Protein AF-A0A926M140-F1 (afdb_monomer_lite)

pLDDT: mean 91.42, std 10.2, range [32.41, 98.81]

Sequence (416 aa):
MPINSKHKDFVVMVLAGYNHGVEPAPLKIYVGKKNVGINGKTLADNATERDKFLSRNGLLYGKIYGMALANEDFAKLGIDKIDLSAKMLDEYLKNPDSINNFDVRFYPTSYQWKGWNTTPAVKDTEVFLWGNQSEQPKGYTFLVGDSKTEHPAVDPDFNNQRYLQNMTQEGGLIGIELTNFVNEIQKTFWGSADLPKYVSAKVTKVVGAYDGSLKLVTADKGLKHSGGDHSTWENGEAKMVAPDGLYWSKTSDGDVLIVDEDSGNKEGERKYSLVIDSNNMNLMNPNEGYFLAMAGGKNNPRAEAETAVYPGSFSKATSSEFSGSWNITALVTKDENGKFYSMDDLTGVNYEKINQSVSLSDSTFLGVVQHKGESGGFLKKVGADNGGQIFIFKMNLPSGAMVKRSPSETLKLVSN

Structure (mmCIF, N/CA/C/O backbone):
data_AF-A0A926M140-F1
#
_entry.id   AF-A0A926M140-F1
#
loop_
_atom_site.group_PDB
_atom_site.id
_atom_site.type_symbol
_atom_site.label_atom_id
_atom_site.label_alt_id
_atom_site.label_comp_id
_atom_site.label_asym_id
_atom_site.label_entity_id
_atom_site.label_seq_id
_atom_site.pdbx_PDB_ins_code
_atom_site.Cartn_x
_atom_site.Cartn_y
_atom_site.Cartn_z
_atom_site.occupancy
_atom_site.B_iso_or_equiv
_atom_site.auth_seq_id
_atom_site.auth_comp_id
_atom_site.auth_asym_id
_atom_site.auth_atom_id
_atom_site.pdbx_PDB_model_num
ATOM 1 N N . MET A 1 1 ? -4.128 7.106 3.022 1.00 91.62 1 MET A N 1
ATOM 2 C CA . MET A 1 1 ? -4.872 6.948 1.753 1.00 91.62 1 MET A CA 1
ATOM 3 C C . MET A 1 1 ? -6.305 6.492 2.035 1.00 91.62 1 MET A C 1
ATOM 5 O O . MET A 1 1 ? -6.465 5.533 2.781 1.00 91.62 1 MET A O 1
ATOM 9 N N . PRO A 1 2 ? -7.342 7.187 1.537 1.00 92.44 2 PRO A N 1
ATOM 10 C CA . PRO A 1 2 ? -8.739 6.854 1.827 1.00 92.44 2 PRO A CA 1
ATOM 11 C C . PRO A 1 2 ? -9.192 5.576 1.114 1.00 92.44 2 PRO A C 1
ATOM 13 O O . PRO A 1 2 ? -8.871 5.390 -0.052 1.00 92.44 2 PRO A O 1
ATOM 16 N N . ILE A 1 3 ? -9.983 4.744 1.792 1.00 93.12 3 ILE A N 1
ATOM 17 C CA . ILE A 1 3 ? -10.701 3.609 1.190 1.00 93.12 3 ILE A CA 1
ATOM 18 C C . ILE A 1 3 ? -12.205 3.883 1.208 1.00 93.12 3 ILE A C 1
ATOM 20 O O . ILE A 1 3 ? -12.688 4.667 2.034 1.00 93.12 3 ILE A O 1
ATOM 24 N N . ASN A 1 4 ? -12.975 3.215 0.345 1.00 90.50 4 ASN A N 1
ATOM 25 C CA . ASN A 1 4 ? -14.427 3.319 0.423 1.00 90.50 4 ASN A CA 1
ATOM 26 C C . ASN A 1 4 ? -14.930 2.708 1.744 1.00 90.50 4 ASN A C 1
ATOM 28 O O . ASN A 1 4 ? -14.825 1.507 1.988 1.00 90.50 4 ASN A O 1
ATOM 32 N N . SER A 1 5 ? -15.504 3.539 2.613 1.00 91.69 5 SER A N 1
ATOM 33 C CA . SER A 1 5 ? -16.079 3.102 3.889 1.00 91.69 5 SER A CA 1
ATOM 34 C C . SER A 1 5 ? -17.399 2.344 3.721 1.00 91.69 5 SER A C 1
ATOM 36 O O . SER A 1 5 ? -17.890 1.766 4.691 1.00 91.69 5 SER A O 1
ATOM 38 N N . LYS A 1 6 ? -18.005 2.376 2.524 1.00 91.75 6 LYS A N 1
ATOM 39 C CA . LYS A 1 6 ? -19.367 1.894 2.234 1.00 91.75 6 LYS A CA 1
ATOM 40 C C . LYS A 1 6 ? -20.443 2.490 3.148 1.00 91.75 6 LYS A C 1
ATOM 42 O O . LYS A 1 6 ? -21.554 1.974 3.231 1.00 91.75 6 LYS A O 1
ATOM 47 N N . HIS A 1 7 ? -20.135 3.597 3.822 1.00 91.38 7 HIS A N 1
ATOM 48 C CA . HIS A 1 7 ? -21.061 4.279 4.708 1.00 91.38 7 HIS A CA 1
ATOM 49 C C . HIS A 1 7 ? -20.885 5.789 4.602 1.00 91.38 7 HIS A C 1
ATOM 51 O O . HIS A 1 7 ? -19.810 6.331 4.856 1.00 91.38 7 HIS A O 1
ATOM 57 N N . LYS A 1 8 ? -21.970 6.493 4.270 1.00 90.88 8 LYS A N 1
ATOM 58 C CA . LYS A 1 8 ? -21.942 7.940 4.011 1.00 90.88 8 LYS A CA 1
ATOM 59 C C . LYS A 1 8 ? -21.351 8.747 5.172 1.00 90.88 8 LYS A C 1
ATOM 61 O O . LYS A 1 8 ? -20.597 9.683 4.921 1.00 90.88 8 LYS A O 1
ATOM 66 N N . ASP A 1 9 ? -21.626 8.329 6.408 1.00 91.31 9 ASP A N 1
ATOM 67 C CA . ASP A 1 9 ? -21.248 9.049 7.631 1.00 91.31 9 ASP A CA 1
ATOM 68 C C . ASP A 1 9 ? -19.850 8.704 8.163 1.00 91.31 9 ASP A C 1
ATOM 70 O O . ASP A 1 9 ? -19.448 9.255 9.182 1.00 91.31 9 ASP A O 1
ATOM 74 N N . PHE A 1 10 ? -19.092 7.823 7.502 1.00 93.94 10 PHE A N 1
ATOM 75 C CA . PHE A 1 10 ? -17.746 7.451 7.948 1.00 93.94 10 PHE A CA 1
ATOM 76 C C . PHE A 1 10 ? -16.704 7.635 6.850 1.00 93.94 10 PHE A C 1
ATOM 78 O O . PHE A 1 10 ? -16.987 7.504 5.655 1.00 93.94 10 PHE A O 1
ATOM 85 N N . VAL A 1 11 ? -15.481 7.931 7.274 1.00 95.38 11 VAL A N 1
ATOM 86 C CA . VAL A 1 11 ? -14.263 7.860 6.468 1.00 95.38 11 VAL A CA 1
ATOM 87 C C . VAL A 1 11 ? -13.372 6.765 7.047 1.00 95.38 11 VAL A C 1
ATOM 89 O O . VAL A 1 11 ? -13.278 6.619 8.268 1.00 95.38 11 VAL A O 1
ATOM 92 N N . VAL A 1 12 ? -12.720 6.004 6.171 1.00 97.00 12 VAL A N 1
ATOM 93 C CA . VAL A 1 12 ? -11.650 5.085 6.557 1.00 97.00 12 VAL A CA 1
ATOM 94 C C . VAL A 1 12 ? -10.416 5.429 5.737 1.00 97.00 12 VAL A C 1
ATOM 96 O O . VAL A 1 12 ? -10.515 5.651 4.530 1.00 97.00 12 VAL A O 1
ATOM 99 N N . MET A 1 13 ? -9.259 5.513 6.386 1.00 97.25 13 MET A N 1
ATOM 100 C CA . MET A 1 13 ? -7.990 5.784 5.713 1.00 97.25 13 MET A CA 1
ATOM 101 C C . MET A 1 13 ? -6.933 4.783 6.152 1.00 97.25 13 MET A C 1
ATOM 103 O O . MET A 1 13 ? -6.729 4.590 7.345 1.00 97.25 13 MET A O 1
ATOM 107 N N . VAL A 1 14 ? -6.216 4.201 5.199 1.00 96.62 14 VAL A N 1
ATOM 108 C CA . VAL A 1 14 ? -4.972 3.475 5.464 1.00 96.62 14 VAL A CA 1
ATOM 109 C C . VAL A 1 14 ? -3.911 4.476 5.893 1.00 96.62 14 VAL A C 1
ATOM 111 O O . VAL A 1 14 ? -3.722 5.500 5.221 1.00 96.62 14 VAL A O 1
ATOM 114 N N . LEU A 1 15 ? -3.235 4.184 6.998 1.00 94.62 15 LEU A N 1
ATOM 115 C CA . LEU A 1 15 ? -2.131 4.978 7.510 1.00 94.62 15 LEU A CA 1
ATOM 116 C C . LEU A 1 15 ? -0.843 4.173 7.379 1.00 94.62 15 LEU A C 1
ATOM 118 O O . LEU A 1 15 ? -0.662 3.163 8.056 1.00 94.62 15 LEU A O 1
ATOM 122 N N . ALA A 1 16 ? 0.038 4.666 6.522 1.00 90.94 16 ALA A N 1
ATOM 123 C CA . ALA A 1 16 ? 1.363 4.125 6.283 1.00 90.94 16 ALA A CA 1
ATOM 124 C C . ALA A 1 16 ? 2.398 5.227 6.519 1.00 90.94 16 ALA A C 1
ATOM 126 O O . ALA A 1 16 ? 2.066 6.417 6.527 1.00 90.94 16 ALA A O 1
ATOM 127 N N . GLY A 1 17 ? 3.635 4.811 6.716 1.00 84.31 17 GLY A N 1
ATOM 128 C CA . GLY A 1 17 ? 4.802 5.646 6.930 1.00 84.31 17 GLY A CA 1
ATOM 129 C C . GLY A 1 17 ? 5.352 5.512 8.343 1.00 84.31 17 GLY A C 1
ATOM 130 O O . GLY A 1 17 ? 4.773 4.859 9.218 1.00 84.31 17 GLY A O 1
ATOM 131 N N . TYR A 1 18 ? 6.475 6.192 8.559 1.00 83.94 18 TYR A N 1
ATOM 132 C CA . TYR A 1 18 ? 7.210 6.193 9.818 1.00 83.94 18 TYR A CA 1
ATOM 133 C C . TYR A 1 18 ? 6.318 6.508 11.021 1.00 83.94 18 TYR A C 1
ATOM 135 O O . TYR A 1 18 ? 5.526 7.453 11.025 1.00 83.94 18 TYR A O 1
ATOM 143 N N . ASN A 1 19 ? 6.516 5.770 12.110 1.00 89.06 19 ASN A N 1
ATOM 144 C CA . ASN A 1 19 ? 5.818 5.995 13.374 1.00 89.06 19 ASN A CA 1
ATOM 145 C C . ASN A 1 19 ? 6.608 6.963 14.276 1.00 89.06 19 ASN A C 1
ATOM 147 O O . ASN A 1 19 ? 6.884 6.662 15.431 1.00 89.06 19 ASN A O 1
ATOM 151 N N . HIS A 1 20 ? 7.045 8.107 13.729 1.00 88.94 20 HIS A N 1
ATOM 152 C CA . HIS A 1 20 ? 7.940 9.064 14.410 1.00 88.94 20 HIS A CA 1
ATOM 153 C C . HIS A 1 20 ? 9.242 8.437 14.961 1.00 88.94 20 HIS A C 1
ATOM 155 O O . HIS A 1 20 ? 9.756 8.867 15.992 1.00 88.94 20 HIS A O 1
ATOM 161 N N . GLY A 1 21 ? 9.774 7.412 14.285 1.00 86.56 21 GLY A N 1
ATOM 162 C CA . GLY A 1 21 ? 10.962 6.674 14.736 1.00 86.56 21 GLY A CA 1
ATOM 163 C C . GLY A 1 21 ? 10.724 5.777 15.958 1.00 86.56 21 GLY A C 1
ATOM 164 O O . GLY A 1 21 ? 11.684 5.297 16.553 1.00 86.56 21 GLY A O 1
ATOM 165 N N . VAL A 1 22 ? 9.463 5.566 16.351 1.00 91.19 22 VAL A N 1
ATOM 166 C CA . VAL A 1 22 ? 9.076 4.668 17.443 1.00 91.19 22 VAL A CA 1
ATOM 167 C C . VAL A 1 22 ? 8.688 3.317 16.864 1.00 91.19 22 VAL A C 1
ATOM 169 O O . VAL A 1 22 ? 7.681 3.198 16.164 1.00 91.19 22 VAL A O 1
ATOM 172 N N . GLU A 1 23 ? 9.472 2.301 17.196 1.00 90.75 23 GLU A N 1
ATOM 173 C CA . GLU A 1 23 ? 9.319 0.928 16.717 1.00 90.75 23 GLU A CA 1
ATOM 174 C C . GLU A 1 23 ? 9.413 -0.070 17.875 1.00 90.75 23 GLU A C 1
ATOM 176 O O . GLU A 1 23 ? 10.085 0.230 18.868 1.00 90.75 23 GLU A O 1
ATOM 181 N N . PRO A 1 24 ? 8.821 -1.272 17.743 1.00 94.75 24 PRO A N 1
ATOM 182 C CA . PRO A 1 24 ? 7.935 -1.729 16.659 1.00 94.75 24 PRO A CA 1
ATOM 183 C C . PRO A 1 24 ? 6.547 -1.060 16.661 1.00 94.75 24 PRO A C 1
ATOM 185 O O . PRO A 1 24 ? 6.093 -0.541 17.682 1.00 94.75 24 PRO A O 1
ATOM 188 N N . ALA A 1 25 ? 5.846 -1.084 15.526 1.00 95.75 25 ALA A N 1
ATOM 189 C CA . ALA A 1 25 ? 4.486 -0.546 15.405 1.00 95.75 25 ALA A CA 1
ATOM 190 C C . ALA A 1 25 ? 3.587 -1.460 14.555 1.00 95.75 25 ALA A C 1
ATOM 192 O O . ALA A 1 25 ? 4.084 -2.148 13.665 1.00 95.75 25 ALA A O 1
ATOM 193 N N . PRO A 1 26 ? 2.264 -1.498 14.798 1.00 97.19 26 PRO A N 1
ATOM 194 C CA . PRO A 1 26 ? 1.350 -2.237 13.942 1.00 97.19 26 PRO A CA 1
ATOM 195 C C . PRO A 1 26 ? 1.030 -1.437 12.675 1.00 97.19 26 PRO A C 1
ATOM 197 O O . PRO A 1 26 ? 1.166 -0.209 12.632 1.00 97.19 26 PRO A O 1
ATOM 200 N N . LEU A 1 27 ? 0.493 -2.124 11.669 1.00 97.38 27 LEU A N 1
ATOM 201 C CA . LEU A 1 27 ? -0.211 -1.463 10.569 1.00 97.38 27 LEU A CA 1
ATOM 202 C C . LEU A 1 27 ? -1.448 -0.746 11.093 1.00 97.38 27 LEU A C 1
ATOM 204 O O . LEU A 1 27 ? -2.097 -1.219 12.031 1.00 97.38 27 LEU A O 1
ATOM 208 N N . LYS A 1 28 ? -1.787 0.386 10.477 1.00 97.06 28 LYS A N 1
ATOM 209 C CA . LYS A 1 28 ? -2.779 1.311 11.020 1.00 97.06 28 LYS A CA 1
ATOM 210 C C . LYS A 1 28 ? -3.851 1.673 10.000 1.00 97.06 28 LYS A C 1
ATOM 212 O O . LYS A 1 28 ? -3.574 1.922 8.828 1.00 97.06 28 LYS A O 1
ATOM 217 N N . ILE A 1 29 ? -5.075 1.808 10.493 1.00 97.75 29 ILE A N 1
ATOM 218 C CA . ILE A 1 29 ? -6.152 2.513 9.797 1.00 97.75 29 ILE A CA 1
ATOM 219 C C . ILE A 1 29 ? -6.697 3.625 10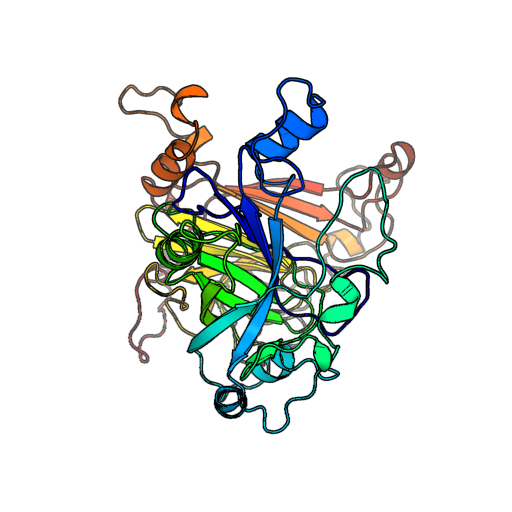.688 1.00 97.75 29 ILE A C 1
ATOM 221 O O . ILE A 1 29 ? -6.708 3.517 11.911 1.00 97.75 29 ILE A O 1
ATOM 225 N N . TYR A 1 30 ? -7.183 4.694 10.078 1.00 97.56 30 TYR A N 1
ATOM 226 C CA . TYR A 1 30 ? -8.003 5.701 10.732 1.00 97.56 30 TYR A CA 1
ATOM 227 C C . TYR A 1 30 ? -9.470 5.434 10.427 1.00 97.56 30 TYR A C 1
ATOM 229 O O . TYR A 1 30 ? -9.823 5.229 9.265 1.00 97.56 30 TYR A O 1
ATOM 237 N N . VAL A 1 31 ? -10.321 5.511 11.447 1.00 97.00 31 VAL A N 1
ATOM 238 C CA . VAL A 1 31 ? -11.778 5.542 11.292 1.00 97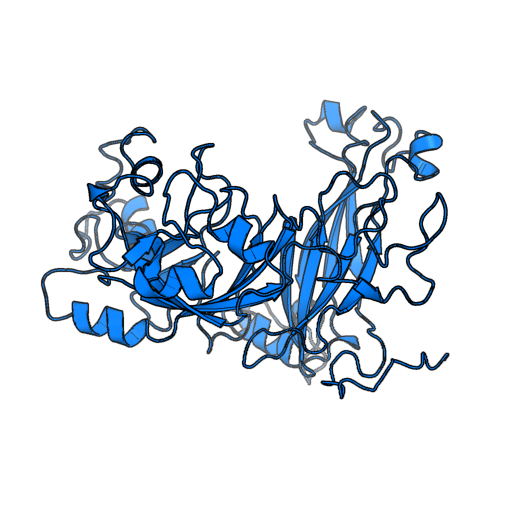.00 31 VAL A CA 1
ATOM 239 C C . VAL A 1 31 ? -12.292 6.833 11.905 1.00 97.00 31 VAL A C 1
ATOM 241 O O . VAL A 1 31 ? -12.048 7.105 13.083 1.00 97.00 31 VAL A O 1
ATOM 244 N N . GLY A 1 32 ? -13.027 7.610 11.117 1.00 95.31 32 GLY A N 1
ATOM 245 C CA . GLY A 1 32 ? -13.594 8.877 11.560 1.00 95.31 32 GLY A CA 1
ATOM 246 C C . GLY A 1 32 ? -15.036 9.061 11.123 1.00 95.31 32 GLY A C 1
ATOM 247 O O . GLY A 1 32 ? -15.457 8.559 10.077 1.00 95.31 32 GLY A O 1
ATOM 248 N N . LYS A 1 33 ? -15.803 9.775 11.944 1.00 93.56 33 LYS A N 1
ATOM 249 C CA . LYS A 1 33 ? -17.223 10.036 11.719 1.00 93.56 33 LYS A CA 1
ATOM 250 C C . LYS A 1 33 ? -17.414 11.443 11.172 1.00 93.56 33 LYS A C 1
ATOM 252 O O . LYS A 1 33 ? -16.872 12.414 11.699 1.00 93.56 33 LYS A O 1
ATOM 257 N N . LYS A 1 34 ? -18.191 11.554 10.100 1.00 93.50 34 LYS A N 1
ATOM 258 C CA . LYS A 1 34 ? -18.496 12.818 9.432 1.00 93.50 34 LYS A CA 1
ATOM 259 C C . LYS A 1 34 ? -19.612 13.571 10.151 1.00 93.50 34 LYS A C 1
ATOM 261 O O . LYS A 1 34 ? -20.450 12.977 10.823 1.00 93.50 34 LYS A O 1
ATOM 266 N N . ASN A 1 35 ? -19.647 14.884 9.945 1.00 92.38 35 ASN A N 1
ATOM 267 C CA . ASN A 1 35 ? -20.704 15.799 10.394 1.00 92.38 35 ASN A CA 1
ATOM 268 C C . ASN A 1 35 ? -20.910 15.851 11.920 1.00 92.38 35 ASN A C 1
ATOM 270 O O . ASN A 1 35 ? -21.963 16.271 12.401 1.00 92.38 35 ASN A O 1
ATOM 274 N N . VAL A 1 36 ? -19.892 15.459 12.687 1.00 91.69 36 VAL A N 1
ATOM 275 C CA . VAL A 1 36 ? -19.854 15.588 14.146 1.00 91.69 36 VAL A CA 1
ATOM 276 C C . VAL A 1 36 ? -18.719 16.511 14.590 1.00 91.69 36 VAL A C 1
ATOM 278 O O . VAL A 1 36 ? -17.720 16.692 13.890 1.00 91.69 36 VAL A O 1
ATOM 281 N N . GLY A 1 37 ? -18.905 17.139 15.744 1.00 91.75 37 GLY A N 1
ATOM 282 C CA . GLY A 1 37 ? -17.895 17.875 16.482 1.00 91.75 37 GLY A CA 1
ATOM 283 C C . GLY A 1 37 ? -16.916 16.945 17.194 1.00 91.75 37 GLY A C 1
ATOM 284 O O . GLY A 1 37 ? -17.037 15.723 17.178 1.00 91.75 37 GLY A O 1
ATOM 285 N N . ILE A 1 38 ? -15.955 17.544 17.888 1.00 90.31 38 ILE A N 1
ATOM 286 C CA . ILE A 1 38 ? -14.835 16.828 18.509 1.00 90.31 38 ILE A CA 1
ATOM 287 C C . ILE A 1 38 ? -15.200 15.842 19.627 1.00 90.31 38 ILE A C 1
ATOM 289 O O . ILE A 1 38 ? -14.402 15.007 20.038 1.00 90.31 38 ILE A O 1
ATOM 293 N N . ASN A 1 39 ? -16.413 15.953 20.149 1.00 87.75 39 ASN A N 1
ATOM 294 C CA . ASN A 1 39 ? -16.957 15.079 21.179 1.00 87.75 39 ASN A CA 1
ATOM 295 C C . ASN A 1 39 ? -17.887 13.995 20.600 1.00 87.75 39 ASN A C 1
ATOM 297 O O . ASN A 1 39 ? -18.608 13.365 21.371 1.00 87.75 39 ASN A O 1
ATOM 301 N N . GLY A 1 40 ? -17.931 13.833 19.272 1.00 88.94 40 GLY A N 1
ATOM 302 C CA . GLY A 1 40 ? -18.841 12.918 18.572 1.00 88.94 40 GLY A CA 1
ATOM 303 C C . GLY A 1 40 ? -20.294 13.408 18.491 1.00 88.94 40 GLY A C 1
ATOM 304 O O . GLY A 1 40 ? -21.152 12.751 17.912 1.00 88.94 40 GLY A O 1
ATOM 305 N N . LYS A 1 41 ? -20.618 14.581 19.045 1.00 88.62 41 LYS A N 1
ATOM 306 C CA . LYS A 1 41 ? -21.973 15.153 18.959 1.00 88.62 41 LYS A CA 1
ATOM 307 C C . LYS A 1 41 ? -22.128 16.002 17.706 1.00 88.62 41 LYS A C 1
ATOM 309 O O . LYS A 1 41 ? -21.142 16.348 17.069 1.00 88.62 41 LYS A O 1
ATOM 314 N N . THR A 1 42 ? -23.358 16.380 17.369 1.00 89.19 42 THR A N 1
ATOM 315 C CA . THR A 1 42 ? -23.631 17.325 16.279 1.00 89.19 42 THR A CA 1
ATOM 316 C C . THR A 1 42 ? -22.754 18.570 16.402 1.00 89.19 42 THR A C 1
ATOM 318 O O . THR A 1 42 ? -22.595 19.129 17.491 1.00 89.19 42 THR A O 1
ATOM 321 N N . LEU A 1 43 ? -22.151 18.974 15.284 1.00 89.25 43 LEU A N 1
ATOM 322 C CA . LEU A 1 43 ? -21.335 20.180 15.223 1.00 89.25 43 LEU A CA 1
ATOM 323 C C . LEU A 1 43 ? -22.202 21.414 15.528 1.00 89.25 43 LEU A C 1
ATOM 325 O O . LEU A 1 43 ? -23.315 21.518 15.026 1.00 89.25 43 LEU A O 1
ATOM 329 N N . ALA A 1 44 ? -21.697 22.344 16.342 1.00 89.00 44 ALA A N 1
ATOM 330 C CA . ALA A 1 44 ? -22.412 23.582 16.644 1.00 89.00 44 ALA A CA 1
ATOM 331 C C . ALA A 1 44 ? -22.508 24.496 15.407 1.00 89.00 44 ALA A C 1
ATOM 333 O O . ALA A 1 44 ? -21.552 24.596 14.637 1.00 89.00 44 ALA A O 1
ATOM 334 N N . ASP A 1 45 ? -23.618 25.222 15.253 1.00 90.19 45 ASP A N 1
ATOM 335 C CA . ASP A 1 45 ? -23.854 26.102 14.094 1.00 90.19 45 ASP A CA 1
ATOM 336 C C . ASP A 1 45 ? -22.804 27.218 13.962 1.00 90.19 45 ASP A C 1
ATOM 338 O O . ASP A 1 45 ? -22.432 27.626 12.859 1.00 90.19 45 ASP A O 1
ATOM 342 N N . ASN A 1 46 ? -22.272 27.681 15.096 1.00 93.81 46 ASN A N 1
ATOM 343 C CA . ASN A 1 46 ? -21.221 28.693 15.178 1.00 93.81 46 ASN A CA 1
ATOM 344 C C . ASN A 1 46 ? -19.794 28.112 15.136 1.00 93.81 46 ASN A C 1
ATOM 346 O O . ASN A 1 46 ? -18.841 28.819 15.468 1.00 93.81 46 ASN A O 1
ATOM 350 N N . ALA A 1 47 ? -19.626 26.838 14.762 1.00 93.69 47 ALA A N 1
ATOM 351 C CA . ALA A 1 47 ? -18.308 26.231 14.611 1.00 93.69 47 ALA A CA 1
ATOM 352 C C . ALA A 1 47 ? -17.447 26.987 13.587 1.00 93.69 47 ALA A C 1
ATOM 354 O O . ALA A 1 47 ? -17.943 27.572 12.621 1.00 93.69 47 ALA A O 1
ATOM 355 N N . THR A 1 48 ? -16.131 26.939 13.784 1.00 94.56 48 THR A N 1
ATOM 356 C CA . THR A 1 48 ? -15.171 27.560 12.864 1.00 94.56 48 THR A CA 1
ATOM 357 C C . THR A 1 48 ? -15.194 26.875 11.493 1.00 94.56 48 THR A C 1
ATOM 359 O O . THR A 1 48 ? -15.504 25.687 11.394 1.00 94.56 48 THR A O 1
ATOM 362 N N . GLU A 1 49 ? -14.805 27.578 10.423 1.00 96.06 49 GLU A N 1
ATOM 363 C CA . GLU A 1 49 ? -14.717 26.973 9.080 1.00 96.06 49 GLU A CA 1
ATOM 364 C C . GLU A 1 49 ? -13.745 25.785 9.027 1.00 96.06 49 GLU A C 1
ATOM 366 O O . GLU A 1 49 ? -14.019 24.790 8.353 1.00 96.06 49 GLU A O 1
ATOM 371 N N . ARG A 1 50 ? -12.661 25.835 9.815 1.00 95.31 50 ARG A N 1
ATOM 372 C CA . ARG A 1 50 ? -11.753 24.699 10.027 1.00 95.31 50 ARG A CA 1
ATOM 373 C C . ARG A 1 50 ? -12.511 23.485 10.558 1.00 95.31 50 ARG A C 1
ATOM 375 O O . ARG A 1 50 ? -12.404 22.401 9.993 1.00 95.31 50 ARG A O 1
ATOM 382 N N . ASP A 1 51 ? -13.275 23.654 11.633 1.00 94.56 51 ASP A N 1
ATOM 383 C CA . ASP A 1 51 ? -13.980 22.537 12.264 1.00 94.56 51 ASP A CA 1
ATOM 384 C C . ASP A 1 51 ? -15.108 22.020 11.368 1.00 94.56 51 ASP A C 1
ATOM 386 O O . ASP A 1 51 ? -15.280 20.810 11.255 1.00 94.56 51 ASP A O 1
ATOM 390 N N . LYS A 1 52 ? -15.809 22.896 10.638 1.00 95.75 52 LYS A N 1
ATOM 391 C CA . LYS A 1 52 ? -16.773 22.484 9.606 1.00 95.75 52 LYS A CA 1
ATOM 392 C C . LYS A 1 52 ? -16.103 21.653 8.509 1.00 95.75 52 LYS A C 1
ATOM 394 O O . LYS A 1 52 ? -16.636 20.612 8.131 1.00 95.75 52 LYS A O 1
ATOM 399 N N . PHE A 1 53 ? -14.936 22.067 8.014 1.00 96.12 53 PHE A N 1
ATOM 400 C CA . PHE A 1 53 ? -14.178 21.308 7.015 1.00 96.12 53 PHE A CA 1
ATOM 401 C C . PHE A 1 53 ? -13.751 19.934 7.542 1.00 96.12 53 PHE A C 1
ATOM 403 O O . PHE A 1 53 ? -14.028 18.920 6.900 1.00 96.12 53 PHE A O 1
ATOM 410 N N . LEU A 1 54 ? -13.125 19.880 8.720 1.00 95.25 54 LEU A N 1
ATOM 411 C CA . LEU A 1 54 ? -12.675 18.623 9.323 1.00 95.25 54 LEU A CA 1
ATOM 412 C C . LEU A 1 54 ? -13.860 17.704 9.637 1.00 95.25 54 LEU A C 1
ATOM 414 O O . LEU A 1 54 ? -13.795 16.507 9.373 1.00 95.25 54 LEU A O 1
ATOM 418 N N . SER A 1 55 ? -14.961 18.258 10.141 1.00 94.75 55 SER A N 1
ATOM 419 C CA . SER A 1 55 ? -16.183 17.520 10.452 1.00 94.75 55 SER A CA 1
ATOM 420 C C . SER A 1 55 ? -16.796 16.889 9.203 1.00 94.75 55 SER A C 1
ATOM 422 O O . SER A 1 55 ? -17.035 15.684 9.192 1.00 94.75 55 SER A O 1
ATOM 424 N N . ARG A 1 56 ? -16.977 17.640 8.108 1.00 95.38 56 ARG A N 1
ATOM 425 C CA . ARG A 1 56 ? -17.527 17.094 6.848 1.00 95.38 56 ARG A CA 1
ATOM 426 C C . ARG A 1 56 ? -16.670 15.977 6.250 1.00 95.38 56 ARG A C 1
ATOM 428 O O . ARG A 1 56 ? -17.202 15.091 5.591 1.00 95.38 56 ARG A O 1
ATOM 435 N N . ASN A 1 57 ? -15.362 16.002 6.500 1.00 95.12 57 ASN A N 1
ATOM 436 C CA . ASN A 1 57 ? -14.420 14.988 6.022 1.00 95.12 57 ASN A CA 1
ATOM 437 C C . ASN A 1 57 ? -14.158 13.864 7.037 1.00 95.12 57 ASN A C 1
ATOM 439 O O . ASN A 1 57 ? -13.393 12.950 6.747 1.00 95.12 57 ASN A O 1
ATOM 443 N N . GLY A 1 58 ? -14.797 13.904 8.210 1.00 94.12 58 GLY A N 1
ATOM 444 C CA . GLY A 1 58 ? -14.641 12.891 9.250 1.00 94.12 58 GLY A CA 1
ATOM 445 C C . GLY A 1 58 ? -13.281 12.910 9.940 1.00 94.12 58 GLY A C 1
ATOM 446 O O . GLY A 1 58 ? -12.876 11.897 10.481 1.00 94.12 58 GLY A O 1
ATOM 447 N N . LEU A 1 59 ? -12.578 14.042 9.915 1.00 94.88 59 LEU A N 1
ATOM 448 C CA . LEU A 1 59 ? -11.248 14.231 10.505 1.00 94.88 59 LEU A CA 1
ATOM 449 C C . LEU A 1 59 ? -11.295 14.903 11.884 1.00 94.88 59 LEU A C 1
ATOM 451 O O . LEU A 1 59 ? -10.282 14.975 12.573 1.00 94.88 59 LEU A O 1
ATOM 455 N N . LEU A 1 60 ? -12.460 15.425 12.287 1.00 93.44 60 LEU A N 1
ATOM 456 C CA . LEU A 1 60 ? -12.619 16.116 13.571 1.00 93.44 60 LEU A CA 1
ATOM 457 C C . LEU A 1 60 ? -12.855 15.150 14.742 1.00 93.44 60 LEU A C 1
ATOM 459 O O . LEU A 1 60 ? -12.507 15.467 15.877 1.00 93.44 60 LEU A O 1
ATOM 463 N N . TYR A 1 61 ? -13.441 13.983 14.469 1.00 93.44 61 TYR A N 1
ATOM 464 C CA . TYR A 1 61 ? -13.728 12.957 15.464 1.00 93.44 61 TYR A CA 1
ATOM 465 C C . TYR A 1 61 ? -13.511 11.565 14.872 1.00 93.44 61 TYR A C 1
ATOM 467 O O . TYR A 1 61 ? -14.255 11.103 14.006 1.00 93.44 61 TYR A O 1
ATOM 475 N N . GLY A 1 62 ? -12.469 10.902 15.357 1.00 94.19 62 GLY A N 1
ATOM 476 C CA . GLY A 1 62 ? -12.062 9.582 14.911 1.00 94.19 62 GLY A CA 1
ATOM 477 C C . GLY A 1 62 ? -10.936 9.035 15.772 1.00 94.19 62 GLY A C 1
ATOM 478 O O . GLY A 1 62 ? -10.472 9.700 16.706 1.00 94.19 62 GLY A O 1
ATOM 479 N N . LYS A 1 63 ? -10.505 7.822 15.439 1.00 95.19 63 LYS A N 1
ATOM 480 C CA . LYS A 1 63 ? -9.401 7.125 16.096 1.00 95.19 63 LYS A CA 1
ATOM 481 C C . LYS A 1 63 ? -8.532 6.391 15.086 1.00 95.19 63 LYS A C 1
ATOM 483 O O . LYS A 1 63 ? -8.997 5.984 14.022 1.00 95.19 63 LYS A O 1
ATOM 488 N N . ILE A 1 64 ? -7.274 6.207 15.468 1.00 96.62 64 ILE A N 1
ATOM 489 C CA . ILE A 1 64 ? -6.351 5.295 14.802 1.00 96.62 64 ILE A CA 1
ATOM 490 C C . ILE A 1 64 ? -6.486 3.922 15.452 1.00 96.62 64 ILE A C 1
ATOM 492 O O . ILE A 1 64 ? -6.555 3.806 16.676 1.00 96.62 64 ILE A O 1
ATOM 496 N N . TYR A 1 65 ? -6.537 2.895 14.616 1.00 98.00 65 TYR A N 1
ATOM 497 C CA . TYR A 1 65 ? -6.660 1.503 15.000 1.00 98.00 65 TYR A CA 1
ATOM 498 C C . TYR A 1 65 ? -5.437 0.746 14.489 1.00 98.00 65 TYR A C 1
ATOM 500 O O . TYR A 1 65 ? -5.114 0.838 13.305 1.00 98.00 65 TYR A O 1
ATOM 508 N N . GLY A 1 66 ? -4.777 0.004 15.374 1.00 97.94 66 GLY A N 1
ATOM 509 C CA . GLY A 1 66 ? -3.643 -0.859 15.058 1.00 97.94 66 GLY A CA 1
ATOM 510 C C . GLY A 1 66 ? -4.094 -2.292 14.796 1.00 97.94 66 GLY A C 1
ATOM 511 O O . GLY A 1 66 ? -4.997 -2.793 15.469 1.00 97.94 66 GLY A O 1
ATOM 512 N N . MET A 1 67 ? -3.473 -2.952 13.823 1.00 98.62 67 MET A N 1
ATOM 513 C CA . MET A 1 67 ? -3.705 -4.361 13.515 1.00 98.62 67 MET A CA 1
ATOM 514 C C . MET A 1 67 ? -3.283 -5.250 14.689 1.00 98.62 67 MET A C 1
ATOM 516 O O . MET A 1 67 ? -2.157 -5.162 15.177 1.00 98.62 67 MET A O 1
ATOM 520 N N . ALA A 1 68 ? -4.181 -6.123 15.132 1.00 98.81 68 ALA A N 1
ATOM 521 C CA . ALA A 1 68 ? -3.957 -7.075 16.208 1.00 98.81 68 ALA A CA 1
ATOM 522 C C . ALA A 1 68 ? -4.405 -8.478 15.798 1.00 98.81 68 ALA A C 1
ATOM 524 O O . ALA A 1 68 ? -5.411 -8.656 15.102 1.00 98.81 68 ALA A O 1
ATOM 525 N N . LEU A 1 69 ? -3.668 -9.470 16.279 1.00 98.81 69 LEU A N 1
ATOM 526 C CA . LEU A 1 69 ? -3.920 -10.886 16.052 1.00 98.81 69 LEU A CA 1
ATOM 527 C C . LEU A 1 69 ? -4.436 -11.527 17.340 1.00 98.81 69 LEU A C 1
ATOM 529 O O . LEU A 1 69 ? -4.074 -11.096 18.437 1.00 98.81 69 LEU A O 1
ATOM 533 N N . ALA A 1 70 ? -5.306 -12.530 17.218 1.00 98.69 70 ALA A N 1
ATOM 534 C CA . ALA A 1 70 ? -5.728 -13.307 18.375 1.00 98.69 70 ALA A CA 1
ATOM 535 C C . ALA A 1 70 ? -4.517 -14.039 18.968 1.00 98.69 70 ALA A C 1
ATOM 537 O O . ALA A 1 70 ? -3.692 -14.581 18.235 1.00 98.69 70 ALA A O 1
ATOM 538 N N . ASN A 1 71 ? -4.404 -14.081 20.295 1.00 98.56 71 ASN A N 1
ATOM 539 C CA . ASN A 1 71 ? -3.204 -14.622 20.947 1.00 98.56 71 ASN A CA 1
ATOM 540 C C . ASN A 1 71 ? -2.941 -16.094 20.584 1.00 98.56 71 ASN A C 1
ATOM 542 O O . ASN A 1 71 ? -1.793 -16.512 20.493 1.00 98.56 71 ASN A O 1
ATOM 546 N N . GLU A 1 72 ? -4.001 -16.867 20.346 1.00 97.44 72 GLU A N 1
ATOM 547 C CA . GLU A 1 72 ? -3.924 -18.275 19.938 1.00 97.44 72 GLU A CA 1
ATOM 548 C C . GLU A 1 72 ? -3.460 -18.486 18.486 1.00 97.44 72 GLU A C 1
ATOM 550 O O . GLU A 1 72 ? -3.047 -19.588 18.128 1.00 97.44 72 GLU A O 1
ATOM 555 N N . ASP A 1 73 ? -3.482 -17.439 17.657 1.00 97.94 73 ASP A N 1
ATOM 556 C CA . ASP A 1 73 ? -3.162 -17.526 16.231 1.00 97.94 73 ASP A CA 1
ATOM 557 C C . ASP A 1 73 ? -1.697 -17.196 15.909 1.00 97.94 73 ASP A C 1
ATOM 559 O O . ASP A 1 73 ? -1.240 -17.513 14.811 1.00 97.94 73 ASP A O 1
ATOM 563 N N . PHE A 1 74 ? -0.925 -16.632 16.847 1.00 98.25 74 PHE A N 1
ATOM 564 C CA . PHE A 1 74 ? 0.495 -16.305 16.628 1.00 98.25 74 PHE A CA 1
ATOM 565 C C . PHE A 1 74 ? 1.336 -17.528 16.238 1.00 98.25 74 PHE A C 1
ATOM 567 O O . PHE A 1 74 ? 2.140 -17.452 15.310 1.00 98.25 74 PHE A O 1
ATOM 574 N N . ALA A 1 75 ? 1.082 -18.686 16.854 1.00 96.69 75 ALA A N 1
ATOM 575 C CA . ALA A 1 75 ? 1.785 -19.924 16.520 1.00 96.69 75 ALA A CA 1
ATOM 576 C C . ALA A 1 75 ? 1.563 -20.350 15.055 1.00 96.69 75 ALA A C 1
ATOM 578 O O . ALA A 1 75 ? 2.454 -20.920 14.431 1.00 96.69 75 ALA A O 1
ATOM 579 N N . LYS A 1 76 ? 0.408 -20.017 14.458 1.00 95.25 76 LYS A N 1
ATOM 580 C CA . LYS A 1 76 ? 0.126 -20.301 13.039 1.00 95.25 76 LYS A CA 1
ATOM 581 C C . LYS A 1 76 ? 0.993 -19.463 12.095 1.00 95.25 76 LYS A C 1
ATOM 583 O O . LYS A 1 76 ? 1.205 -19.854 10.950 1.00 95.25 76 LYS A O 1
ATOM 588 N N . LEU A 1 77 ? 1.492 -18.323 12.573 1.00 97.50 77 LEU A N 1
ATOM 589 C CA . LEU A 1 77 ? 2.440 -17.471 11.855 1.00 97.50 77 LEU A CA 1
ATOM 590 C C . LEU A 1 77 ? 3.902 -17.907 12.069 1.00 97.50 77 LEU A C 1
ATOM 592 O O . LEU A 1 77 ? 4.801 -17.299 11.491 1.00 97.50 77 LEU A O 1
ATOM 596 N N . GLY A 1 78 ? 4.144 -18.950 12.873 1.00 96.56 78 GLY A N 1
ATOM 597 C CA . GLY A 1 78 ? 5.480 -19.377 13.293 1.00 96.56 78 GLY A CA 1
ATOM 598 C C . GLY A 1 78 ? 6.071 -18.528 14.423 1.00 96.56 78 GLY A C 1
ATOM 599 O O . GLY A 1 78 ? 7.288 -18.466 14.552 1.00 96.56 78 GLY A O 1
ATOM 600 N N . ILE A 1 79 ? 5.229 -17.845 15.209 1.00 97.44 79 ILE A N 1
ATOM 601 C CA . ILE A 1 79 ? 5.652 -16.991 16.325 1.00 97.44 79 ILE A CA 1
ATOM 602 C C . ILE A 1 79 ? 5.306 -17.693 17.641 1.00 97.44 79 ILE A C 1
ATOM 604 O O . ILE A 1 79 ? 4.158 -17.679 18.087 1.00 97.44 79 ILE A O 1
ATOM 608 N N . ASP A 1 80 ? 6.312 -18.295 18.275 1.00 93.94 80 ASP A N 1
ATOM 609 C CA . ASP A 1 80 ? 6.131 -19.086 19.502 1.00 93.94 80 ASP A CA 1
ATOM 610 C C . ASP A 1 80 ? 6.038 -18.229 20.773 1.00 93.94 80 ASP A C 1
ATOM 612 O O . ASP A 1 80 ? 5.461 -18.641 21.782 1.00 93.94 80 ASP A O 1
ATOM 616 N N . LYS A 1 81 ? 6.610 -17.020 20.739 1.00 96.06 81 LYS A N 1
ATOM 617 C CA . LYS A 1 81 ? 6.600 -16.070 21.853 1.00 96.06 81 LYS A CA 1
ATOM 618 C C . LYS A 1 81 ? 6.061 -14.728 21.380 1.00 96.06 81 LYS A C 1
ATOM 620 O O . LYS A 1 81 ? 6.684 -14.054 20.570 1.00 96.06 81 LYS A O 1
ATOM 625 N N . ILE A 1 82 ? 4.941 -14.312 21.962 1.00 97.44 82 ILE A N 1
ATOM 626 C CA . ILE A 1 82 ? 4.391 -12.974 21.748 1.00 97.44 82 ILE A CA 1
ATOM 627 C C . ILE A 1 82 ? 5.269 -11.959 22.489 1.00 97.44 82 ILE A C 1
ATOM 629 O O . ILE A 1 82 ? 5.329 -11.968 23.722 1.00 97.44 82 ILE A O 1
ATOM 633 N N . ASP A 1 83 ? 5.950 -11.092 21.743 1.00 96.75 83 ASP A N 1
ATOM 634 C CA . ASP A 1 83 ? 6.873 -10.091 22.274 1.00 96.75 83 ASP A CA 1
ATOM 635 C C . ASP A 1 83 ? 6.683 -8.748 21.556 1.00 96.75 83 ASP A C 1
ATOM 637 O O . ASP A 1 83 ? 7.021 -8.595 20.387 1.00 96.75 83 ASP A O 1
ATOM 641 N N . LEU A 1 84 ? 6.147 -7.754 22.269 1.00 95.75 84 LEU A N 1
ATOM 642 C CA . LEU A 1 84 ? 5.869 -6.413 21.736 1.00 95.75 84 LEU A CA 1
ATOM 643 C C . LEU A 1 84 ? 7.135 -5.609 21.394 1.00 95.75 84 LEU A C 1
ATOM 645 O O . LEU A 1 84 ? 7.032 -4.550 20.777 1.00 95.75 84 LEU A O 1
ATOM 649 N N . SER A 1 85 ? 8.314 -6.087 21.802 1.00 95.38 85 SER A N 1
ATOM 650 C CA . SER A 1 85 ? 9.604 -5.516 21.406 1.00 95.38 85 SER A CA 1
ATOM 651 C C . SER A 1 85 ? 10.205 -6.184 20.166 1.00 95.38 85 SER A C 1
ATOM 653 O O . SER A 1 85 ? 11.118 -5.624 19.560 1.00 95.38 85 SER A O 1
ATOM 655 N N . ALA A 1 86 ? 9.681 -7.345 19.759 1.00 94.94 86 ALA A N 1
ATOM 656 C CA . ALA A 1 86 ? 10.085 -8.035 18.542 1.00 94.94 86 ALA A CA 1
ATOM 657 C C . ALA A 1 86 ? 9.244 -7.565 17.349 1.00 94.94 86 ALA A C 1
ATOM 659 O O . ALA A 1 86 ? 8.042 -7.321 17.466 1.00 94.94 86 ALA A O 1
ATOM 660 N N . LYS A 1 87 ? 9.865 -7.474 16.170 1.00 96.00 87 LYS A N 1
ATOM 661 C CA . LYS A 1 87 ? 9.173 -7.163 14.912 1.00 96.00 87 LYS A CA 1
ATOM 662 C C . LYS A 1 87 ? 8.466 -8.421 14.383 1.00 96.00 87 LYS A C 1
ATOM 664 O O . LYS A 1 87 ? 8.824 -8.971 13.350 1.00 96.00 87 LYS A O 1
ATOM 669 N N . MET A 1 88 ? 7.470 -8.898 15.124 1.00 97.69 88 MET A N 1
ATOM 670 C CA . MET A 1 88 ? 6.737 -10.147 14.871 1.00 97.69 88 MET A CA 1
ATOM 671 C C . MET A 1 88 ? 6.149 -10.244 13.451 1.00 97.69 88 MET A C 1
ATOM 673 O O . MET A 1 88 ? 6.167 -11.312 12.843 1.00 97.69 88 MET A O 1
ATOM 677 N N . LEU A 1 89 ? 5.643 -9.139 12.892 1.00 97.44 89 LEU A N 1
ATOM 678 C CA . LEU A 1 89 ? 5.146 -9.115 11.510 1.00 97.44 89 LEU A CA 1
ATOM 679 C C . LEU A 1 89 ? 6.267 -9.391 10.492 1.00 97.44 89 LEU A C 1
ATOM 681 O O . LEU A 1 89 ? 6.044 -10.080 9.499 1.00 97.44 89 LEU A O 1
ATOM 685 N N . ASP A 1 90 ? 7.472 -8.898 10.760 1.00 96.94 90 ASP A N 1
ATOM 686 C CA . ASP A 1 90 ? 8.641 -9.085 9.903 1.00 96.94 90 ASP A CA 1
ATOM 687 C C . ASP A 1 90 ? 9.146 -10.530 9.969 1.00 96.94 90 ASP A C 1
ATOM 689 O O . ASP A 1 90 ? 9.497 -11.120 8.947 1.00 96.94 90 ASP A O 1
ATOM 693 N N . GLU A 1 91 ? 9.162 -11.124 11.166 1.00 97.00 91 GLU A N 1
ATOM 694 C CA . GLU A 1 91 ? 9.478 -12.545 11.371 1.00 97.00 91 GLU A CA 1
ATOM 695 C C . GLU A 1 91 ? 8.508 -13.440 10.592 1.00 97.00 91 GLU A C 1
ATOM 697 O O . GLU A 1 91 ? 8.937 -14.335 9.861 1.00 97.00 91 GLU A O 1
ATOM 702 N N . TYR A 1 92 ? 7.209 -13.138 10.666 1.00 97.94 92 TYR A N 1
ATOM 703 C CA . TYR A 1 92 ? 6.178 -13.810 9.880 1.00 97.94 92 TYR A CA 1
ATOM 704 C C . TYR A 1 92 ? 6.439 -13.722 8.367 1.00 97.94 92 TYR A C 1
ATOM 706 O O . TYR A 1 92 ? 6.333 -14.734 7.665 1.00 97.94 92 TYR A O 1
ATOM 714 N N . LEU A 1 93 ? 6.781 -12.534 7.856 1.00 97.75 93 LEU A N 1
ATOM 715 C CA . LEU A 1 93 ? 7.018 -12.312 6.426 1.00 97.75 93 LEU A CA 1
ATOM 716 C C . LEU A 1 93 ? 8.277 -13.014 5.922 1.00 97.75 93 LEU A C 1
ATOM 718 O O . LEU A 1 93 ? 8.299 -13.458 4.773 1.00 97.75 93 LEU A O 1
ATOM 722 N N . LYS A 1 94 ? 9.307 -13.126 6.762 1.00 97.38 94 LYS A N 1
ATOM 723 C CA . LYS A 1 94 ? 10.555 -13.837 6.452 1.00 97.38 94 LYS A CA 1
ATOM 724 C C . LYS A 1 94 ? 10.430 -15.355 6.526 1.00 97.38 94 LYS A C 1
ATOM 726 O O . LYS A 1 94 ? 11.302 -16.045 6.009 1.00 97.38 94 LYS A O 1
ATOM 731 N N . ASN A 1 95 ? 9.372 -15.876 7.139 1.00 96.69 95 ASN A N 1
ATOM 732 C CA . ASN A 1 95 ? 9.154 -17.309 7.253 1.00 96.69 95 ASN A CA 1
ATOM 733 C C . ASN A 1 95 ? 8.487 -17.875 5.973 1.00 96.69 95 ASN A C 1
ATOM 735 O O . ASN A 1 95 ? 7.316 -17.566 5.711 1.00 96.69 95 ASN A O 1
ATOM 739 N N . PRO A 1 96 ? 9.180 -18.711 5.173 1.00 95.69 96 PRO A N 1
ATOM 740 C CA . PRO A 1 96 ? 8.599 -19.324 3.977 1.00 95.69 96 PRO A CA 1
ATOM 741 C C . PRO A 1 96 ? 7.493 -20.339 4.295 1.00 95.69 96 PRO A C 1
ATOM 743 O O . PRO A 1 96 ? 6.607 -20.541 3.466 1.00 95.69 96 PRO A O 1
ATOM 746 N N . ASP A 1 97 ? 7.497 -20.912 5.500 1.00 95.06 97 ASP A N 1
ATOM 747 C CA . ASP A 1 97 ? 6.549 -21.942 5.932 1.00 95.06 97 ASP A CA 1
ATOM 748 C C . ASP A 1 97 ? 5.313 -21.359 6.642 1.00 95.06 97 ASP A C 1
ATOM 750 O O . ASP A 1 97 ? 4.392 -22.095 7.006 1.00 95.06 97 ASP A O 1
ATOM 754 N N . SER A 1 98 ? 5.261 -20.036 6.851 1.00 95.50 98 SER A N 1
ATOM 755 C CA . SER A 1 98 ? 4.112 -19.392 7.493 1.00 95.50 98 SER A CA 1
ATOM 756 C C . SER A 1 98 ? 2.889 -19.370 6.572 1.00 95.50 98 SER A C 1
ATOM 758 O O . SER A 1 98 ? 2.998 -19.230 5.348 1.00 95.50 98 SER A O 1
ATOM 760 N N . ILE A 1 99 ? 1.699 -19.479 7.168 1.00 96.69 99 ILE A N 1
ATOM 761 C CA . ILE A 1 99 ? 0.428 -19.454 6.432 1.00 96.69 99 ILE A CA 1
ATOM 762 C C . ILE A 1 99 ? 0.263 -18.162 5.623 1.00 96.69 99 ILE A C 1
ATOM 764 O O . ILE A 1 99 ? 0.741 -17.108 6.017 1.00 96.69 99 ILE A O 1
ATOM 768 N N . ASN A 1 100 ? -0.469 -18.214 4.508 1.00 96.50 100 ASN A N 1
ATOM 769 C CA . ASN A 1 100 ? -0.673 -17.024 3.671 1.00 96.50 100 ASN A CA 1
ATOM 770 C C . ASN A 1 100 ? -1.882 -16.179 4.077 1.00 96.50 100 ASN A C 1
ATOM 772 O O . ASN A 1 100 ? -1.970 -15.024 3.678 1.00 96.50 100 ASN A O 1
ATOM 776 N N . ASN A 1 101 ? -2.846 -16.750 4.800 1.00 97.94 101 ASN A N 1
ATOM 777 C CA . ASN A 1 101 ? -4.126 -16.104 5.072 1.00 97.94 101 ASN A CA 1
ATOM 778 C C . ASN A 1 101 ? -4.502 -16.269 6.537 1.00 97.94 101 ASN A C 1
ATOM 780 O O . ASN A 1 101 ? -4.508 -17.394 7.034 1.00 97.94 101 ASN A O 1
ATOM 784 N N . PHE A 1 102 ? -4.871 -15.177 7.194 1.00 98.44 102 PHE A N 1
ATOM 785 C CA . PHE A 1 102 ? -5.315 -15.197 8.583 1.00 98.44 102 PHE A CA 1
ATOM 786 C C . PHE A 1 102 ? -6.224 -14.009 8.890 1.00 98.44 102 PHE A C 1
ATOM 788 O O . PHE A 1 102 ? -6.207 -12.995 8.190 1.00 98.44 102 PHE A O 1
ATOM 795 N N . ASP A 1 103 ? -7.024 -14.149 9.940 1.00 98.62 103 ASP A N 1
ATOM 796 C CA . ASP A 1 103 ? -7.941 -13.109 10.384 1.00 98.62 103 ASP A CA 1
ATOM 797 C C . ASP A 1 103 ? -7.272 -12.213 11.425 1.00 98.62 103 ASP A C 1
ATOM 799 O O . ASP A 1 103 ? -6.515 -12.662 12.287 1.00 98.62 103 ASP A O 1
ATOM 803 N N . VAL A 1 104 ? -7.581 -10.925 11.363 1.00 98.75 104 VAL A N 1
ATOM 804 C CA . VAL A 1 104 ? -7.107 -9.915 12.309 1.00 98.75 104 VAL A CA 1
ATOM 805 C C . VAL A 1 104 ? -8.248 -8.999 12.712 1.00 98.75 104 VAL A C 1
ATOM 807 O O . VAL A 1 104 ? -9.338 -8.979 12.129 1.00 98.75 104 VAL A O 1
ATOM 810 N N . ARG A 1 105 ? -7.982 -8.181 13.721 1.00 98.69 105 ARG A N 1
ATOM 811 C CA . ARG A 1 105 ? -8.831 -7.047 14.061 1.00 98.69 105 ARG A CA 1
ATOM 812 C C . ARG A 1 105 ? -7.986 -5.811 14.252 1.00 98.69 105 ARG A C 1
ATOM 814 O O . ARG A 1 105 ? -6.942 -5.854 14.890 1.00 98.69 105 ARG A O 1
ATOM 821 N N . PHE A 1 106 ? -8.482 -4.693 13.762 1.00 98.69 106 PHE A N 1
ATOM 822 C CA . PHE A 1 106 ? -7.926 -3.388 14.066 1.00 98.69 106 PHE A CA 1
ATOM 823 C C . PHE A 1 106 ? -8.568 -2.870 15.350 1.00 98.69 106 PHE A C 1
ATOM 825 O O . PHE A 1 106 ? -9.790 -2.737 15.404 1.00 98.69 106 PHE A O 1
ATOM 832 N N . TYR A 1 107 ? -7.767 -2.579 16.376 1.00 98.19 107 TYR A N 1
ATOM 833 C CA . TYR A 1 107 ? -8.223 -2.044 17.665 1.00 98.19 107 TYR A CA 1
ATOM 834 C C . TYR A 1 107 ? -7.636 -0.653 17.929 1.00 98.19 107 TYR A C 1
ATOM 836 O O . TYR A 1 107 ? -6.472 -0.415 17.603 1.00 98.19 107 TYR A O 1
ATOM 844 N N . PRO A 1 108 ? -8.395 0.270 18.542 1.00 96.94 108 PRO A N 1
ATOM 845 C CA . PRO A 1 108 ? -7.853 1.545 18.977 1.00 96.94 108 PRO A CA 1
ATOM 846 C C . PRO A 1 108 ? -7.157 1.400 20.336 1.00 96.94 108 PRO A C 1
ATOM 848 O O . PRO A 1 108 ? -7.494 0.513 21.121 1.00 96.94 108 PRO A O 1
ATOM 851 N N . THR A 1 109 ? -6.256 2.326 20.652 1.00 96.62 109 THR A N 1
ATOM 852 C CA . THR A 1 109 ? -5.740 2.505 22.019 1.00 96.62 109 THR A CA 1
ATOM 853 C C . THR A 1 109 ? -6.674 3.399 22.842 1.00 96.62 109 THR A C 1
ATOM 855 O O . THR A 1 109 ? -7.700 3.916 22.362 1.00 96.62 109 THR A O 1
ATOM 858 N N . SER A 1 110 ? -6.321 3.615 24.106 1.00 95.44 110 SER A N 1
ATOM 859 C CA . SER A 1 110 ? -7.005 4.548 25.000 1.00 95.44 110 SER A CA 1
ATOM 860 C C . SER A 1 110 ? -6.944 6.007 24.527 1.00 95.44 110 SER A C 1
ATOM 862 O O . SER A 1 110 ? -7.835 6.790 24.873 1.00 95.44 110 SER A O 1
ATOM 864 N N . TYR A 1 111 ? -5.973 6.373 23.681 1.00 94.81 111 TYR A N 1
ATOM 865 C CA . TYR A 1 111 ? -5.815 7.742 23.198 1.00 94.81 111 TYR A CA 1
ATOM 866 C C . TYR A 1 111 ? -7.044 8.239 22.417 1.00 94.81 111 TYR A C 1
ATOM 868 O O . TYR A 1 111 ? -7.681 7.516 21.644 1.00 94.81 111 TYR A O 1
ATOM 876 N N . GLN A 1 112 ? -7.384 9.508 22.643 1.00 91.62 112 GLN A N 1
ATOM 877 C CA . GLN A 1 112 ? -8.403 10.251 21.913 1.00 91.62 112 GLN A CA 1
ATOM 878 C C . GLN A 1 112 ? -7.918 11.687 21.763 1.00 91.62 112 GLN A C 1
ATOM 880 O O . GLN A 1 112 ? -7.698 12.381 22.760 1.00 91.62 112 GLN A O 1
ATOM 885 N N . TRP A 1 113 ? -7.808 12.149 20.522 1.00 90.56 113 TRP A N 1
ATOM 886 C CA . TRP A 1 113 ? -7.502 13.545 20.258 1.00 90.56 113 TRP A CA 1
ATOM 887 C C . TRP A 1 113 ? -8.637 14.446 20.767 1.00 90.56 113 TRP A C 1
ATOM 889 O O . TRP A 1 113 ? -9.815 14.179 20.515 1.00 90.56 113 TRP A O 1
ATOM 899 N N . LYS A 1 114 ? -8.268 15.497 21.511 1.00 88.00 114 LYS A N 1
ATOM 900 C CA . LYS A 1 114 ? -9.190 16.426 22.195 1.00 88.00 114 LYS A CA 1
ATOM 901 C C . LYS A 1 114 ? -9.275 17.804 21.537 1.00 88.00 114 LYS A C 1
ATOM 903 O O . LYS A 1 114 ? -9.975 18.678 22.046 1.00 88.00 114 LYS A O 1
ATOM 908 N N . GLY A 1 115 ? -8.590 17.997 20.412 1.00 84.94 115 GLY A N 1
ATOM 909 C CA . GLY A 1 115 ? -8.728 19.191 19.583 1.00 84.94 115 GLY A CA 1
ATOM 910 C C . GLY A 1 115 ? -7.528 20.088 19.565 1.00 84.94 115 GLY A C 1
ATOM 911 O O . GLY A 1 115 ? -6.509 19.822 20.184 1.00 84.94 115 GLY A O 1
ATOM 912 N N . TRP A 1 116 ? -7.698 21.200 18.864 1.00 83.94 116 TRP A N 1
ATOM 913 C CA . TRP A 1 116 ? -6.651 22.191 18.647 1.00 83.94 116 TRP A CA 1
ATOM 914 C C . TRP A 1 116 ? -6.322 23.035 19.881 1.00 83.94 116 TRP A C 1
ATOM 916 O O . TRP A 1 116 ? -5.287 23.687 19.905 1.00 83.94 116 TRP A O 1
ATOM 926 N N . ASN A 1 117 ? -7.175 23.019 20.910 1.00 83.69 117 ASN A N 1
ATOM 927 C CA . ASN A 1 117 ? -6.922 23.763 22.149 1.00 83.69 117 ASN A CA 1
ATOM 928 C C . ASN A 1 117 ? -5.782 23.149 22.975 1.00 83.69 117 ASN A C 1
ATOM 930 O O . ASN A 1 117 ? -5.242 23.800 23.864 1.00 83.69 117 ASN A O 1
ATOM 934 N N . THR A 1 118 ? -5.423 21.899 22.687 1.00 77.44 118 THR A N 1
ATOM 935 C CA . THR A 1 118 ? -4.298 21.197 23.296 1.00 77.44 118 THR A CA 1
ATOM 936 C C . THR A 1 118 ? -3.481 20.560 22.186 1.00 77.44 118 THR A C 1
ATOM 938 O O . THR A 1 118 ? -3.963 19.630 21.545 1.00 77.44 118 THR A O 1
ATOM 941 N N . THR A 1 119 ? -2.254 21.021 21.964 1.00 83.19 119 THR A N 1
ATOM 942 C CA . THR A 1 119 ? -1.315 20.321 21.078 1.00 83.19 119 THR A CA 1
ATOM 943 C C . THR A 1 119 ? -0.623 19.227 21.893 1.00 83.19 119 THR A C 1
ATOM 945 O O . THR A 1 119 ? 0.205 19.561 22.744 1.00 83.19 119 THR A O 1
ATOM 948 N N . PRO A 1 120 ? -0.968 17.939 21.711 1.00 87.12 120 PRO A N 1
ATOM 949 C CA . PRO A 1 120 ? -0.304 16.861 22.432 1.00 87.12 120 PRO A CA 1
ATOM 950 C C . PRO A 1 120 ? 1.139 16.721 21.934 1.00 87.12 120 PRO A C 1
ATOM 952 O O . PRO A 1 120 ? 1.406 16.855 20.738 1.00 87.12 120 PRO A O 1
ATOM 955 N N . ALA A 1 121 ? 2.073 16.422 22.835 1.00 90.81 121 ALA A N 1
ATOM 956 C CA . ALA A 1 121 ? 3.383 15.941 22.416 1.00 90.81 121 ALA A CA 1
ATOM 957 C C . ALA A 1 121 ? 3.245 14.502 21.896 1.00 90.81 121 ALA A C 1
ATOM 959 O O . ALA A 1 121 ? 2.415 13.750 22.399 1.00 90.81 121 ALA A O 1
ATOM 960 N N . VAL A 1 122 ? 4.084 14.088 20.937 1.00 91.00 122 VAL A N 1
ATOM 961 C CA . VAL A 1 122 ? 4.029 12.738 20.331 1.00 91.00 122 VAL A CA 1
ATOM 962 C C . VAL A 1 122 ? 4.050 11.625 21.388 1.00 91.00 122 VAL A C 1
ATOM 964 O O . VAL A 1 122 ? 3.303 10.656 21.278 1.00 91.00 122 VAL A O 1
ATOM 967 N N . LYS A 1 123 ? 4.841 11.798 22.455 1.00 91.81 123 LYS A N 1
ATOM 968 C CA . LYS A 1 123 ? 4.923 10.866 23.593 1.00 91.81 123 LYS A CA 1
ATOM 969 C C . LYS A 1 123 ? 3.591 10.610 24.316 1.00 91.81 123 LYS A C 1
ATOM 971 O O . LYS A 1 123 ? 3.450 9.584 24.966 1.00 91.81 123 LYS A O 1
ATOM 976 N N . ASP A 1 124 ? 2.637 11.532 24.194 1.00 92.06 124 ASP A N 1
ATOM 977 C CA . ASP A 1 124 ? 1.329 11.493 24.853 1.00 92.06 124 ASP A CA 1
ATOM 978 C C . ASP A 1 124 ? 0.213 11.049 23.881 1.00 92.06 124 ASP A C 1
ATOM 980 O O . ASP A 1 124 ? -0.972 11.253 24.150 1.00 92.06 124 ASP A O 1
ATOM 984 N N . THR A 1 125 ? 0.584 10.484 22.726 1.00 93.50 125 THR A N 1
ATOM 985 C CA . THR A 1 125 ? -0.330 9.981 21.686 1.00 93.50 125 THR A CA 1
ATOM 986 C C . THR A 1 125 ? -0.273 8.460 21.569 1.00 93.50 125 THR A C 1
ATOM 988 O O . THR A 1 125 ? 0.529 7.793 22.224 1.00 93.50 125 THR A O 1
ATOM 991 N N . GLU A 1 126 ? -1.100 7.892 20.695 1.00 93.12 126 GLU A N 1
ATOM 992 C CA . GLU A 1 126 ? -1.119 6.464 20.381 1.00 93.12 126 GLU A CA 1
ATOM 993 C C . GLU A 1 126 ? 0.236 5.902 19.929 1.00 93.12 126 GLU A C 1
ATOM 995 O O . GLU A 1 126 ? 0.469 4.710 20.111 1.00 93.12 126 GLU A O 1
ATOM 1000 N N . VAL A 1 127 ? 1.143 6.738 19.407 1.00 93.56 127 VAL A N 1
ATOM 1001 C CA . VAL A 1 127 ? 2.473 6.346 18.900 1.00 93.56 127 VAL A CA 1
ATOM 1002 C C . VAL A 1 127 ? 3.261 5.488 19.898 1.00 93.56 127 VAL A C 1
ATOM 1004 O O . VAL A 1 127 ? 3.918 4.540 19.473 1.00 93.56 127 VAL A O 1
ATOM 1007 N N . PHE A 1 128 ? 3.162 5.770 21.203 1.00 93.81 128 PHE A N 1
ATOM 1008 C CA . PHE A 1 128 ? 3.866 5.043 22.273 1.00 93.81 128 PHE A CA 1
ATOM 1009 C C . PHE A 1 128 ? 2.992 4.021 23.020 1.00 93.81 128 PHE A C 1
ATOM 1011 O O . PHE A 1 128 ? 3.457 3.375 23.958 1.00 93.81 128 PHE A O 1
ATOM 1018 N N . LEU A 1 129 ? 1.725 3.863 22.634 1.00 95.94 129 LEU A N 1
ATOM 1019 C CA . LEU A 1 129 ? 0.779 2.989 23.332 1.00 95.94 129 LEU A CA 1
ATOM 1020 C C . LEU A 1 129 ? 0.737 1.569 22.758 1.00 95.94 129 LEU A C 1
ATOM 1022 O O . LEU A 1 129 ? 0.366 0.645 23.475 1.00 95.94 129 LEU A O 1
ATOM 1026 N N . TRP A 1 130 ? 1.158 1.362 21.507 1.00 95.25 130 TRP A N 1
ATOM 1027 C CA . TRP A 1 130 ? 1.084 0.052 20.844 1.00 95.25 130 TRP A CA 1
ATOM 1028 C C . TRP A 1 130 ? 1.881 -1.049 21.557 1.00 95.25 130 TRP A C 1
ATOM 1030 O O . TRP A 1 130 ? 1.411 -2.180 21.652 1.00 95.25 130 TRP A O 1
ATOM 1040 N N . GLY A 1 131 ? 3.059 -0.711 22.088 1.00 93.00 131 GLY A N 1
ATOM 1041 C CA . GLY A 1 131 ? 3.914 -1.629 22.848 1.00 93.00 131 GLY A CA 1
ATOM 1042 C C . GLY A 1 131 ? 3.573 -1.726 24.339 1.00 93.00 131 GLY A C 1
ATOM 1043 O O . GLY A 1 131 ? 4.235 -2.456 25.073 1.00 93.00 131 GLY A O 1
ATOM 1044 N N . ASN A 1 132 ? 2.565 -0.993 24.822 1.00 94.88 132 ASN A N 1
ATOM 1045 C CA . ASN A 1 132 ? 2.193 -1.015 26.232 1.00 94.88 132 ASN A CA 1
ATOM 1046 C C . ASN A 1 132 ? 1.289 -2.220 26.535 1.00 94.88 132 ASN A C 1
ATOM 1048 O O . ASN A 1 132 ? 0.223 -2.387 25.939 1.00 94.88 132 ASN A O 1
ATOM 1052 N N . GLN A 1 133 ? 1.678 -3.035 27.517 1.00 95.19 133 GLN A N 1
ATOM 1053 C CA . GLN A 1 133 ? 0.916 -4.211 27.934 1.00 95.19 133 GLN A CA 1
ATOM 1054 C C . GLN A 1 133 ? -0.511 -3.865 28.397 1.00 95.19 133 GLN A C 1
ATOM 1056 O O . GLN A 1 133 ? -1.430 -4.651 28.170 1.00 95.19 133 GLN A O 1
ATOM 1061 N N . SER A 1 134 ? -0.726 -2.696 29.016 1.00 96.31 134 SER A N 1
ATOM 1062 C CA . SER A 1 134 ? -2.058 -2.275 29.482 1.00 96.31 134 SER A CA 1
ATOM 1063 C C . SER A 1 134 ? -3.005 -1.854 28.355 1.00 96.31 134 SER A C 1
ATOM 1065 O O . SER A 1 134 ? -4.198 -1.693 28.597 1.00 96.31 134 SER A O 1
ATOM 1067 N N . GLU A 1 135 ? -2.482 -1.655 27.146 1.00 97.44 135 GLU A N 1
ATOM 1068 C CA . GLU A 1 135 ? -3.237 -1.225 25.963 1.00 97.44 135 GLU A CA 1
ATOM 1069 C C . GLU A 1 135 ? -3.599 -2.400 25.043 1.00 97.44 135 GLU A C 1
ATOM 1071 O O . GLU A 1 135 ? -4.339 -2.219 24.075 1.00 97.44 135 GLU A O 1
ATOM 1076 N N . GLN A 1 136 ? -3.120 -3.615 25.336 1.00 98.00 136 GLN A N 1
ATOM 1077 C CA . GLN A 1 136 ? -3.420 -4.783 24.511 1.00 98.00 136 GLN A CA 1
ATOM 1078 C C . GLN A 1 136 ? -4.905 -5.167 24.628 1.00 98.00 136 GLN A C 1
ATOM 1080 O O . GLN A 1 136 ? -5.429 -5.283 25.745 1.00 98.00 136 GLN A O 1
ATOM 1085 N N . PRO A 1 137 ? -5.617 -5.396 23.508 1.00 97.69 137 PRO A N 1
ATOM 1086 C CA . PRO A 1 137 ? -7.019 -5.783 23.574 1.00 97.69 137 PRO A CA 1
ATOM 1087 C C . PRO A 1 137 ? -7.189 -7.165 24.225 1.00 97.69 137 PRO A C 1
ATOM 1089 O O . PRO A 1 137 ? -6.378 -8.067 24.066 1.00 97.69 137 PRO A O 1
ATOM 1092 N N . LYS A 1 138 ? -8.289 -7.392 24.950 1.00 97.19 138 LYS A N 1
ATOM 1093 C CA . LYS A 1 138 ? -8.521 -8.692 25.605 1.00 97.19 138 LYS A CA 1
ATOM 1094 C C . LYS A 1 138 ? -8.532 -9.845 24.584 1.00 97.19 138 LYS A C 1
ATOM 1096 O O . LYS A 1 138 ? -9.432 -9.899 23.749 1.00 97.19 138 LYS A O 1
ATOM 1101 N N . GLY A 1 139 ? -7.595 -10.786 24.729 1.00 98.12 139 GLY A N 1
ATOM 1102 C CA . GLY A 1 139 ? -7.450 -11.967 23.864 1.00 98.12 139 GLY A CA 1
ATOM 1103 C C . GLY A 1 139 ? -6.719 -11.710 22.541 1.00 98.12 139 GLY A C 1
ATOM 1104 O O . GLY A 1 139 ? -6.619 -12.628 21.732 1.00 98.12 139 GLY A O 1
ATOM 1105 N N . TYR A 1 140 ? -6.229 -10.488 22.328 1.00 98.69 140 TYR A N 1
ATOM 1106 C CA . TYR A 1 140 ? -5.482 -10.084 21.142 1.00 98.69 140 TYR A CA 1
ATOM 1107 C C . TYR A 1 140 ? -4.211 -9.336 21.554 1.00 98.69 140 TYR A C 1
ATOM 1109 O O . TYR A 1 140 ? -4.156 -8.698 22.605 1.00 98.69 140 TYR A O 1
ATOM 1117 N N . THR A 1 141 ? -3.220 -9.338 20.678 1.00 98.69 141 THR A N 1
ATOM 1118 C CA . THR A 1 141 ? -2.015 -8.519 20.816 1.00 98.69 141 THR A CA 1
ATOM 1119 C C . THR A 1 141 ? -1.779 -7.794 19.502 1.00 98.69 141 THR A C 1
ATOM 1121 O O . THR A 1 141 ? -2.002 -8.365 18.431 1.00 98.69 141 THR A O 1
ATOM 1124 N N . PHE A 1 142 ? -1.363 -6.526 19.563 1.00 98.56 142 PHE A N 1
ATOM 1125 C CA . PHE A 1 142 ? -0.977 -5.794 18.357 1.00 98.56 142 PHE A CA 1
ATOM 1126 C C . PHE A 1 142 ? 0.131 -6.558 17.619 1.00 98.56 142 PHE A C 1
ATOM 1128 O O . PHE A 1 142 ? 1.158 -6.903 18.203 1.00 98.56 142 PHE A O 1
ATOM 1135 N N . LEU A 1 143 ? -0.089 -6.840 16.334 1.00 98.19 143 LEU A N 1
ATOM 1136 C CA . LEU A 1 143 ? 0.890 -7.508 15.484 1.00 98.19 143 LEU A CA 1
ATOM 1137 C C . LEU A 1 143 ? 1.838 -6.437 14.945 1.00 98.19 143 LEU A C 1
ATOM 1139 O O . LEU A 1 143 ? 1.548 -5.775 13.947 1.00 98.19 143 LEU A O 1
ATOM 1143 N N . VAL A 1 144 ? 2.921 -6.215 15.685 1.00 97.12 144 VAL A N 1
ATOM 1144 C CA . VAL A 1 144 ? 3.882 -5.138 15.438 1.00 97.12 144 VAL A CA 1
ATOM 1145 C C . VAL A 1 144 ? 5.028 -5.586 14.526 1.00 97.12 144 VAL A C 1
ATOM 1147 O O . VAL A 1 144 ? 5.429 -6.749 14.544 1.00 97.12 144 VAL A O 1
ATOM 1150 N N . GLY A 1 145 ? 5.553 -4.660 13.729 1.00 95.25 145 GLY A N 1
ATOM 1151 C CA . GLY A 1 145 ? 6.691 -4.858 12.830 1.00 95.25 145 GLY A CA 1
ATOM 1152 C C . GLY A 1 145 ? 7.523 -3.588 12.696 1.00 95.25 145 GLY A C 1
ATOM 1153 O O . GLY A 1 145 ? 7.411 -2.670 13.522 1.00 95.25 145 GLY A O 1
ATOM 1154 N N . ASP A 1 146 ? 8.349 -3.532 11.656 1.00 92.44 146 ASP A N 1
ATOM 1155 C CA . ASP A 1 146 ? 9.020 -2.298 11.249 1.00 92.44 146 ASP A CA 1
ATOM 1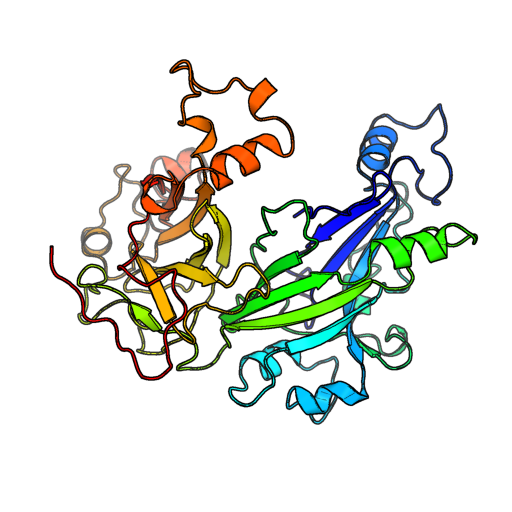156 C C . ASP A 1 146 ? 8.008 -1.173 10.962 1.00 92.44 146 ASP A C 1
ATOM 1158 O O . ASP A 1 146 ? 6.912 -1.420 10.446 1.00 92.44 146 ASP A O 1
ATOM 1162 N N . SER A 1 147 ? 8.339 0.074 11.317 1.00 83.69 147 SER A N 1
ATOM 1163 C CA . SER A 1 147 ? 7.415 1.192 11.086 1.00 83.69 147 SER A CA 1
ATOM 1164 C C . SER A 1 147 ? 7.512 1.773 9.681 1.00 83.69 147 SER A C 1
ATOM 1166 O O . SER A 1 147 ? 6.590 2.478 9.257 1.00 83.69 147 SER A O 1
ATOM 1168 N N . LYS A 1 148 ? 8.583 1.477 8.941 1.00 87.19 148 LYS A N 1
ATOM 1169 C CA . LYS A 1 148 ? 8.764 1.871 7.548 1.00 87.19 148 LYS A CA 1
ATOM 1170 C C . LYS A 1 148 ? 7.900 0.992 6.643 1.00 87.19 148 LYS A C 1
ATOM 1172 O O . LYS A 1 148 ? 8.330 0.012 6.037 1.00 87.19 148 LYS A O 1
ATOM 1177 N N . THR A 1 149 ? 6.638 1.387 6.570 1.00 85.94 149 THR A N 1
ATOM 1178 C CA . THR A 1 149 ? 5.640 0.870 5.634 1.00 85.94 149 THR A CA 1
ATOM 1179 C C . THR A 1 149 ? 5.299 2.004 4.688 1.00 85.94 149 THR A C 1
ATOM 1181 O O . THR A 1 149 ? 4.783 3.020 5.132 1.00 85.94 149 THR A O 1
ATOM 1184 N N . GLU A 1 150 ? 5.642 1.915 3.410 1.00 82.62 150 GLU A N 1
ATOM 1185 C CA . GLU A 1 150 ? 5.445 3.032 2.475 1.00 82.62 150 GLU A CA 1
ATOM 1186 C C . GLU A 1 150 ? 4.390 2.694 1.421 1.00 82.62 150 GLU A C 1
ATOM 1188 O O . GLU A 1 150 ? 4.015 1.539 1.253 1.00 82.62 150 GLU A O 1
ATOM 1193 N N . HIS A 1 151 ? 3.798 3.743 0.848 1.00 87.94 151 HIS A N 1
ATOM 1194 C CA . HIS A 1 151 ? 2.781 3.726 -0.211 1.00 87.94 151 HIS A CA 1
ATOM 1195 C C . HIS A 1 151 ? 1.841 2.499 -0.230 1.00 87.94 151 HIS A C 1
ATOM 1197 O O . HIS A 1 151 ? 2.104 1.505 -0.903 1.00 87.94 151 HIS A O 1
ATOM 1203 N N . PRO A 1 152 ? 0.688 2.552 0.458 1.00 94.69 152 PRO A N 1
ATOM 1204 C CA . PRO A 1 152 ? -0.352 1.560 0.238 1.00 94.69 152 PRO A CA 1
ATOM 1205 C C . PRO A 1 152 ? -1.018 1.772 -1.132 1.00 94.69 152 PRO A C 1
ATOM 1207 O O . PRO A 1 152 ? -1.007 2.884 -1.660 1.00 94.69 152 PRO A O 1
ATOM 1210 N N . ALA A 1 153 ? -1.704 0.750 -1.652 1.00 96.31 153 ALA A N 1
ATOM 1211 C CA . ALA A 1 153 ? -2.597 0.857 -2.813 1.00 96.31 153 ALA A CA 1
ATOM 1212 C C . ALA A 1 153 ? -4.004 0.328 -2.487 1.00 96.31 153 ALA A C 1
ATOM 1214 O O . ALA A 1 153 ? -4.158 -0.807 -2.044 1.00 96.31 153 ALA A O 1
ATOM 1215 N N . VAL A 1 154 ? -5.037 1.159 -2.658 1.00 95.56 154 VAL A N 1
ATOM 1216 C CA . VAL A 1 154 ? -6.440 0.760 -2.425 1.00 95.56 154 VAL A CA 1
ATOM 1217 C C . VAL A 1 154 ? -6.965 0.055 -3.654 1.00 95.56 154 VAL A C 1
ATOM 1219 O O . VAL A 1 154 ? -6.595 0.417 -4.767 1.00 95.56 154 VAL A O 1
ATOM 1222 N N . ASP A 1 155 ? -7.871 -0.892 -3.443 1.00 96.00 155 ASP A N 1
ATOM 1223 C CA . ASP A 1 155 ? -8.653 -1.453 -4.533 1.00 96.00 155 ASP A CA 1
ATOM 1224 C C . ASP A 1 155 ? -9.424 -0.352 -5.293 1.00 96.00 155 ASP A C 1
ATOM 1226 O O . ASP A 1 155 ? -10.253 0.340 -4.687 1.00 96.00 155 ASP A O 1
ATOM 1230 N N . PRO A 1 156 ? -9.179 -0.172 -6.603 1.00 94.56 156 PRO A N 1
ATOM 1231 C CA . PRO A 1 156 ? -9.928 0.779 -7.421 1.00 94.56 156 PRO A CA 1
ATOM 1232 C C . PRO A 1 156 ? -11.400 0.368 -7.626 1.00 94.56 156 PRO A C 1
ATOM 1234 O O . PRO A 1 156 ? -12.220 1.196 -8.036 1.00 94.56 156 PRO A O 1
ATOM 1237 N N . ASP A 1 157 ? -11.785 -0.879 -7.336 1.00 92.62 157 ASP A N 1
ATOM 1238 C CA . ASP A 1 157 ? -13.190 -1.272 -7.241 1.00 92.62 157 ASP A CA 1
ATOM 1239 C C . ASP A 1 157 ? -13.803 -0.745 -5.937 1.00 92.62 157 ASP A C 1
ATOM 1241 O O . ASP A 1 157 ? -13.626 -1.283 -4.839 1.00 92.62 157 ASP A O 1
ATOM 1245 N N . PHE A 1 158 ? -14.604 0.311 -6.076 1.00 87.56 158 PHE A N 1
ATOM 1246 C CA . PHE A 1 158 ? -15.299 0.956 -4.967 1.00 87.56 158 PHE A CA 1
ATOM 1247 C C . PHE A 1 158 ? -16.292 0.030 -4.243 1.00 87.56 158 PHE A C 1
ATOM 1249 O O . PHE A 1 158 ? -16.767 0.389 -3.162 1.00 87.56 158 PHE A O 1
ATOM 1256 N N . ASN A 1 159 ? -16.628 -1.140 -4.793 1.00 90.12 159 ASN A N 1
ATOM 1257 C CA . ASN A 1 159 ? -17.436 -2.143 -4.105 1.00 90.12 159 ASN A CA 1
ATOM 1258 C C . ASN A 1 159 ? -16.638 -2.961 -3.094 1.00 90.12 159 ASN A C 1
ATOM 1260 O O . ASN A 1 159 ? -17.249 -3.752 -2.379 1.00 90.12 159 ASN A O 1
ATOM 1264 N N . ASN A 1 160 ? -15.327 -2.768 -2.964 1.00 93.62 160 ASN A N 1
ATOM 1265 C CA . ASN A 1 160 ? -14.487 -3.475 -2.002 1.00 93.62 160 ASN A CA 1
ATOM 1266 C C . ASN A 1 160 ? -13.978 -2.535 -0.901 1.00 93.62 160 ASN A C 1
ATOM 1268 O O . ASN A 1 160 ? -14.002 -1.311 -1.020 1.00 93.62 160 ASN A O 1
ATOM 1272 N N . GLN A 1 161 ? -13.569 -3.119 0.226 1.00 95.94 161 GLN A N 1
ATOM 1273 C CA . GLN A 1 161 ? -12.980 -2.394 1.359 1.00 95.94 161 GLN A CA 1
ATOM 1274 C C . GLN A 1 161 ? -11.616 -2.990 1.687 1.00 95.94 161 GLN A C 1
ATOM 1276 O O . GLN A 1 161 ? -11.399 -3.505 2.781 1.00 95.94 161 GLN A O 1
ATOM 1281 N N . ARG A 1 162 ? -10.711 -2.982 0.711 1.00 97.38 162 ARG A N 1
ATOM 1282 C CA . ARG A 1 162 ? -9.408 -3.631 0.832 1.00 97.38 162 ARG A CA 1
ATOM 1283 C C . ARG A 1 162 ? -8.295 -2.811 0.204 1.00 97.38 162 ARG A C 1
ATOM 1285 O O . ARG A 1 162 ? -8.545 -1.905 -0.591 1.00 97.38 162 ARG A O 1
ATOM 1292 N N . TYR A 1 163 ? -7.076 -3.111 0.610 1.00 98.06 163 TYR A N 1
ATOM 1293 C CA . TYR A 1 163 ? -5.873 -2.434 0.158 1.00 98.06 163 TYR A CA 1
ATOM 1294 C C . TYR A 1 163 ? -4.668 -3.361 0.272 1.00 98.06 163 TYR A C 1
ATOM 1296 O O . TYR A 1 163 ? -4.709 -4.378 0.960 1.00 98.06 163 TYR A O 1
ATOM 1304 N N . LEU A 1 164 ? -3.584 -2.971 -0.379 1.00 98.00 164 LEU A N 1
ATOM 1305 C CA . LEU A 1 164 ? -2.279 -3.601 -0.296 1.00 98.00 164 LEU A CA 1
ATOM 1306 C C . LEU A 1 164 ? -1.281 -2.641 0.343 1.00 98.00 164 LEU A C 1
ATOM 1308 O O . LEU A 1 164 ? -1.413 -1.424 0.209 1.00 98.00 164 LEU A O 1
ATOM 1312 N N . GLN A 1 165 ? -0.299 -3.192 1.045 1.00 97.19 165 GLN A N 1
ATOM 1313 C CA . GLN A 1 165 ? 0.723 -2.444 1.767 1.00 97.19 165 GLN A CA 1
ATOM 1314 C C . GLN A 1 165 ? 2.100 -3.051 1.499 1.00 97.19 165 GLN A C 1
ATOM 1316 O O . GLN A 1 165 ? 2.333 -4.219 1.822 1.00 97.19 165 GLN A O 1
ATOM 1321 N N . ASN A 1 166 ? 3.008 -2.245 0.943 1.00 95.69 166 ASN A N 1
ATOM 1322 C CA . ASN A 1 166 ? 4.423 -2.592 0.870 1.00 95.69 166 ASN A CA 1
ATOM 1323 C C . ASN A 1 166 ? 5.025 -2.648 2.277 1.00 95.69 166 ASN A C 1
ATOM 1325 O O . ASN A 1 166 ? 4.740 -1.801 3.131 1.00 95.69 166 ASN A O 1
ATOM 1329 N N . MET A 1 167 ? 5.885 -3.634 2.498 1.00 95.38 167 MET A N 1
ATOM 1330 C CA . MET A 1 167 ? 6.657 -3.787 3.727 1.00 95.38 167 MET A CA 1
ATOM 1331 C C . MET A 1 167 ? 8.104 -3.420 3.404 1.00 95.38 167 MET A C 1
ATOM 1333 O O . MET A 1 167 ? 8.882 -4.268 2.976 1.00 95.38 167 MET A O 1
ATOM 1337 N N . THR A 1 168 ? 8.441 -2.132 3.509 1.00 92.75 168 THR A N 1
ATOM 1338 C CA . THR A 1 168 ? 9.629 -1.582 2.846 1.00 92.75 168 THR A CA 1
ATOM 1339 C C . THR A 1 168 ? 10.926 -2.165 3.397 1.00 92.75 168 THR A C 1
ATOM 1341 O O . THR A 1 168 ? 11.731 -2.679 2.630 1.00 92.75 168 THR A O 1
ATOM 1344 N N . GLN A 1 169 ? 11.137 -2.128 4.714 1.00 91.38 169 GLN A N 1
ATOM 1345 C CA . GLN A 1 169 ? 12.436 -2.476 5.301 1.00 91.38 169 GLN A CA 1
ATOM 1346 C C . GLN A 1 169 ? 12.892 -3.906 4.965 1.00 91.38 169 GLN A C 1
ATOM 1348 O O . GLN A 1 169 ? 13.985 -4.109 4.441 1.00 91.38 169 GLN A O 1
ATOM 1353 N N . GLU A 1 170 ? 12.055 -4.901 5.250 1.00 91.94 170 GLU A N 1
ATOM 1354 C CA . GLU A 1 170 ? 12.405 -6.314 5.057 1.00 91.94 170 GLU A CA 1
ATOM 1355 C C . GLU A 1 170 ? 12.051 -6.822 3.648 1.00 91.94 170 GLU A C 1
ATOM 1357 O O . GLU A 1 170 ? 12.534 -7.875 3.216 1.00 91.94 170 GLU A O 1
ATOM 1362 N N . GLY A 1 171 ? 11.236 -6.064 2.912 1.00 93.88 171 GLY A N 1
ATOM 1363 C CA . GLY A 1 171 ? 10.582 -6.492 1.683 1.00 93.88 171 GLY A CA 1
ATOM 1364 C C . GLY A 1 171 ? 9.262 -7.224 1.943 1.00 93.88 171 GLY A C 1
ATOM 1365 O O . GLY A 1 171 ? 8.927 -7.598 3.066 1.00 93.88 171 GLY A O 1
ATOM 1366 N N . GLY A 1 172 ? 8.510 -7.452 0.868 1.00 96.06 172 GLY A N 1
ATOM 1367 C CA . GLY A 1 172 ? 7.240 -8.174 0.894 1.00 96.06 172 GLY A CA 1
ATOM 1368 C C . GLY A 1 172 ? 6.019 -7.275 0.719 1.00 96.06 172 GLY A C 1
ATOM 1369 O O . GLY A 1 172 ? 6.101 -6.045 0.673 1.00 96.06 172 GLY A O 1
ATOM 1370 N N . LEU A 1 173 ? 4.869 -7.930 0.592 1.00 97.94 173 LEU A N 1
ATOM 1371 C CA . LEU A 1 173 ? 3.598 -7.304 0.259 1.00 97.94 173 LEU A CA 1
ATOM 1372 C C . LEU A 1 173 ? 2.452 -8.066 0.914 1.00 97.94 173 LEU A C 1
ATOM 1374 O O . LEU A 1 173 ? 2.337 -9.290 0.786 1.00 97.94 173 LEU A O 1
ATOM 1378 N N . ILE A 1 174 ? 1.567 -7.326 1.568 1.00 97.88 174 ILE A N 1
ATOM 1379 C CA . ILE A 1 174 ? 0.378 -7.873 2.220 1.00 97.88 174 ILE A CA 1
ATOM 1380 C C . ILE A 1 174 ? -0.882 -7.170 1.729 1.00 97.88 174 ILE A C 1
ATOM 1382 O O . ILE A 1 174 ? -0.900 -5.955 1.542 1.00 97.88 174 ILE A O 1
ATOM 1386 N N . GLY A 1 175 ? -1.939 -7.948 1.529 1.00 98.25 175 GLY A N 1
ATOM 1387 C CA . GLY A 1 175 ? -3.293 -7.482 1.256 1.00 98.25 175 GLY A CA 1
ATOM 1388 C C . GLY A 1 175 ? -4.136 -7.529 2.522 1.00 98.25 175 GLY A C 1
ATOM 1389 O O . GLY A 1 175 ? -4.016 -8.462 3.317 1.00 98.25 175 GLY A O 1
ATOM 1390 N N . ILE A 1 176 ? -4.989 -6.530 2.716 1.00 98.56 176 ILE A N 1
ATOM 1391 C CA . ILE A 1 176 ? -5.866 -6.390 3.878 1.00 98.56 176 ILE A CA 1
ATOM 1392 C C . ILE A 1 176 ? -7.271 -6.084 3.387 1.00 98.56 176 ILE A C 1
ATOM 1394 O O . ILE A 1 176 ? -7.483 -5.078 2.717 1.00 98.56 176 ILE A O 1
ATOM 1398 N N . GLU A 1 177 ? -8.237 -6.921 3.755 1.00 98.12 177 GLU A N 1
ATOM 1399 C CA . GLU A 1 177 ? -9.655 -6.744 3.436 1.00 98.12 177 GLU A CA 1
ATOM 1400 C C . GLU A 1 177 ? -10.476 -6.554 4.708 1.00 98.12 177 GLU A C 1
ATOM 1402 O O . GLU A 1 177 ? -10.458 -7.411 5.587 1.00 98.12 177 GLU A O 1
ATOM 1407 N N . LEU A 1 178 ? -11.222 -5.451 4.807 1.00 97.81 178 LEU A N 1
ATOM 1408 C CA . LEU A 1 178 ? -12.172 -5.222 5.892 1.00 97.81 178 LEU A CA 1
ATOM 1409 C C . LEU A 1 178 ? -13.444 -6.033 5.629 1.00 97.81 178 LEU A C 1
ATOM 1411 O O . LEU A 1 178 ? -14.188 -5.754 4.690 1.00 97.81 178 LEU A O 1
ATOM 1415 N N . THR A 1 179 ? -13.717 -7.020 6.476 1.00 96.25 179 THR A N 1
ATOM 1416 C CA . THR A 1 179 ? -14.725 -8.054 6.189 1.00 96.25 179 THR A CA 1
ATOM 1417 C C . THR A 1 179 ? -16.116 -7.728 6.724 1.00 96.25 179 THR A C 1
ATOM 1419 O O . THR A 1 179 ? -17.099 -8.320 6.283 1.00 96.25 179 THR A O 1
ATOM 1422 N N . ASN A 1 180 ? -16.231 -6.803 7.685 1.00 94.25 180 ASN A N 1
ATOM 1423 C CA . ASN A 1 180 ? -17.491 -6.585 8.405 1.00 94.25 180 ASN A CA 1
ATOM 1424 C C . ASN A 1 180 ? -17.744 -5.134 8.852 1.00 94.25 180 ASN A C 1
ATOM 1426 O O . ASN A 1 180 ? -18.584 -4.886 9.722 1.00 94.25 180 ASN A O 1
ATOM 1430 N N . PHE A 1 181 ? -17.039 -4.168 8.255 1.00 93.50 181 PHE A N 1
ATOM 1431 C CA . PHE A 1 181 ? -17.000 -2.783 8.732 1.00 93.50 181 PHE A CA 1
ATOM 1432 C C . PHE A 1 181 ? -18.393 -2.157 8.912 1.00 93.50 181 PHE A C 1
ATOM 1434 O O . PHE A 1 181 ? -18.693 -1.628 9.981 1.00 93.50 181 PHE A O 1
ATOM 1441 N N . VAL A 1 182 ? -19.273 -2.260 7.905 1.00 90.94 182 VAL A N 1
ATOM 1442 C CA . VAL A 1 182 ? -20.618 -1.648 7.939 1.00 90.94 182 VAL A CA 1
ATOM 1443 C C . VAL A 1 182 ? -21.459 -2.169 9.111 1.00 90.94 182 VAL A C 1
ATOM 1445 O O . VAL A 1 182 ? -22.115 -1.389 9.800 1.00 90.94 182 VAL A O 1
ATOM 1448 N N . ASN A 1 183 ? -21.407 -3.469 9.398 1.00 89.00 183 ASN A N 1
ATOM 1449 C CA . ASN A 1 183 ? -22.149 -4.046 10.520 1.00 89.00 183 ASN A CA 1
ATOM 1450 C C . ASN A 1 183 ? -21.537 -3.644 11.872 1.00 89.00 183 ASN A C 1
ATOM 1452 O O . ASN A 1 183 ? -22.253 -3.483 12.863 1.00 89.00 183 ASN A O 1
ATOM 1456 N N . GLU A 1 184 ? -20.216 -3.482 11.939 1.00 89.62 184 GLU A N 1
ATOM 1457 C CA . GLU A 1 184 ? -19.502 -3.092 13.161 1.00 89.62 184 GLU A CA 1
ATOM 1458 C C . GLU A 1 184 ? -19.792 -1.644 13.563 1.00 89.62 184 GLU A C 1
ATOM 1460 O O . GLU A 1 184 ? -19.986 -1.382 14.751 1.00 89.62 184 GLU A O 1
ATOM 1465 N N . ILE A 1 185 ? -19.938 -0.735 12.593 1.00 86.56 185 ILE A N 1
ATOM 1466 C CA . ILE A 1 185 ? -20.374 0.648 12.851 1.00 86.56 185 ILE A CA 1
ATOM 1467 C C . ILE A 1 185 ? -21.889 0.764 13.110 1.00 86.56 185 ILE A C 1
ATOM 1469 O O . ILE A 1 185 ? -22.334 1.666 13.820 1.00 86.56 185 ILE A O 1
ATOM 1473 N N . GLN A 1 186 ? -22.716 -0.153 12.595 1.00 76.69 186 GLN A N 1
ATOM 1474 C CA . GLN A 1 186 ? -24.157 -0.170 12.896 1.00 76.69 186 GLN A CA 1
ATOM 1475 C C . GLN A 1 186 ? -24.443 -0.598 14.339 1.00 76.69 186 GLN A C 1
ATOM 1477 O O . GLN A 1 186 ? -25.336 -0.051 14.986 1.00 76.69 186 GLN A O 1
ATOM 1482 N N . LYS A 1 187 ? -23.658 -1.533 14.885 1.00 64.62 187 LYS A N 1
ATOM 1483 C CA . LYS A 1 187 ? -23.765 -1.945 16.297 1.00 64.62 187 LYS A CA 1
ATOM 1484 C C . LYS A 1 187 ? -23.451 -0.805 17.269 1.00 64.62 187 LYS A C 1
ATOM 1486 O O . LYS A 1 187 ? -23.942 -0.825 18.394 1.00 64.62 187 LYS A O 1
ATOM 1491 N N . THR A 1 188 ? -22.672 0.189 16.843 1.00 61.62 188 THR A N 1
ATOM 1492 C CA . THR A 1 188 ? -22.340 1.370 17.652 1.00 61.62 188 THR A CA 1
ATOM 1493 C C . THR A 1 188 ? -23.402 2.469 17.614 1.00 61.62 188 THR A C 1
ATOM 1495 O O . THR A 1 188 ? -23.470 3.268 18.537 1.00 61.62 188 THR A O 1
ATOM 1498 N N . PHE A 1 189 ? -24.309 2.470 16.631 1.00 54.12 189 PHE A N 1
ATOM 1499 C CA . PHE A 1 189 ? -25.338 3.513 16.491 1.00 54.12 189 PHE A CA 1
ATOM 1500 C C . PHE A 1 189 ? -26.413 3.516 17.594 1.00 54.12 189 PHE A C 1
ATOM 1502 O O . PHE A 1 189 ? -27.077 4.529 17.795 1.00 54.12 189 PHE A O 1
ATOM 1509 N N . TRP A 1 190 ? -26.587 2.407 18.319 1.00 46.19 190 TRP A N 1
ATOM 1510 C CA . TRP A 1 190 ? -27.607 2.268 19.370 1.00 46.19 190 TRP A CA 1
ATOM 1511 C C . TRP A 1 190 ? -27.076 2.543 20.790 1.00 46.19 190 TRP A C 1
ATOM 1513 O O . TRP A 1 190 ? -27.797 2.343 21.766 1.00 46.19 190 TRP A O 1
ATOM 1523 N N . GLY A 1 191 ? -25.828 3.007 20.923 1.00 42.19 191 GLY A N 1
ATOM 1524 C CA . GLY A 1 191 ? -25.194 3.340 22.199 1.00 42.19 191 GLY A CA 1
ATOM 1525 C C . GLY A 1 191 ? -24.375 4.629 22.120 1.00 42.19 191 GLY A C 1
ATOM 1526 O O . GLY A 1 191 ? -24.001 5.087 21.051 1.00 42.19 191 GLY A O 1
ATOM 1527 N N . SER A 1 192 ? -24.066 5.225 23.268 1.00 48.44 192 SER A N 1
ATOM 1528 C CA . SER A 1 192 ? -23.288 6.468 23.413 1.00 48.44 192 SER A CA 1
ATOM 1529 C C . SER A 1 192 ? -21.807 6.380 22.989 1.00 48.44 192 SER A C 1
ATOM 1531 O O . SER A 1 192 ? -21.042 7.304 23.268 1.00 48.44 192 SER A O 1
ATOM 1533 N N . ALA A 1 193 ? -21.385 5.291 22.339 1.00 52.66 193 ALA A N 1
ATOM 1534 C CA . ALA A 1 193 ? -20.037 5.109 21.809 1.00 52.66 193 ALA A CA 1
ATOM 1535 C C . ALA A 1 193 ? -20.087 5.136 20.276 1.00 52.66 193 ALA A C 1
ATOM 1537 O O . ALA A 1 193 ? -20.679 4.265 19.652 1.00 52.66 193 ALA A O 1
ATOM 1538 N N . ASP A 1 194 ? -19.457 6.158 19.702 1.00 73.75 194 ASP A N 1
ATOM 1539 C CA . ASP A 1 194 ? -19.771 6.710 18.381 1.00 73.75 194 ASP A CA 1
ATOM 1540 C C . ASP A 1 194 ? -18.811 6.238 17.254 1.00 73.75 194 ASP A C 1
ATOM 1542 O O . ASP A 1 194 ? -18.948 6.614 16.091 1.00 73.75 194 ASP A O 1
ATOM 1546 N N . LEU A 1 195 ? -17.841 5.380 17.606 1.00 89.12 195 LEU A N 1
ATOM 1547 C CA . LEU A 1 195 ? -16.837 4.751 16.733 1.00 89.12 195 LEU A CA 1
ATOM 1548 C C . LEU A 1 195 ? -16.775 3.235 17.011 1.00 89.12 195 LEU A C 1
ATOM 1550 O O . LEU A 1 195 ? -17.003 2.831 18.157 1.00 89.12 195 LEU A O 1
ATOM 1554 N N . PRO A 1 196 ? -16.427 2.386 16.021 1.00 91.56 196 PRO A N 1
ATOM 1555 C CA . PRO A 1 196 ? -16.398 0.935 16.197 1.00 91.56 196 PRO A CA 1
ATOM 1556 C C . PRO A 1 196 ? -15.395 0.519 17.279 1.00 91.56 196 PRO A C 1
ATOM 1558 O O . PRO A 1 196 ? -14.308 1.083 17.392 1.00 91.56 196 PRO A O 1
ATOM 1561 N N . LYS A 1 197 ? -15.727 -0.506 18.073 1.00 92.06 197 LYS A N 1
ATOM 1562 C CA . LYS A 1 197 ? -14.795 -1.057 19.077 1.00 92.06 197 LYS A CA 1
ATOM 1563 C C . LYS A 1 197 ? -13.548 -1.663 18.426 1.00 92.06 197 LYS A C 1
ATOM 1565 O O . LYS A 1 197 ? -12.461 -1.593 18.990 1.00 92.06 197 LYS A O 1
ATOM 1570 N N . TYR A 1 198 ? -13.738 -2.292 17.275 1.00 96.06 198 TYR A N 1
ATOM 1571 C CA . TYR A 1 198 ? -12.704 -2.842 16.413 1.00 96.06 198 TYR A CA 1
ATOM 1572 C C . TYR A 1 198 ? -13.233 -2.920 14.985 1.00 96.06 198 TYR A C 1
ATOM 1574 O O . TYR A 1 198 ? -14.445 -2.824 14.781 1.00 96.06 198 TYR A O 1
ATOM 1582 N N . VAL A 1 199 ? -12.334 -3.146 14.031 1.00 97.62 199 VAL A N 1
ATOM 1583 C CA . VAL A 1 199 ? -12.686 -3.468 12.645 1.00 97.62 199 VAL A CA 1
ATOM 1584 C C . VAL A 1 199 ? -12.146 -4.850 12.295 1.00 97.62 199 VAL A C 1
ATOM 1586 O O . VAL A 1 199 ? -10.939 -5.070 12.400 1.00 97.62 199 VAL A O 1
ATOM 1589 N N . SER A 1 200 ? -13.016 -5.785 11.913 1.00 98.31 200 SER A N 1
ATOM 1590 C CA . SER A 1 200 ? -12.586 -7.119 11.469 1.00 98.31 200 SER A CA 1
ATOM 1591 C C . SER A 1 200 ? -11.982 -7.056 10.074 1.00 98.31 200 SER A C 1
ATOM 1593 O O . SER A 1 200 ? -12.529 -6.401 9.180 1.00 98.31 200 SER A O 1
ATOM 1595 N N . ALA A 1 201 ? -10.867 -7.754 9.886 1.00 98.56 201 ALA A N 1
ATOM 1596 C CA . ALA A 1 201 ? -10.192 -7.821 8.605 1.00 98.56 201 ALA A CA 1
ATOM 1597 C C . ALA A 1 201 ? -9.533 -9.182 8.373 1.00 98.56 201 ALA A C 1
ATOM 1599 O O . ALA A 1 201 ? -9.308 -9.951 9.306 1.00 98.56 201 ALA A O 1
ATOM 1600 N N . LYS A 1 202 ? -9.203 -9.449 7.116 1.00 98.56 202 LYS A N 1
ATOM 1601 C CA . LYS A 1 202 ? -8.435 -10.609 6.679 1.00 98.56 202 LYS A CA 1
ATOM 1602 C C . LYS A 1 202 ? -7.130 -10.144 6.051 1.00 98.56 202 LYS A C 1
ATOM 1604 O O . LYS A 1 202 ? -7.134 -9.200 5.261 1.00 98.56 202 LYS A O 1
ATOM 1609 N N . VAL A 1 203 ? -6.035 -10.813 6.389 1.00 98.75 203 VAL A N 1
ATOM 1610 C CA . VAL A 1 203 ? -4.706 -10.584 5.815 1.00 98.75 203 VAL A CA 1
ATOM 1611 C C . VAL A 1 203 ? -4.404 -11.656 4.773 1.00 98.75 203 VAL A C 1
ATOM 1613 O O . VAL A 1 203 ? -4.719 -12.828 4.973 1.00 98.75 203 VAL A O 1
ATOM 1616 N N . THR A 1 204 ? -3.771 -11.247 3.676 1.00 98.50 204 THR A N 1
ATOM 1617 C CA . THR A 1 204 ? -3.195 -12.114 2.640 1.00 98.50 204 THR A CA 1
ATOM 1618 C C . THR A 1 204 ? -1.717 -11.766 2.466 1.00 98.50 204 THR A C 1
ATOM 1620 O O . THR A 1 204 ? -1.399 -10.628 2.135 1.00 98.50 204 THR A O 1
ATOM 1623 N N . LYS A 1 205 ? -0.795 -12.713 2.663 1.00 97.94 205 LYS A N 1
ATOM 1624 C CA . LYS A 1 205 ? 0.618 -12.572 2.264 1.00 97.94 205 LYS A CA 1
ATOM 1625 C C . LYS A 1 205 ? 0.707 -12.770 0.760 1.00 97.94 205 LYS A C 1
ATOM 1627 O O . LYS A 1 205 ? 0.655 -13.899 0.280 1.00 97.94 205 LYS A O 1
ATOM 1632 N N . VAL A 1 206 ? 0.797 -11.659 0.035 1.00 98.12 206 VAL A N 1
ATOM 1633 C CA . VAL A 1 206 ? 0.876 -11.651 -1.430 1.00 98.12 206 VAL A CA 1
ATOM 1634 C C . VAL A 1 206 ? 2.288 -12.013 -1.870 1.00 98.12 206 VAL A C 1
ATOM 1636 O O . VAL A 1 206 ? 2.460 -12.857 -2.746 1.00 98.12 206 VAL A O 1
ATOM 1639 N N . VAL A 1 207 ? 3.295 -11.429 -1.212 1.00 98.31 207 VAL A N 1
ATOM 1640 C CA . VAL A 1 207 ? 4.713 -11.747 -1.414 1.00 98.31 207 VAL A CA 1
ATOM 1641 C C . VAL A 1 207 ? 5.427 -11.770 -0.063 1.00 98.31 207 VAL A C 1
ATOM 1643 O O . VAL A 1 207 ? 5.294 -10.836 0.728 1.00 98.31 207 VAL A O 1
ATOM 1646 N N . GLY A 1 208 ? 6.182 -12.837 0.209 1.00 97.88 208 GLY A N 1
ATOM 1647 C CA . GLY A 1 208 ? 7.015 -12.951 1.410 1.00 97.88 208 GLY A CA 1
ATOM 1648 C C . GLY A 1 208 ? 8.335 -12.174 1.322 1.00 97.88 208 GLY A C 1
ATOM 1649 O O . GLY A 1 208 ? 8.753 -11.738 0.251 1.00 97.88 208 GLY A O 1
ATOM 1650 N N . ALA A 1 209 ? 9.026 -12.045 2.450 1.00 97.62 209 ALA A N 1
ATOM 1651 C CA . ALA A 1 209 ? 10.279 -11.303 2.605 1.00 97.62 209 ALA A CA 1
ATOM 1652 C C . ALA A 1 209 ? 11.535 -12.201 2.587 1.00 97.62 209 ALA A C 1
ATOM 1654 O O . ALA A 1 209 ? 12.542 -11.882 3.218 1.00 97.62 209 ALA A O 1
ATOM 1655 N N . TYR A 1 210 ? 11.498 -13.328 1.878 1.00 97.88 210 TYR A N 1
ATOM 1656 C CA . TYR A 1 210 ? 12.567 -14.335 1.841 1.00 97.88 210 TYR A CA 1
ATOM 1657 C C . TYR A 1 210 ? 13.026 -14.621 0.408 1.00 97.88 210 TYR A C 1
ATOM 1659 O O . TYR A 1 210 ? 12.283 -14.388 -0.540 1.00 97.88 210 TYR A O 1
ATOM 1667 N N . ASP A 1 211 ? 14.249 -15.124 0.246 1.00 98.19 211 ASP A N 1
ATOM 1668 C CA . ASP A 1 211 ? 14.777 -15.500 -1.067 1.00 98.19 211 ASP A CA 1
ATOM 1669 C C . ASP A 1 211 ? 13.924 -16.596 -1.733 1.00 98.19 211 ASP A C 1
ATOM 1671 O O . ASP A 1 211 ? 13.517 -17.568 -1.098 1.00 98.19 211 ASP A O 1
ATOM 1675 N N . GLY A 1 212 ? 13.622 -16.420 -3.016 1.00 97.62 212 GLY A N 1
ATOM 1676 C CA . GLY A 1 212 ? 12.676 -17.238 -3.773 1.00 97.62 212 GLY A CA 1
ATOM 1677 C C . GLY A 1 212 ? 11.219 -16.775 -3.680 1.00 97.62 212 GLY A C 1
ATOM 1678 O O . GLY A 1 212 ? 10.369 -17.344 -4.365 1.00 97.62 212 GLY A O 1
ATOM 1679 N N . SER A 1 213 ? 10.897 -15.746 -2.886 1.00 97.88 213 SER A N 1
ATOM 1680 C CA . SER A 1 213 ? 9.525 -15.238 -2.780 1.00 97.88 213 SER A CA 1
ATOM 1681 C C . SER A 1 213 ? 9.044 -14.508 -4.036 1.00 97.88 213 SER A C 1
ATOM 1683 O O . SER A 1 213 ? 7.834 -14.480 -4.267 1.00 97.88 213 SER A O 1
ATOM 1685 N N . LEU A 1 214 ? 9.948 -13.950 -4.849 1.00 98.44 214 LEU A N 1
ATOM 1686 C CA . LEU A 1 214 ? 9.613 -13.254 -6.092 1.00 98.44 214 LEU A CA 1
ATOM 1687 C C . LEU A 1 214 ? 10.768 -13.274 -7.097 1.00 98.44 214 LEU A C 1
ATOM 1689 O O . LEU A 1 214 ? 11.851 -12.758 -6.829 1.00 98.44 214 LEU A O 1
ATOM 1693 N N . LYS A 1 215 ? 10.497 -13.741 -8.314 1.00 97.38 215 LYS A N 1
ATOM 1694 C CA . LYS A 1 215 ? 11.381 -13.586 -9.471 1.00 97.38 215 LYS A CA 1
ATOM 1695 C C . LYS A 1 215 ? 10.674 -12.819 -10.584 1.00 97.38 215 LYS A C 1
ATOM 1697 O O . LYS A 1 215 ? 9.498 -13.056 -10.856 1.00 97.38 215 LYS A O 1
ATOM 1702 N N . LEU A 1 216 ? 11.393 -11.910 -11.243 1.00 97.50 216 LEU A N 1
ATOM 1703 C CA . LEU A 1 216 ? 10.842 -11.131 -12.351 1.00 97.50 216 LEU A CA 1
ATOM 1704 C C . LEU A 1 216 ? 11.104 -11.798 -13.704 1.00 97.50 216 LEU A C 1
ATOM 1706 O O . LEU A 1 216 ? 12.220 -12.223 -14.003 1.00 97.50 216 LEU A O 1
ATOM 1710 N N . VAL A 1 217 ? 10.084 -11.823 -14.555 1.00 95.00 217 VAL A N 1
ATOM 1711 C CA . VAL A 1 217 ? 10.200 -12.148 -15.978 1.00 95.00 217 VAL A CA 1
ATOM 1712 C C . VAL A 1 217 ? 10.722 -10.913 -16.712 1.00 95.00 217 VAL A C 1
ATOM 1714 O O . VAL A 1 217 ? 10.055 -9.881 -16.735 1.00 95.00 217 VAL A O 1
ATOM 1717 N N . THR A 1 218 ? 11.918 -11.012 -17.296 1.00 91.44 218 THR A N 1
ATOM 1718 C CA . THR A 1 218 ? 12.650 -9.887 -17.916 1.00 91.44 218 THR A CA 1
ATOM 1719 C C . THR A 1 218 ? 12.604 -9.866 -19.442 1.00 91.44 218 THR A C 1
ATOM 1721 O O . THR A 1 218 ? 12.853 -8.814 -20.026 1.00 91.44 218 THR A O 1
ATOM 1724 N N . ALA A 1 219 ? 12.307 -11.007 -20.079 1.00 77.50 219 ALA A N 1
ATOM 1725 C CA . ALA A 1 219 ? 12.176 -11.180 -21.531 1.00 77.50 219 ALA A CA 1
ATOM 1726 C C . ALA A 1 219 ? 13.235 -10.409 -22.352 1.00 77.50 219 ALA A C 1
ATOM 1728 O O . ALA A 1 219 ? 12.865 -9.662 -23.242 1.00 77.50 219 ALA A O 1
ATOM 1729 N N . ASP A 1 220 ? 14.524 -10.562 -22.007 1.00 81.38 220 ASP A N 1
ATOM 1730 C CA . ASP A 1 220 ? 15.710 -9.896 -22.598 1.00 81.38 220 ASP A CA 1
ATOM 1731 C C . ASP A 1 220 ? 15.858 -8.371 -22.409 1.00 81.38 220 ASP A C 1
ATOM 1733 O O . ASP A 1 220 ? 16.909 -7.814 -22.728 1.00 81.38 220 ASP A O 1
ATOM 1737 N N . LYS A 1 221 ? 14.864 -7.689 -21.830 1.00 84.12 221 LYS A N 1
ATOM 1738 C CA . LYS A 1 221 ? 14.864 -6.225 -21.652 1.00 84.12 221 LYS A CA 1
ATOM 1739 C C . LYS A 1 221 ? 15.530 -5.746 -20.366 1.00 84.12 221 LYS A C 1
ATOM 1741 O O . LYS A 1 221 ? 15.934 -4.592 -20.283 1.00 84.12 221 LYS A O 1
ATOM 1746 N N . GLY A 1 222 ? 15.634 -6.611 -19.362 1.00 87.31 222 GLY A N 1
ATOM 1747 C CA . GLY A 1 222 ? 16.121 -6.259 -18.027 1.00 87.31 222 GLY A CA 1
ATOM 1748 C C . GLY A 1 222 ? 17.609 -6.505 -17.800 1.00 87.31 222 GLY A C 1
ATOM 1749 O O . GLY A 1 222 ? 17.951 -6.958 -16.716 1.00 87.31 222 GLY A O 1
ATOM 1750 N N . LEU A 1 223 ? 18.485 -6.295 -18.785 1.00 91.94 223 LEU A N 1
ATOM 1751 C CA . LEU A 1 223 ? 19.920 -6.579 -18.636 1.00 91.94 223 LEU A CA 1
ATOM 1752 C C . LEU A 1 223 ? 20.614 -5.565 -17.716 1.00 91.94 223 LEU A C 1
ATOM 1754 O O . LEU A 1 223 ? 20.500 -4.358 -17.920 1.00 91.94 223 LEU A O 1
ATOM 1758 N N . LYS A 1 224 ? 21.381 -6.070 -16.747 1.00 91.56 224 LYS A N 1
ATOM 1759 C CA . LYS A 1 224 ? 22.226 -5.262 -15.856 1.00 91.56 224 LYS A CA 1
ATOM 1760 C C . LYS A 1 224 ? 23.485 -4.805 -16.589 1.00 91.56 224 LYS A C 1
ATOM 1762 O O . LYS A 1 224 ? 24.005 -5.524 -17.446 1.00 91.56 224 LYS A O 1
ATOM 1767 N N . HIS A 1 225 ? 24.030 -3.652 -16.212 1.00 87.19 225 HIS A N 1
ATOM 1768 C CA . HIS A 1 225 ? 25.245 -3.124 -16.837 1.00 87.19 225 HIS A CA 1
ATOM 1769 C C . HIS A 1 225 ? 26.486 -3.959 -16.510 1.00 87.19 225 HIS A C 1
ATOM 1771 O O . HIS A 1 225 ? 27.342 -4.137 -17.375 1.00 87.19 225 HIS A O 1
ATOM 1777 N N . SER A 1 226 ? 26.569 -4.516 -15.299 1.00 86.88 226 SER A N 1
ATOM 1778 C CA . SER A 1 226 ? 27.666 -5.409 -14.899 1.00 86.88 226 SER A CA 1
ATOM 1779 C C . SER A 1 226 ? 27.490 -6.873 -15.331 1.00 86.88 226 SER A C 1
ATOM 1781 O O . SER A 1 226 ? 28.383 -7.690 -15.105 1.00 86.88 226 SER A O 1
ATOM 1783 N N . GLY A 1 227 ? 26.380 -7.205 -16.001 1.00 88.75 227 GLY A N 1
ATOM 1784 C CA . GLY A 1 227 ? 26.058 -8.550 -16.477 1.00 88.75 227 GLY A CA 1
ATOM 1785 C C . GLY A 1 227 ? 24.926 -9.233 -15.701 1.00 88.75 227 GLY A C 1
ATOM 1786 O O . GLY A 1 227 ? 24.644 -8.929 -14.544 1.00 88.75 227 GLY A O 1
ATOM 1787 N N . GLY A 1 228 ? 24.256 -10.179 -16.365 1.00 92.00 228 GLY A N 1
ATOM 1788 C CA . GLY A 1 228 ? 23.015 -10.781 -15.871 1.00 92.00 228 GLY A CA 1
ATOM 1789 C C . GLY A 1 228 ? 21.794 -9.891 -16.121 1.00 92.00 228 GLY A C 1
ATOM 1790 O O . GLY A 1 228 ? 21.825 -9.001 -16.972 1.00 92.00 228 GLY A O 1
ATOM 1791 N N . ASP A 1 229 ? 20.705 -10.142 -15.394 1.00 94.81 229 ASP A N 1
ATOM 1792 C CA . ASP A 1 229 ? 19.452 -9.404 -15.546 1.00 94.81 229 ASP A CA 1
ATOM 1793 C C . ASP A 1 229 ? 18.790 -9.046 -14.203 1.00 94.81 229 ASP A C 1
ATOM 1795 O O . ASP A 1 229 ? 19.204 -9.490 -13.128 1.00 94.81 229 ASP A O 1
ATOM 1799 N N . HIS A 1 230 ? 17.752 -8.218 -14.267 1.00 95.62 230 HIS A N 1
ATOM 1800 C CA . HIS A 1 230 ? 16.934 -7.772 -13.141 1.00 95.62 230 HIS A CA 1
ATOM 1801 C C . HIS A 1 230 ? 15.869 -8.798 -12.711 1.00 95.62 230 HIS A C 1
ATOM 1803 O O . HIS A 1 230 ? 14.938 -8.432 -11.992 1.00 95.62 230 HIS A O 1
ATOM 1809 N N . SER A 1 231 ? 15.986 -10.080 -13.096 1.00 96.44 231 SER A N 1
ATOM 1810 C CA . SER A 1 231 ? 15.072 -11.125 -12.602 1.00 96.44 231 SER A CA 1
ATOM 1811 C C . SER A 1 231 ? 15.171 -11.306 -11.085 1.00 96.44 231 SER A C 1
ATOM 1813 O O . SER A 1 231 ? 14.188 -11.662 -10.435 1.00 96.44 231 SER A O 1
ATOM 1815 N N . THR A 1 232 ? 16.333 -10.984 -10.519 1.00 96.31 232 THR A N 1
ATOM 1816 C CA . THR A 1 232 ? 16.646 -10.954 -9.087 1.00 96.31 232 THR A CA 1
ATOM 1817 C C . THR A 1 232 ? 17.258 -9.603 -8.703 1.00 96.31 232 THR A C 1
ATOM 1819 O O . THR A 1 232 ? 17.606 -8.789 -9.571 1.00 96.31 232 THR A O 1
ATOM 1822 N N . TRP A 1 233 ? 17.438 -9.358 -7.404 1.00 95.25 233 TRP A N 1
ATOM 1823 C CA . TRP A 1 233 ? 18.169 -8.186 -6.916 1.00 95.25 233 TRP A CA 1
ATOM 1824 C C . TRP A 1 233 ? 19.656 -8.225 -7.330 1.00 95.25 233 TRP A C 1
ATOM 1826 O O . TRP A 1 233 ? 20.122 -9.191 -7.950 1.00 95.25 233 TRP A O 1
ATOM 1836 N N . GLU A 1 234 ? 20.408 -7.151 -7.071 1.00 92.25 234 GLU A N 1
ATOM 1837 C CA . GLU A 1 234 ? 21.808 -7.014 -7.514 1.00 92.25 234 GLU A CA 1
ATOM 1838 C C . GLU A 1 234 ? 22.729 -8.120 -6.983 1.00 92.25 234 GLU A C 1
ATOM 1840 O O . GLU A 1 234 ? 23.655 -8.523 -7.681 1.00 92.25 234 GLU A O 1
ATOM 1845 N N . ASN A 1 235 ? 22.436 -8.669 -5.801 1.00 92.62 235 ASN A N 1
ATOM 1846 C CA . ASN A 1 235 ? 23.198 -9.756 -5.180 1.00 92.62 235 ASN A CA 1
ATOM 1847 C C . ASN A 1 235 ? 22.709 -11.171 -5.561 1.00 92.62 235 ASN A C 1
ATOM 1849 O O . ASN A 1 235 ? 23.288 -12.148 -5.096 1.00 92.62 235 ASN A O 1
ATOM 1853 N N . GLY A 1 236 ? 21.656 -11.290 -6.379 1.00 95.06 236 GLY A N 1
ATOM 1854 C CA . GLY A 1 236 ? 21.075 -12.574 -6.781 1.00 95.06 236 GLY A CA 1
ATOM 1855 C C . GLY A 1 236 ? 19.826 -13.017 -6.012 1.00 95.06 236 GLY A C 1
ATOM 1856 O O . GLY A 1 236 ? 19.187 -13.966 -6.456 1.00 95.06 236 GLY A O 1
ATOM 1857 N N . GLU A 1 237 ? 19.422 -12.336 -4.936 1.00 96.69 237 GLU A N 1
ATOM 1858 C CA . GLU A 1 237 ? 18.222 -12.712 -4.174 1.00 96.69 237 GLU A CA 1
ATOM 1859 C C . GLU A 1 237 ? 16.932 -12.496 -4.987 1.00 96.69 237 GLU A C 1
ATOM 1861 O O . GLU A 1 237 ? 16.675 -11.424 -5.552 1.00 96.69 237 GLU A O 1
ATOM 1866 N N . ALA A 1 238 ? 16.090 -13.524 -5.035 1.00 97.81 238 ALA A N 1
ATOM 1867 C CA . ALA A 1 238 ? 14.781 -13.546 -5.673 1.00 97.81 238 ALA A CA 1
ATOM 1868 C C . ALA A 1 238 ? 13.689 -13.133 -4.675 1.00 97.81 238 ALA A C 1
ATOM 1870 O O . ALA A 1 238 ? 12.885 -13.947 -4.220 1.00 97.81 238 ALA A O 1
ATOM 1871 N N . LYS A 1 239 ? 13.663 -11.844 -4.332 1.00 97.94 239 LYS A N 1
ATOM 1872 C CA . LYS A 1 239 ? 12.638 -11.225 -3.483 1.00 97.94 239 LYS A CA 1
ATOM 1873 C C . LYS A 1 239 ? 12.389 -9.770 -3.875 1.00 97.94 239 LYS A C 1
ATOM 1875 O O . LYS A 1 239 ? 13.128 -9.188 -4.676 1.00 97.94 239 LYS A O 1
ATOM 1880 N N . MET A 1 240 ? 11.360 -9.176 -3.278 1.00 97.25 240 MET A N 1
ATOM 1881 C CA . MET A 1 240 ? 11.210 -7.717 -3.225 1.00 97.25 240 MET A CA 1
ATOM 1882 C C . MET A 1 240 ? 12.268 -7.138 -2.279 1.00 97.25 240 MET A C 1
ATOM 1884 O O . MET A 1 240 ? 12.504 -7.712 -1.211 1.00 97.25 240 MET A O 1
ATOM 1888 N N . VAL A 1 241 ? 12.876 -6.009 -2.635 1.00 96.19 241 VAL A N 1
ATOM 1889 C CA . VAL A 1 241 ? 13.873 -5.318 -1.801 1.00 96.19 241 VAL A CA 1
ATOM 1890 C C . VAL A 1 241 ? 13.527 -3.840 -1.743 1.00 96.19 241 VAL A C 1
ATOM 1892 O O . VAL A 1 241 ? 13.447 -3.200 -2.784 1.00 96.19 241 VAL A O 1
ATOM 1895 N N . ALA A 1 242 ? 13.310 -3.314 -0.534 1.00 94.81 242 ALA A N 1
ATOM 1896 C CA . ALA A 1 242 ? 12.864 -1.936 -0.322 1.00 94.81 242 ALA A CA 1
ATOM 1897 C C . ALA A 1 242 ? 11.727 -1.500 -1.271 1.00 94.81 242 ALA A C 1
ATOM 1899 O O . ALA A 1 242 ? 11.859 -0.468 -1.933 1.00 94.81 242 ALA A O 1
ATOM 1900 N N . PRO A 1 243 ? 10.628 -2.280 -1.391 1.00 95.19 243 PRO A N 1
ATOM 1901 C CA . PRO A 1 243 ? 9.498 -1.847 -2.193 1.00 95.19 243 PRO A CA 1
ATOM 1902 C C . PRO A 1 243 ? 8.908 -0.593 -1.554 1.00 95.19 243 PRO A C 1
ATOM 1904 O O . PRO A 1 243 ? 8.490 -0.613 -0.396 1.00 95.19 243 PRO A O 1
ATOM 1907 N N . ASP A 1 244 ? 8.917 0.496 -2.305 1.00 91.75 244 ASP A N 1
ATOM 1908 C CA . ASP A 1 244 ? 8.526 1.809 -1.825 1.00 91.75 244 ASP A CA 1
ATOM 1909 C C . ASP A 1 244 ? 7.223 2.216 -2.507 1.00 91.75 244 ASP A C 1
ATOM 1911 O O . ASP A 1 244 ? 6.165 2.130 -1.887 1.00 91.75 244 ASP A O 1
ATOM 1915 N N . GLY A 1 245 ? 7.252 2.544 -3.801 1.00 94.19 245 GLY A N 1
ATOM 1916 C CA . GLY A 1 245 ? 6.053 2.922 -4.548 1.00 94.19 245 GLY A CA 1
ATOM 1917 C C . GLY A 1 245 ? 5.137 1.733 -4.849 1.00 94.19 245 GLY A C 1
ATOM 1918 O O . GLY A 1 245 ? 5.588 0.637 -5.191 1.00 94.19 245 GLY A O 1
ATOM 1919 N N . LEU A 1 246 ? 3.825 1.964 -4.751 1.00 96.62 246 LEU A N 1
ATOM 1920 C CA . LEU A 1 246 ? 2.794 0.976 -5.062 1.00 96.62 246 LEU A CA 1
ATOM 1921 C C . LEU A 1 246 ? 1.586 1.647 -5.711 1.00 96.62 246 LEU A C 1
ATOM 1923 O O . LEU A 1 246 ? 1.070 2.649 -5.214 1.00 96.62 246 LEU A O 1
ATOM 1927 N N . TYR A 1 247 ? 1.091 1.054 -6.790 1.00 97.38 247 TYR A N 1
ATOM 1928 C CA . TYR A 1 247 ? -0.154 1.461 -7.431 1.00 97.38 247 TYR A CA 1
ATOM 1929 C C . TYR A 1 247 ? -0.957 0.235 -7.855 1.00 97.38 247 TYR A C 1
ATOM 1931 O O . TYR A 1 247 ? -0.392 -0.685 -8.434 1.00 97.38 247 TYR A O 1
ATOM 1939 N N . TRP A 1 248 ? -2.267 0.228 -7.604 1.00 97.69 248 TRP A N 1
ATOM 1940 C CA . TRP A 1 248 ? -3.176 -0.826 -8.060 1.00 97.69 248 TRP A CA 1
ATOM 1941 C C . TRP A 1 248 ? -4.011 -0.297 -9.223 1.00 97.69 248 TRP A C 1
ATOM 1943 O O . TRP A 1 248 ? -4.799 0.632 -9.062 1.00 97.69 248 TRP A O 1
ATOM 1953 N N . SER A 1 249 ? -3.841 -0.904 -10.396 1.00 97.06 249 SER A N 1
ATOM 1954 C CA . SER A 1 249 ? -4.683 -0.671 -11.564 1.00 97.06 249 SER A CA 1
ATOM 1955 C C . SER A 1 249 ? -5.629 -1.842 -11.783 1.00 97.06 249 SER A C 1
ATOM 1957 O O . SER A 1 249 ? -5.197 -2.993 -11.858 1.00 97.06 249 SER A O 1
ATOM 1959 N N . LYS A 1 250 ? -6.911 -1.539 -11.970 1.00 96.25 250 LYS A N 1
ATOM 1960 C CA . LYS A 1 250 ? -7.901 -2.494 -12.465 1.00 96.25 250 LYS A CA 1
ATOM 1961 C C . LYS A 1 250 ? -8.257 -2.137 -13.898 1.00 96.25 250 LYS A C 1
ATOM 1963 O O . LYS A 1 250 ? -8.507 -0.977 -14.212 1.00 96.25 250 LYS A O 1
ATOM 1968 N N . THR A 1 251 ? -8.236 -3.146 -14.749 1.00 95.44 251 THR A N 1
ATOM 1969 C CA . THR A 1 251 ? -8.446 -3.062 -16.198 1.00 95.44 251 THR A CA 1
ATOM 1970 C C . THR A 1 251 ? -9.492 -4.095 -16.603 1.00 95.44 251 THR A C 1
ATOM 1972 O O . THR A 1 251 ? -9.874 -4.938 -15.786 1.00 95.44 251 THR A O 1
ATOM 1975 N N . SER A 1 252 ? -9.985 -4.045 -17.839 1.00 94.81 252 SER A N 1
ATOM 1976 C CA . SER A 1 252 ? -11.086 -4.920 -18.269 1.00 94.81 252 SER A CA 1
ATOM 1977 C C . SER A 1 252 ? -10.724 -6.409 -18.268 1.00 94.81 252 SER A C 1
ATOM 1979 O O . SER A 1 252 ? -11.609 -7.260 -18.248 1.00 94.81 252 SER A O 1
ATOM 1981 N N . ASP A 1 253 ? -9.432 -6.727 -18.327 1.00 92.75 253 ASP A N 1
ATOM 1982 C CA . ASP A 1 253 ? -8.867 -8.074 -18.410 1.00 92.75 253 ASP A CA 1
ATOM 1983 C C . ASP A 1 253 ? -8.108 -8.510 -17.143 1.00 92.75 253 ASP A C 1
ATOM 1985 O O . ASP A 1 253 ? -7.618 -9.639 -17.091 1.00 92.75 253 ASP A O 1
ATOM 1989 N N . GLY A 1 254 ? -8.054 -7.673 -16.099 1.00 93.44 254 GLY A N 1
ATOM 1990 C CA . GLY A 1 254 ? -7.554 -8.074 -14.783 1.00 93.44 254 GLY A CA 1
ATOM 1991 C C . GLY A 1 254 ? -7.008 -6.945 -13.912 1.00 93.44 254 GLY A C 1
ATOM 1992 O O . GLY A 1 254 ? -7.090 -5.756 -14.240 1.00 93.44 254 GLY A O 1
ATOM 1993 N N . ASP A 1 255 ? -6.438 -7.348 -12.779 1.00 97.00 255 ASP A N 1
ATOM 1994 C CA . ASP A 1 255 ? -5.884 -6.465 -11.759 1.00 97.00 255 ASP A CA 1
ATOM 1995 C C . ASP A 1 255 ? -4.359 -6.605 -11.723 1.00 97.00 255 ASP A C 1
ATOM 1997 O O . ASP A 1 255 ? -3.811 -7.709 -11.636 1.00 97.00 255 ASP A O 1
ATOM 2001 N N . VAL A 1 256 ? -3.671 -5.466 -11.756 1.00 97.50 256 VAL A N 1
ATOM 2002 C CA . VAL A 1 256 ? -2.216 -5.406 -11.643 1.00 97.50 256 VAL A CA 1
ATOM 2003 C C . VAL A 1 256 ? -1.785 -4.402 -10.595 1.00 97.50 256 VAL A C 1
ATOM 2005 O O . VAL A 1 256 ? -2.385 -3.339 -10.422 1.00 97.50 256 VAL A O 1
ATOM 2008 N N . LEU A 1 257 ? -0.683 -4.721 -9.939 1.00 98.25 257 LEU A N 1
ATOM 2009 C CA . LEU A 1 257 ? 0.076 -3.796 -9.122 1.00 98.25 257 LEU A CA 1
ATOM 2010 C C . LEU A 1 257 ? 1.286 -3.336 -9.917 1.00 98.25 257 LEU A C 1
ATOM 2012 O O . LEU A 1 257 ? 1.888 -4.142 -10.622 1.00 98.25 257 LEU A O 1
ATOM 2016 N N . ILE A 1 258 ? 1.648 -2.066 -9.794 1.00 98.19 258 ILE A N 1
ATOM 2017 C CA . ILE A 1 258 ? 2.945 -1.535 -10.207 1.00 98.19 258 ILE A CA 1
ATOM 2018 C C . ILE A 1 258 ? 3.722 -1.252 -8.929 1.00 98.19 258 ILE A C 1
ATOM 2020 O O . ILE A 1 258 ? 3.229 -0.527 -8.063 1.00 98.19 258 ILE A O 1
ATOM 2024 N N . VAL A 1 259 ? 4.906 -1.843 -8.819 1.00 97.69 259 VAL A N 1
ATOM 2025 C CA . VAL A 1 259 ? 5.797 -1.716 -7.667 1.00 97.69 259 VAL A CA 1
ATOM 2026 C C . VAL A 1 259 ? 7.081 -1.024 -8.100 1.00 97.69 259 VAL A C 1
ATOM 2028 O O . VAL A 1 259 ? 7.677 -1.399 -9.115 1.00 97.69 259 VAL A O 1
ATOM 2031 N N . ASP A 1 260 ? 7.501 -0.056 -7.292 1.00 96.44 260 ASP A N 1
ATOM 2032 C CA . ASP A 1 260 ? 8.733 0.711 -7.443 1.00 96.44 260 ASP A CA 1
ATOM 2033 C C . ASP A 1 260 ? 9.637 0.446 -6.240 1.00 96.44 260 ASP A C 1
ATOM 2035 O O . ASP A 1 260 ? 9.228 0.674 -5.103 1.00 96.44 260 ASP A O 1
ATOM 2039 N N . GLU A 1 261 ? 10.854 -0.038 -6.470 1.00 95.25 261 GLU A N 1
ATOM 2040 C CA . GLU A 1 261 ? 11.850 -0.195 -5.402 1.00 95.25 261 GLU A CA 1
ATOM 2041 C C . GLU A 1 261 ? 12.700 1.074 -5.218 1.00 95.25 261 GLU A C 1
ATOM 2043 O O . GLU A 1 261 ? 12.997 1.770 -6.191 1.00 95.25 261 GLU A O 1
ATOM 2048 N N . ASP A 1 262 ? 13.111 1.349 -3.975 1.00 92.19 262 ASP A N 1
ATOM 2049 C CA . ASP A 1 262 ? 14.151 2.334 -3.609 1.00 92.19 262 ASP A CA 1
ATOM 2050 C C . ASP A 1 262 ? 15.169 1.674 -2.664 1.00 92.19 262 ASP A C 1
ATOM 2052 O O . ASP A 1 262 ? 15.246 1.934 -1.461 1.00 92.19 262 ASP A O 1
ATOM 2056 N N . SER A 1 263 ? 15.925 0.722 -3.209 1.00 92.25 263 SER A N 1
ATOM 2057 C CA . SER A 1 263 ? 16.869 -0.111 -2.453 1.00 92.25 263 SER A CA 1
ATOM 2058 C C . SER A 1 263 ? 18.298 0.433 -2.409 1.00 92.25 263 SER A C 1
ATOM 2060 O O . SER A 1 263 ? 19.127 -0.051 -1.637 1.00 92.25 263 SER A O 1
ATOM 2062 N N . GLY A 1 264 ? 18.618 1.423 -3.237 1.00 92.38 264 GLY A N 1
ATOM 2063 C CA . GLY A 1 264 ? 19.989 1.826 -3.534 1.00 92.38 264 GLY A CA 1
ATOM 2064 C C . GLY A 1 264 ? 20.694 0.902 -4.535 1.00 92.38 264 GLY A C 1
ATOM 2065 O O . GLY A 1 264 ? 21.927 0.852 -4.536 1.00 92.38 264 GLY A O 1
ATOM 2066 N N . ASN A 1 265 ? 19.948 0.172 -5.370 1.00 93.56 265 ASN A N 1
ATOM 2067 C CA . ASN A 1 265 ? 20.478 -0.797 -6.329 1.00 93.56 265 ASN A CA 1
ATOM 2068 C C . ASN A 1 265 ? 21.477 -0.126 -7.284 1.00 93.56 265 ASN A C 1
ATOM 2070 O O . ASN A 1 265 ? 21.153 0.798 -8.040 1.00 93.56 265 ASN A O 1
ATOM 2074 N N . LYS A 1 266 ? 22.720 -0.604 -7.267 1.00 93.62 266 LYS A N 1
ATOM 2075 C CA . LYS A 1 266 ? 23.838 -0.061 -8.044 1.00 93.62 266 LYS A CA 1
ATOM 2076 C C . LYS A 1 266 ? 23.698 -0.351 -9.528 1.00 93.62 266 LYS A C 1
ATOM 2078 O O . LYS A 1 266 ? 24.237 0.418 -10.321 1.00 93.62 266 LYS A O 1
ATOM 2083 N N . GLU A 1 267 ? 22.970 -1.399 -9.896 1.00 93.31 267 GLU A N 1
ATOM 2084 C CA . GLU A 1 267 ? 22.620 -1.711 -11.284 1.00 93.31 267 GLU A CA 1
ATOM 2085 C C . GLU A 1 267 ? 21.382 -0.942 -11.760 1.00 93.31 267 GLU A C 1
ATOM 2087 O O . GLU A 1 267 ? 21.215 -0.749 -12.959 1.00 93.31 267 GLU A O 1
ATOM 2092 N N . GLY A 1 268 ? 20.562 -0.441 -10.832 1.00 93.69 268 GLY A N 1
ATOM 2093 C CA . GLY A 1 268 ? 19.349 0.323 -11.115 1.00 93.69 268 GLY A CA 1
ATOM 2094 C C . GLY A 1 268 ? 18.132 -0.216 -10.373 1.00 93.69 268 GLY A C 1
ATOM 2095 O O . GLY A 1 268 ? 17.945 -1.430 -10.268 1.00 93.69 268 GLY A O 1
ATOM 2096 N N . GLU A 1 269 ? 17.295 0.679 -9.847 1.00 94.69 269 GLU A N 1
ATOM 2097 C CA . GLU A 1 269 ? 16.065 0.278 -9.155 1.00 94.69 269 GLU A CA 1
ATOM 2098 C C . GLU A 1 269 ? 15.095 -0.424 -10.101 1.00 94.69 269 GLU A C 1
ATOM 2100 O O . GLU A 1 269 ? 14.978 -0.063 -11.276 1.00 94.69 269 GLU A O 1
ATOM 2105 N N . ARG A 1 270 ? 14.376 -1.426 -9.590 1.00 96.12 270 ARG A N 1
ATOM 2106 C CA . ARG A 1 270 ? 13.421 -2.203 -10.383 1.00 96.12 270 ARG A CA 1
ATOM 2107 C C . ARG A 1 270 ? 12.037 -1.559 -10.301 1.00 96.12 270 ARG A C 1
ATOM 2109 O O . ARG A 1 270 ? 11.531 -1.315 -9.211 1.00 96.12 270 ARG A O 1
ATOM 2116 N N . LYS A 1 271 ? 11.403 -1.366 -11.459 1.00 96.88 271 LYS A N 1
ATOM 2117 C CA . LYS A 1 271 ? 9.949 -1.213 -11.591 1.00 96.88 271 LYS A CA 1
ATOM 2118 C C . LYS A 1 271 ? 9.386 -2.485 -12.194 1.00 96.88 271 LYS A C 1
ATOM 2120 O O . LYS A 1 271 ? 9.858 -2.945 -13.239 1.00 96.88 271 LYS A O 1
ATOM 2125 N N . TYR A 1 272 ? 8.356 -3.037 -11.575 1.00 97.38 272 TYR A N 1
ATOM 2126 C CA . TYR A 1 272 ? 7.725 -4.261 -12.051 1.00 97.38 272 TYR A CA 1
ATOM 2127 C C . TYR A 1 272 ? 6.228 -4.278 -11.800 1.00 97.38 272 TYR A C 1
ATOM 2129 O O . TYR A 1 272 ? 5.696 -3.504 -11.008 1.00 97.38 272 TYR A O 1
ATOM 2137 N N . SER A 1 273 ? 5.552 -5.178 -12.505 1.00 97.56 273 SER A N 1
ATOM 2138 C CA . SER A 1 273 ? 4.148 -5.467 -12.307 1.00 97.56 273 SER A CA 1
ATOM 2139 C C . SER A 1 273 ? 3.951 -6.791 -11.579 1.00 97.56 273 SER A C 1
ATOM 2141 O O . SER A 1 273 ? 4.638 -7.773 -11.866 1.00 97.56 273 SER A O 1
ATOM 2143 N N . LEU A 1 274 ? 2.988 -6.827 -10.663 1.00 98.25 274 LEU A N 1
ATOM 2144 C CA . LEU A 1 274 ? 2.464 -8.052 -10.069 1.00 98.25 274 LEU A CA 1
ATOM 2145 C C . LEU A 1 274 ? 1.021 -8.225 -10.532 1.00 98.25 274 LEU A C 1
ATOM 2147 O O . LEU A 1 274 ? 0.197 -7.341 -10.315 1.00 98.25 274 LEU A O 1
ATOM 2151 N N . VAL A 1 275 ? 0.705 -9.358 -11.149 1.00 97.62 275 VAL A N 1
ATOM 2152 C CA . VAL A 1 275 ? -0.674 -9.673 -11.535 1.00 97.62 275 VAL A CA 1
ATOM 2153 C C . VAL A 1 275 ? -1.354 -10.386 -10.374 1.00 97.62 275 VAL A C 1
ATOM 2155 O O . VAL A 1 275 ? -0.838 -11.399 -9.891 1.00 97.62 275 VAL A O 1
ATOM 2158 N N . ILE A 1 276 ? -2.510 -9.888 -9.940 1.00 97.25 276 ILE A N 1
ATOM 2159 C CA . ILE A 1 276 ? -3.235 -10.419 -8.780 1.00 97.25 276 ILE A CA 1
ATOM 2160 C C . ILE A 1 276 ? -4.639 -10.900 -9.146 1.00 97.25 276 ILE A C 1
ATOM 2162 O O . ILE A 1 276 ? -5.285 -10.388 -10.056 1.00 97.25 276 ILE A O 1
ATOM 2166 N N . ASP A 1 277 ? -5.119 -11.900 -8.415 1.00 94.88 277 ASP A N 1
ATOM 2167 C CA . ASP A 1 277 ? -6.499 -12.365 -8.497 1.00 94.88 277 ASP A CA 1
ATOM 2168 C C . ASP A 1 277 ? -7.413 -11.324 -7.842 1.00 94.88 277 ASP A C 1
ATOM 2170 O O . ASP A 1 277 ? -7.351 -11.075 -6.631 1.00 94.88 277 ASP A O 1
ATOM 2174 N N . SER A 1 278 ? -8.304 -10.740 -8.643 1.00 93.12 278 SER A N 1
ATOM 2175 C CA . SER A 1 278 ? -9.242 -9.706 -8.212 1.00 93.12 278 SER A CA 1
ATOM 2176 C C . SER A 1 278 ? -10.180 -10.155 -7.089 1.00 93.12 278 SER A C 1
ATOM 2178 O O . SER A 1 278 ? -10.832 -9.315 -6.486 1.00 93.12 278 SER A O 1
ATOM 2180 N N . ASN A 1 279 ? -10.313 -11.440 -6.770 1.00 92.56 279 ASN A N 1
ATOM 2181 C CA . ASN A 1 279 ? -11.197 -11.892 -5.692 1.00 92.56 279 ASN A CA 1
ATOM 2182 C C . ASN A 1 279 ? -10.483 -11.979 -4.346 1.00 92.56 279 ASN A C 1
ATOM 2184 O O . ASN A 1 279 ? -11.119 -11.807 -3.313 1.00 92.56 279 ASN A O 1
ATOM 2188 N N . ASN A 1 280 ? -9.179 -12.253 -4.339 1.00 93.38 280 ASN A N 1
ATOM 2189 C CA . ASN A 1 280 ? -8.472 -12.637 -3.115 1.00 93.38 280 ASN A CA 1
ATOM 2190 C C . ASN A 1 280 ? -7.074 -12.017 -2.954 1.00 93.38 280 ASN A C 1
ATOM 2192 O O . ASN A 1 280 ? -6.411 -12.324 -1.970 1.00 93.38 280 ASN A O 1
ATOM 2196 N N . MET A 1 281 ? -6.634 -11.153 -3.876 1.00 96.56 281 MET A N 1
ATOM 2197 C CA . MET A 1 281 ? -5.341 -10.450 -3.861 1.00 96.56 281 MET A CA 1
ATOM 2198 C C . MET A 1 281 ? -4.092 -11.347 -3.921 1.00 96.56 281 MET A C 1
ATOM 2200 O O . MET A 1 281 ? -2.982 -10.822 -3.882 1.00 96.56 281 MET A O 1
ATOM 2204 N N . ASN A 1 282 ? -4.222 -12.674 -4.038 1.00 95.62 282 ASN A N 1
ATOM 2205 C CA . ASN A 1 282 ? -3.059 -13.528 -4.276 1.00 95.62 282 ASN A CA 1
ATOM 2206 C C . ASN A 1 282 ? -2.462 -13.210 -5.648 1.00 95.62 282 ASN A C 1
ATOM 2208 O O . ASN A 1 282 ? -3.188 -12.842 -6.573 1.00 95.62 282 ASN A O 1
ATOM 2212 N N . LEU A 1 283 ? -1.157 -13.431 -5.808 1.00 95.81 283 LEU A N 1
ATOM 2213 C CA . LEU A 1 283 ? -0.560 -13.447 -7.139 1.00 95.81 283 LEU A CA 1
ATOM 2214 C C . LEU A 1 283 ? -1.268 -14.486 -8.014 1.00 95.81 283 LEU A C 1
ATOM 2216 O O . LEU A 1 283 ? -1.476 -15.628 -7.593 1.00 95.81 283 LEU A O 1
ATOM 2220 N N . MET A 1 284 ? -1.593 -14.106 -9.248 1.00 93.69 284 MET A N 1
ATOM 2221 C CA . MET A 1 284 ? -2.149 -15.033 -10.239 1.00 93.69 284 MET A CA 1
ATOM 2222 C C . MET A 1 284 ? -1.189 -16.190 -10.518 1.00 93.69 284 MET A C 1
ATOM 2224 O O . MET A 1 284 ? -1.619 -17.330 -10.691 1.00 93.69 284 MET A O 1
ATOM 2228 N N . ASN A 1 285 ? 0.112 -15.896 -10.510 1.00 92.25 285 ASN A N 1
ATOM 2229 C CA . ASN A 1 285 ? 1.191 -16.862 -10.646 1.00 92.25 285 ASN A CA 1
ATOM 2230 C C . ASN A 1 285 ? 2.130 -16.726 -9.432 1.00 92.25 285 ASN A C 1
ATOM 2232 O O . ASN A 1 285 ? 2.749 -15.672 -9.270 1.00 92.25 285 ASN A O 1
ATOM 2236 N N . PRO A 1 286 ? 2.221 -17.744 -8.553 1.00 91.94 286 PRO A N 1
ATOM 2237 C CA . PRO A 1 286 ? 3.045 -17.670 -7.351 1.00 91.94 286 PRO A CA 1
ATOM 2238 C C . PRO A 1 286 ? 4.505 -17.330 -7.656 1.00 91.94 286 PRO A C 1
ATOM 2240 O O . PRO A 1 286 ? 5.087 -17.863 -8.598 1.00 91.94 286 PRO A O 1
ATOM 2243 N N . ASN A 1 287 ? 5.085 -16.460 -6.827 1.00 95.38 287 ASN A N 1
ATOM 2244 C CA . ASN A 1 287 ? 6.493 -16.056 -6.882 1.00 95.38 287 ASN A CA 1
ATOM 2245 C C . ASN A 1 287 ? 6.940 -15.403 -8.200 1.00 95.38 287 ASN A C 1
ATOM 2247 O O . ASN A 1 287 ? 8.141 -15.295 -8.448 1.00 95.38 287 ASN A O 1
ATOM 2251 N N . GLU A 1 288 ? 6.007 -14.935 -9.029 1.00 96.31 288 GLU A N 1
ATOM 2252 C CA . GLU A 1 288 ? 6.310 -14.324 -10.321 1.00 96.31 288 GLU A CA 1
ATOM 2253 C C . GLU A 1 288 ? 5.837 -12.867 -10.387 1.00 96.31 288 GLU A C 1
ATOM 2255 O O . GLU A 1 288 ? 4.719 -12.531 -9.997 1.00 96.31 288 GLU A O 1
ATOM 2260 N N . GLY A 1 289 ? 6.699 -12.008 -10.927 1.00 97.25 289 GLY A N 1
ATOM 2261 C CA . GLY A 1 289 ? 6.373 -10.650 -11.354 1.00 97.25 289 GLY A CA 1
ATOM 2262 C C . GLY A 1 289 ? 6.910 -10.377 -12.756 1.00 97.25 289 GLY A C 1
ATOM 2263 O O . GLY A 1 289 ? 7.666 -11.171 -13.312 1.00 97.25 289 GLY A O 1
ATOM 2264 N N . TYR A 1 290 ? 6.553 -9.237 -13.334 1.00 96.75 290 TYR A N 1
ATOM 2265 C CA . TYR A 1 290 ? 6.934 -8.864 -14.697 1.00 96.75 290 TYR A CA 1
ATOM 2266 C C . TYR A 1 290 ? 7.744 -7.578 -14.674 1.00 96.75 290 TYR A C 1
ATOM 2268 O O . TYR A 1 290 ? 7.254 -6.537 -14.245 1.00 96.75 290 TYR A O 1
ATOM 2276 N N . PHE A 1 291 ? 8.992 -7.641 -15.125 1.00 96.31 291 PHE A N 1
ATOM 2277 C CA . PHE A 1 291 ? 9.851 -6.467 -15.195 1.00 96.31 291 PHE A CA 1
ATOM 2278 C C . PHE A 1 291 ? 9.269 -5.441 -16.177 1.00 96.31 291 PHE A C 1
ATOM 2280 O O . PHE A 1 291 ? 8.928 -5.788 -17.307 1.00 96.31 291 PHE A O 1
ATOM 2287 N N . LEU A 1 292 ? 9.160 -4.183 -15.747 1.00 94.94 292 LEU A N 1
ATOM 2288 C CA . LEU A 1 292 ? 8.668 -3.086 -16.584 1.00 94.94 292 LEU A CA 1
ATOM 2289 C C . LEU A 1 292 ? 9.807 -2.163 -17.012 1.00 94.94 292 LEU A C 1
ATOM 2291 O O . LEU A 1 292 ? 9.892 -1.786 -18.179 1.00 94.94 292 LEU A O 1
ATOM 2295 N N . ALA A 1 293 ? 10.667 -1.781 -16.069 1.00 94.12 293 ALA A N 1
ATOM 2296 C CA . ALA A 1 293 ? 11.790 -0.891 -16.323 1.00 94.12 293 ALA A CA 1
ATOM 2297 C C . ALA A 1 293 ? 12.849 -1.003 -15.219 1.00 94.12 293 ALA A C 1
ATOM 2299 O O . ALA A 1 293 ? 12.553 -1.393 -14.089 1.00 94.12 293 ALA A O 1
ATOM 2300 N N . MET A 1 294 ? 14.072 -0.587 -15.545 1.00 92.44 294 MET A N 1
ATOM 2301 C CA . MET A 1 294 ? 15.106 -0.270 -14.562 1.00 92.44 294 MET A CA 1
ATOM 2302 C C . MET A 1 294 ? 15.338 1.236 -14.547 1.00 92.44 294 MET A C 1
ATOM 2304 O O . MET A 1 294 ? 15.340 1.886 -15.597 1.00 92.44 294 MET A O 1
ATOM 2308 N N . ALA A 1 295 ? 15.533 1.792 -13.360 1.00 91.31 295 ALA A N 1
ATOM 2309 C CA . ALA A 1 295 ? 16.067 3.132 -13.203 1.00 91.31 295 ALA A CA 1
ATOM 2310 C C . ALA A 1 295 ? 17.595 3.118 -13.399 1.00 91.31 295 ALA A C 1
ATOM 2312 O O . ALA A 1 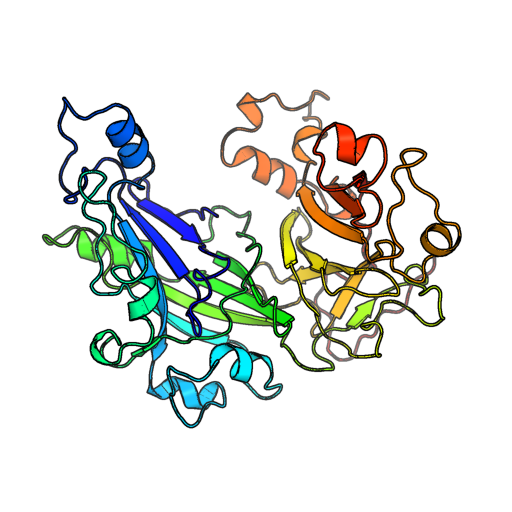295 ? 18.214 2.063 -13.514 1.00 91.31 295 ALA A O 1
ATOM 2313 N N . GLY A 1 296 ? 18.242 4.285 -13.435 1.00 88.19 296 GLY A N 1
ATOM 2314 C CA . GLY A 1 296 ? 19.706 4.338 -13.474 1.00 88.19 296 GLY A CA 1
ATOM 2315 C C . GLY A 1 296 ? 20.316 3.980 -12.117 1.00 88.19 296 GLY A C 1
ATOM 2316 O O . GLY A 1 296 ? 19.861 4.496 -11.101 1.00 88.19 296 GLY A O 1
ATOM 2317 N N . GLY A 1 297 ? 21.346 3.138 -12.091 1.00 89.94 297 GLY A N 1
ATOM 2318 C CA . GLY A 1 297 ? 22.149 2.856 -10.899 1.00 89.94 297 GLY A CA 1
ATOM 2319 C C . GLY A 1 297 ? 23.504 3.571 -10.902 1.00 89.94 297 GLY A C 1
ATOM 2320 O O . GLY A 1 297 ? 23.891 4.202 -11.887 1.00 89.94 297 GLY A O 1
ATOM 2321 N N . LYS A 1 298 ? 24.274 3.419 -9.816 1.00 91.62 298 LYS A N 1
ATOM 2322 C CA . LYS A 1 298 ? 25.662 3.913 -9.729 1.00 91.62 298 LYS A CA 1
ATOM 2323 C C . LYS A 1 298 ? 26.550 3.384 -10.867 1.00 91.62 298 LYS A C 1
ATOM 2325 O O . LYS A 1 298 ? 27.440 4.101 -11.310 1.00 91.62 298 LYS A O 1
ATOM 2330 N N . ASN A 1 299 ? 26.306 2.156 -11.320 1.00 91.19 299 ASN A N 1
ATOM 2331 C CA . ASN A 1 299 ? 27.088 1.479 -12.357 1.00 91.19 299 ASN A CA 1
ATOM 2332 C C . ASN A 1 299 ? 26.578 1.779 -13.779 1.00 91.19 299 ASN A C 1
ATOM 2334 O O . ASN A 1 299 ? 27.061 1.194 -14.745 1.00 91.19 299 ASN A O 1
ATOM 2338 N N . ASN A 1 300 ? 25.593 2.671 -13.933 1.00 87.69 300 ASN A N 1
ATOM 2339 C CA . ASN A 1 300 ? 25.129 3.095 -15.249 1.00 87.69 300 ASN A CA 1
ATOM 2340 C C . ASN A 1 300 ? 26.225 3.919 -15.964 1.00 87.69 300 ASN A C 1
ATOM 2342 O O . ASN A 1 300 ? 26.734 4.872 -15.366 1.00 87.69 300 ASN A O 1
ATOM 2346 N N . PRO A 1 301 ? 26.523 3.654 -17.254 1.00 88.06 301 PRO A N 1
ATOM 2347 C CA . PRO A 1 301 ? 27.474 4.435 -18.056 1.00 88.06 301 PRO A CA 1
ATOM 2348 C C . PRO A 1 301 ? 27.245 5.955 -18.037 1.00 88.06 301 PRO A C 1
ATOM 2350 O O . PRO A 1 301 ? 28.184 6.736 -18.152 1.00 88.06 301 PRO A O 1
ATOM 2353 N N . ARG A 1 302 ? 25.996 6.408 -17.868 1.00 86.88 302 ARG A N 1
ATOM 2354 C CA . ARG A 1 302 ? 25.666 7.834 -17.722 1.00 86.88 302 ARG A CA 1
ATOM 2355 C C . ARG A 1 302 ? 26.194 8.438 -16.427 1.00 86.88 302 ARG A C 1
ATOM 2357 O O . ARG A 1 302 ? 26.600 9.598 -16.448 1.00 86.88 302 ARG A O 1
ATOM 2364 N N . ALA A 1 303 ? 26.161 7.672 -15.337 1.00 88.12 303 ALA A N 1
ATOM 2365 C CA . ALA A 1 303 ? 26.701 8.081 -14.048 1.00 88.12 303 ALA A CA 1
ATOM 2366 C C . ALA A 1 303 ? 28.237 8.056 -14.066 1.00 88.12 303 ALA A C 1
ATOM 2368 O O . ALA A 1 303 ? 28.855 8.959 -13.511 1.00 88.12 303 ALA A O 1
ATOM 2369 N N . GLU A 1 304 ? 28.846 7.082 -14.753 1.00 87.94 304 GLU A N 1
ATOM 2370 C CA . GLU A 1 304 ? 30.299 7.027 -14.988 1.00 87.94 304 GLU A CA 1
ATOM 2371 C C . GLU A 1 304 ? 30.794 8.219 -15.820 1.00 87.94 304 GLU A C 1
ATOM 2373 O O . GLU A 1 304 ? 31.823 8.812 -15.512 1.00 87.94 304 GLU A O 1
ATOM 2378 N N . ALA A 1 305 ? 30.032 8.614 -16.839 1.00 90.62 305 ALA A N 1
ATOM 2379 C CA . ALA A 1 305 ? 30.339 9.767 -17.679 1.00 90.62 305 ALA A CA 1
ATOM 2380 C C . ALA A 1 305 ? 29.947 11.124 -17.054 1.00 90.62 305 ALA A C 1
ATOM 2382 O O . ALA A 1 305 ? 30.023 12.144 -17.738 1.00 90.62 305 ALA A O 1
ATOM 2383 N N . GLU A 1 306 ? 29.484 11.143 -15.797 1.00 91.94 306 GLU A N 1
ATOM 2384 C CA . GLU A 1 306 ? 29.040 12.347 -15.072 1.00 91.94 306 GLU A CA 1
ATOM 2385 C C . GLU A 1 306 ? 27.989 13.173 -15.839 1.00 91.94 306 GLU A C 1
ATOM 2387 O O . GLU A 1 306 ? 27.912 14.403 -15.756 1.00 91.94 306 GLU A O 1
ATOM 2392 N N . THR A 1 307 ? 27.163 12.485 -16.631 1.00 87.81 307 THR A N 1
ATOM 2393 C CA . THR A 1 307 ? 26.148 13.130 -17.464 1.00 87.81 307 THR A CA 1
ATOM 2394 C C . THR A 1 307 ? 24.891 13.415 -16.662 1.00 87.81 307 THR A C 1
ATOM 2396 O O . THR A 1 307 ? 24.450 12.604 -15.851 1.00 87.81 307 THR A O 1
ATOM 2399 N N . ALA A 1 308 ? 24.269 14.551 -16.957 1.00 87.00 308 ALA A N 1
ATOM 2400 C CA . ALA A 1 308 ? 23.002 14.960 -16.374 1.00 87.00 308 ALA A CA 1
ATOM 2401 C C . ALA A 1 308 ? 22.016 15.381 -17.464 1.00 87.00 308 ALA A C 1
ATOM 2403 O O . ALA A 1 308 ? 22.430 15.840 -18.533 1.00 87.00 308 ALA A O 1
ATOM 2404 N N . VAL A 1 309 ? 20.714 15.254 -17.200 1.00 83.38 309 VAL A N 1
ATOM 2405 C CA . VAL A 1 309 ? 19.665 15.806 -18.073 1.00 83.38 309 VAL A CA 1
ATOM 2406 C C . VAL A 1 309 ? 19.796 17.325 -18.147 1.00 83.38 309 VAL A C 1
ATOM 2408 O O . VAL A 1 309 ? 19.744 17.897 -19.236 1.00 83.38 309 VAL A O 1
ATOM 2411 N N . TYR A 1 310 ? 20.006 17.976 -17.001 1.00 86.00 310 TYR A N 1
ATOM 2412 C CA . TYR A 1 310 ? 20.282 19.408 -16.939 1.00 86.00 310 TYR A CA 1
ATOM 2413 C C . TYR A 1 310 ? 21.796 19.657 -16.811 1.00 86.00 310 TYR A C 1
ATOM 2415 O O . TYR A 1 310 ? 22.388 19.286 -15.797 1.00 86.00 310 TYR A O 1
ATOM 2423 N N . PRO A 1 311 ? 22.463 20.305 -17.785 1.00 87.06 311 PRO A N 1
ATOM 2424 C CA . PRO A 1 311 ? 23.911 20.501 -17.734 1.00 87.06 311 PRO A CA 1
ATOM 2425 C C . PRO A 1 311 ? 24.397 21.142 -16.424 1.00 87.06 311 PRO A C 1
ATOM 2427 O O . PRO A 1 311 ? 23.879 22.167 -15.975 1.00 87.06 311 PRO A O 1
ATOM 2430 N N . GLY A 1 312 ? 25.414 20.530 -15.811 1.00 89.50 312 GLY A N 1
ATOM 2431 C CA . GLY A 1 312 ? 26.005 20.982 -14.548 1.00 89.50 312 GLY A CA 1
ATOM 2432 C C . GLY A 1 312 ? 25.210 20.628 -13.286 1.00 89.50 312 GLY A C 1
ATOM 2433 O O . GLY A 1 312 ? 25.587 21.091 -12.208 1.00 89.50 312 GLY A O 1
ATOM 2434 N N . SER A 1 313 ? 24.124 19.847 -13.381 1.00 91.69 313 SER A N 1
ATOM 2435 C CA . SER A 1 313 ? 23.410 19.347 -12.198 1.00 91.69 313 SER A CA 1
ATOM 2436 C C . SER A 1 313 ? 23.987 18.053 -11.619 1.00 91.69 313 SER A C 1
ATOM 2438 O O . SER A 1 313 ? 23.648 17.727 -10.484 1.00 91.69 313 SER A O 1
ATOM 2440 N N . PHE A 1 314 ? 24.866 17.340 -12.333 1.00 92.38 314 PHE A N 1
ATOM 2441 C CA . PHE A 1 314 ? 25.522 16.151 -11.787 1.00 92.38 314 PHE A CA 1
ATOM 2442 C C . PHE A 1 314 ? 26.293 16.501 -10.506 1.00 92.38 314 PHE A C 1
ATOM 2444 O O . PHE A 1 314 ? 27.058 17.467 -10.465 1.00 92.38 314 PHE A O 1
ATOM 2451 N N . SER A 1 315 ? 26.066 15.727 -9.449 1.00 91.94 315 SER A N 1
ATOM 2452 C CA . SER A 1 315 ? 26.682 15.908 -8.135 1.00 91.94 315 SER A CA 1
ATOM 2453 C C . SER A 1 315 ? 27.376 14.647 -7.625 1.00 91.94 315 SER A C 1
ATOM 2455 O O . SER A 1 315 ? 28.362 14.766 -6.896 1.00 91.94 315 SER A O 1
ATOM 2457 N N . LYS A 1 316 ? 26.886 13.453 -7.987 1.00 92.00 316 LYS A N 1
ATOM 2458 C CA . LYS A 1 316 ? 27.487 12.155 -7.635 1.00 92.00 316 LYS A CA 1
ATOM 2459 C C . LYS A 1 316 ? 26.857 11.002 -8.421 1.00 92.00 316 LYS A C 1
ATOM 2461 O O . LYS A 1 316 ? 25.671 11.038 -8.732 1.00 92.00 316 LYS A O 1
ATOM 2466 N N . ALA A 1 317 ? 27.610 9.918 -8.603 1.00 92.00 317 ALA A N 1
ATOM 2467 C CA . ALA A 1 317 ? 27.064 8.642 -9.061 1.00 92.00 317 ALA A CA 1
ATOM 2468 C C . ALA A 1 317 ? 26.281 7.942 -7.930 1.00 92.00 317 ALA A C 1
ATOM 2470 O O . ALA A 1 317 ? 26.839 7.635 -6.872 1.00 92.00 317 ALA A O 1
ATOM 2471 N N . THR A 1 318 ? 24.988 7.695 -8.143 1.00 91.38 318 THR A N 1
ATOM 2472 C CA . THR A 1 318 ? 24.061 7.061 -7.183 1.00 91.38 318 THR A CA 1
ATOM 2473 C C . THR A 1 318 ? 22.862 6.450 -7.922 1.00 91.38 318 THR A C 1
ATOM 2475 O O . THR A 1 318 ? 22.732 6.644 -9.131 1.00 91.38 318 THR A O 1
ATOM 2478 N N . SER A 1 319 ? 21.990 5.714 -7.223 1.00 88.75 319 SER A N 1
ATOM 2479 C CA . SER A 1 319 ? 20.726 5.239 -7.796 1.00 88.75 319 SER A CA 1
ATOM 2480 C C . SER A 1 319 ? 19.764 6.390 -8.132 1.00 88.75 319 SER A C 1
ATOM 2482 O O . SER A 1 319 ? 19.766 7.457 -7.508 1.00 88.75 319 SER A O 1
ATOM 2484 N N . SER A 1 320 ? 18.949 6.153 -9.152 1.00 90.88 320 SER A N 1
ATOM 2485 C CA . SER A 1 320 ? 17.711 6.871 -9.455 1.00 90.88 320 SER A CA 1
ATOM 2486 C C . SER A 1 320 ? 16.562 5.997 -8.995 1.00 90.88 320 SER A C 1
ATOM 2488 O O . SER A 1 320 ? 16.636 4.782 -9.144 1.00 90.88 320 SER A O 1
ATOM 2490 N N . GLU A 1 321 ? 15.498 6.610 -8.516 1.00 89.06 321 GLU A N 1
ATOM 2491 C CA . GLU A 1 321 ? 14.320 5.905 -8.025 1.00 89.06 321 GLU A CA 1
ATOM 2492 C C . GLU A 1 321 ? 13.107 6.274 -8.871 1.00 89.06 321 GLU A C 1
ATOM 2494 O O . GLU A 1 321 ? 12.994 7.388 -9.400 1.00 89.06 321 GLU A O 1
ATOM 2499 N N . PHE A 1 322 ? 12.190 5.326 -9.007 1.00 93.56 322 PHE A N 1
ATOM 2500 C CA . PHE A 1 322 ? 10.865 5.638 -9.510 1.00 93.56 322 PHE A CA 1
ATOM 2501 C C . PHE A 1 322 ? 10.030 6.245 -8.384 1.00 93.56 322 PHE A C 1
ATOM 2503 O O . PHE A 1 322 ? 10.165 5.858 -7.229 1.00 93.56 322 PHE A O 1
ATOM 2510 N N . SER A 1 323 ? 9.172 7.207 -8.716 1.00 85.38 323 SER A N 1
ATOM 2511 C CA . SER A 1 323 ? 8.375 7.933 -7.725 1.00 85.38 323 SER A CA 1
ATOM 2512 C C . SER A 1 323 ? 6.919 8.031 -8.164 1.00 85.38 323 SER A C 1
ATOM 2514 O O . SER A 1 323 ? 6.419 9.077 -8.577 1.00 85.38 323 SER A O 1
ATOM 2516 N N . GLY A 1 324 ? 6.236 6.892 -8.100 1.00 86.62 324 GLY A N 1
ATOM 2517 C CA . GLY A 1 324 ? 4.806 6.810 -8.349 1.00 86.62 324 GLY A CA 1
ATOM 2518 C C . GLY A 1 324 ? 4.450 6.477 -9.793 1.00 86.62 324 GLY A C 1
ATOM 2519 O O . GLY A 1 324 ? 5.203 6.688 -10.750 1.00 86.62 324 GLY A O 1
ATOM 2520 N N . SER A 1 325 ? 3.256 5.911 -9.918 1.00 94.50 325 SER A N 1
ATOM 2521 C CA . SER A 1 325 ? 2.627 5.540 -11.177 1.00 94.50 325 SER A CA 1
ATOM 2522 C C . SER A 1 325 ? 1.132 5.845 -11.090 1.00 94.50 325 SER A C 1
ATOM 2524 O O . SER A 1 325 ? 0.535 5.705 -10.023 1.00 94.50 325 SER A O 1
ATOM 2526 N N . TRP A 1 326 ? 0.524 6.255 -12.201 1.00 94.94 326 TRP A N 1
ATOM 2527 C CA . TRP A 1 326 ? -0.905 6.570 -12.280 1.00 94.94 326 TRP A CA 1
ATOM 2528 C C . TRP A 1 326 ? -1.493 6.031 -13.575 1.00 94.94 326 TRP A C 1
ATOM 2530 O O . TRP A 1 326 ? -0.914 6.231 -14.644 1.00 94.94 326 TRP A O 1
ATOM 2540 N N . ASN A 1 327 ? -2.663 5.398 -13.507 1.00 96.31 327 ASN A N 1
ATOM 2541 C CA . ASN A 1 327 ? -3.446 5.098 -14.699 1.00 96.31 327 ASN A CA 1
ATOM 2542 C C . ASN A 1 327 ? -4.137 6.384 -15.168 1.00 96.31 327 ASN A C 1
ATOM 2544 O O . ASN A 1 327 ? -4.989 6.919 -14.460 1.00 96.31 327 ASN A O 1
ATOM 2548 N N . ILE A 1 328 ? -3.754 6.886 -16.342 1.00 96.75 328 ILE A N 1
ATOM 2549 C CA . ILE A 1 328 ? -4.302 8.105 -16.959 1.00 96.75 328 ILE A CA 1
ATOM 2550 C C . ILE A 1 328 ? -5.225 7.792 -18.140 1.00 96.75 328 ILE A C 1
ATOM 2552 O O . ILE A 1 328 ? -5.571 8.686 -18.911 1.00 96.75 328 ILE A O 1
ATOM 2556 N N . THR A 1 329 ? -5.631 6.531 -18.299 1.00 97.25 329 THR A N 1
ATOM 2557 C CA . THR A 1 329 ? -6.434 6.060 -19.434 1.00 97.25 329 THR A CA 1
ATOM 2558 C C . THR A 1 329 ? -7.719 6.859 -19.592 1.00 97.25 329 THR A C 1
ATOM 2560 O O . THR A 1 329 ? -8.009 7.319 -20.695 1.00 97.25 329 THR A O 1
ATOM 2563 N N . ALA A 1 330 ? -8.449 7.114 -18.507 1.00 96.75 330 ALA A N 1
ATOM 2564 C CA . ALA A 1 330 ? -9.675 7.906 -18.541 1.00 96.75 330 ALA A CA 1
ATOM 2565 C C . ALA A 1 330 ? -9.470 9.348 -19.045 1.00 96.75 330 ALA A C 1
ATOM 2567 O O . ALA A 1 330 ? -10.373 9.905 -19.663 1.00 96.75 330 ALA A O 1
ATOM 2568 N N . LEU A 1 331 ? -8.279 9.933 -18.860 1.00 96.25 331 LEU A N 1
ATOM 2569 C CA . LEU A 1 331 ? -7.952 11.282 -19.346 1.00 96.25 331 LEU A CA 1
ATOM 2570 C C . LEU A 1 331 ? -7.698 11.334 -20.856 1.00 96.25 331 LEU A C 1
ATOM 2572 O O . LEU A 1 331 ? -7.830 12.392 -21.467 1.00 96.25 331 LEU A O 1
ATOM 2576 N N . VAL A 1 332 ? -7.296 10.212 -21.455 1.00 95.81 332 VAL A N 1
ATOM 2577 C CA . VAL A 1 332 ? -6.884 10.136 -22.869 1.00 95.81 332 VAL A CA 1
ATOM 2578 C C . VAL A 1 332 ? -7.812 9.270 -23.722 1.00 95.81 332 VAL A C 1
ATOM 2580 O O . VAL A 1 332 ? -7.634 9.182 -24.937 1.00 95.81 332 VAL A O 1
ATOM 2583 N N . THR A 1 333 ? -8.812 8.645 -23.106 1.00 94.88 333 THR A N 1
ATOM 2584 C CA . THR A 1 333 ? -9.838 7.862 -23.797 1.00 94.88 333 THR A CA 1
ATOM 2585 C C . THR A 1 333 ? -10.925 8.781 -24.341 1.00 94.88 333 THR A C 1
ATOM 2587 O O . THR A 1 333 ? -11.283 9.788 -23.727 1.00 94.88 333 THR A O 1
ATOM 2590 N N . LYS A 1 334 ? -11.446 8.426 -25.517 1.00 94.19 334 LYS A N 1
ATOM 2591 C CA . LYS A 1 334 ? -12.587 9.094 -26.140 1.00 94.19 334 LYS A CA 1
ATOM 2592 C C . LYS A 1 334 ? -13.856 8.269 -25.947 1.00 94.19 334 LYS A C 1
ATOM 2594 O O . LYS A 1 334 ? -13.792 7.043 -25.946 1.00 94.19 334 LYS A O 1
ATOM 2599 N N . ASP A 1 335 ? -14.981 8.950 -25.795 1.00 90.44 335 ASP A N 1
ATOM 2600 C CA . ASP A 1 335 ? -16.314 8.360 -25.747 1.00 90.44 335 ASP A CA 1
ATOM 2601 C C . ASP A 1 335 ? -16.752 7.802 -27.118 1.00 90.44 335 ASP A C 1
ATOM 2603 O O . ASP A 1 335 ? -16.047 7.910 -28.128 1.00 90.44 335 ASP A O 1
ATOM 2607 N N . GLU A 1 336 ? -17.954 7.227 -27.168 1.00 91.44 336 GLU A N 1
ATOM 2608 C CA . GLU A 1 336 ? -18.571 6.692 -28.392 1.00 91.44 336 GLU A CA 1
ATOM 2609 C C . GLU A 1 336 ? -18.769 7.738 -29.506 1.00 91.44 336 GLU A C 1
ATOM 2611 O O . GLU A 1 336 ? -18.864 7.388 -30.682 1.00 91.44 336 GLU A O 1
ATOM 2616 N N . ASN A 1 337 ? -18.773 9.028 -29.157 1.00 93.75 337 ASN A N 1
ATOM 2617 C CA . ASN A 1 337 ? -18.897 10.148 -30.088 1.00 93.75 337 ASN A CA 1
ATOM 2618 C C . ASN A 1 337 ? -17.529 10.693 -30.541 1.00 93.75 337 ASN A C 1
ATOM 2620 O O . ASN A 1 337 ? -17.463 11.690 -31.267 1.00 93.75 337 ASN A O 1
ATOM 2624 N N . GLY A 1 338 ? -16.427 10.073 -30.109 1.00 95.00 338 GLY A N 1
ATOM 2625 C CA . GLY A 1 338 ? -15.062 10.466 -30.448 1.00 95.00 338 GLY A CA 1
ATOM 2626 C C . GLY A 1 338 ? -14.542 11.695 -29.691 1.00 95.00 338 GLY A C 1
ATOM 2627 O O . GLY A 1 338 ? -13.540 12.286 -30.118 1.00 95.00 338 GLY A O 1
ATOM 2628 N N . LYS A 1 339 ? -15.182 12.095 -28.587 1.00 95.94 339 LYS A N 1
ATOM 2629 C CA . LYS A 1 339 ? -14.775 13.219 -27.728 1.00 95.94 339 LYS A CA 1
ATOM 2630 C C . LYS A 1 339 ? -14.083 12.722 -26.464 1.00 95.94 339 LYS A C 1
ATOM 2632 O O . LYS A 1 339 ? -14.412 11.665 -25.953 1.00 95.94 339 LYS A O 1
ATOM 2637 N N . PHE A 1 340 ? -13.128 13.489 -25.943 1.00 96.94 340 PHE A N 1
ATOM 2638 C CA . PHE A 1 340 ? -12.576 13.208 -24.614 1.00 96.94 340 PHE A CA 1
ATOM 2639 C C . PHE A 1 340 ? -13.632 13.457 -23.536 1.00 96.94 340 PHE A C 1
ATOM 2641 O O . PHE A 1 340 ? -14.438 14.381 -23.672 1.00 96.94 340 PHE A O 1
ATOM 2648 N N . TYR A 1 341 ? -13.580 12.667 -22.464 1.00 95.94 341 TYR A N 1
ATOM 2649 C CA . TYR A 1 341 ? -14.408 12.881 -21.282 1.00 95.94 341 TYR A CA 1
ATOM 2650 C C . TYR A 1 341 ? -14.150 14.263 -20.673 1.00 95.94 341 TYR A C 1
ATOM 2652 O O . TYR A 1 341 ? -13.010 14.729 -20.586 1.00 95.94 341 TYR A O 1
ATOM 2660 N N . SER A 1 342 ? -15.221 14.935 -20.259 1.00 95.00 342 SER A N 1
ATOM 2661 C CA . SER A 1 342 ? -15.140 16.197 -19.531 1.00 95.00 342 SER A CA 1
ATOM 2662 C C . SER A 1 342 ? -14.745 15.970 -18.070 1.00 95.00 342 SER A C 1
ATOM 2664 O O . SER A 1 342 ? -14.810 14.858 -17.551 1.00 95.00 342 SER A O 1
ATOM 2666 N N . MET A 1 343 ? -14.376 17.041 -17.363 1.00 93.69 343 MET A N 1
ATOM 2667 C CA . MET A 1 343 ? -14.105 16.951 -15.924 1.00 93.69 343 MET A CA 1
ATOM 2668 C C . MET A 1 343 ? -15.308 16.426 -15.132 1.00 93.69 343 MET A C 1
ATOM 2670 O O . MET A 1 343 ? -15.108 15.681 -14.176 1.00 93.69 343 MET A O 1
ATOM 2674 N N . ASP A 1 344 ? -16.530 16.775 -15.546 1.00 95.31 344 ASP A N 1
ATOM 2675 C CA . ASP A 1 344 ? -17.762 16.323 -14.896 1.00 95.31 344 ASP A CA 1
ATOM 2676 C C . ASP A 1 344 ? -17.966 14.813 -15.081 1.00 95.31 344 ASP A C 1
ATOM 2678 O O . ASP A 1 344 ? -18.306 14.113 -14.120 1.00 95.31 344 ASP A O 1
ATOM 2682 N N . ASP A 1 345 ? -17.658 14.292 -16.274 1.00 94.75 345 ASP A N 1
ATOM 2683 C CA . ASP A 1 345 ? -17.728 12.857 -16.574 1.00 94.75 345 ASP A CA 1
ATOM 2684 C C . ASP A 1 345 ? -16.764 12.044 -15.704 1.00 94.75 345 ASP A C 1
ATOM 2686 O O . ASP A 1 345 ? -17.069 10.911 -15.337 1.00 94.75 345 ASP A O 1
ATOM 2690 N N . LEU A 1 346 ? -15.624 12.630 -15.326 1.00 95.25 346 LEU A N 1
ATOM 2691 C CA . LEU A 1 346 ? -14.567 11.986 -14.542 1.00 95.25 346 LEU A CA 1
ATOM 2692 C C . LEU A 1 346 ? -14.770 12.075 -13.022 1.00 95.25 346 LEU A C 1
ATOM 2694 O O . LEU A 1 346 ? -13.952 11.561 -12.258 1.00 95.25 346 LEU A O 1
ATOM 2698 N N . THR A 1 347 ? -15.836 12.718 -12.549 1.00 93.06 347 THR A N 1
ATOM 2699 C CA . THR A 1 347 ? -16.044 12.917 -11.109 1.00 93.06 347 THR A CA 1
ATOM 2700 C C . THR A 1 347 ? -16.305 11.614 -10.345 1.00 93.06 347 THR A C 1
ATOM 2702 O O . THR A 1 347 ? -16.934 10.665 -10.820 1.00 93.06 347 THR A O 1
ATOM 2705 N N . GLY A 1 348 ? -15.837 11.580 -9.093 1.00 88.38 348 GLY A N 1
ATOM 2706 C CA . GLY A 1 348 ? -16.081 10.470 -8.175 1.00 88.38 348 GLY A CA 1
ATOM 2707 C C . GLY A 1 348 ? -15.536 9.141 -8.700 1.00 88.38 348 GLY A C 1
ATOM 2708 O O . GLY A 1 348 ? -14.352 9.014 -8.983 1.00 88.38 348 GLY A O 1
ATOM 2709 N N . VAL A 1 349 ? -16.408 8.135 -8.800 1.00 91.19 349 VAL A N 1
ATOM 2710 C CA . VAL A 1 349 ? -16.029 6.771 -9.211 1.00 91.19 349 VAL A CA 1
ATOM 2711 C C . VAL A 1 349 ? -15.917 6.597 -10.727 1.00 91.19 349 VAL A C 1
ATOM 2713 O O . VAL A 1 349 ? -15.481 5.543 -11.185 1.00 91.19 349 VAL A O 1
ATOM 2716 N N . ASN A 1 350 ? -16.346 7.580 -11.524 1.00 94.19 350 ASN A N 1
ATOM 2717 C CA . ASN A 1 350 ? -16.416 7.417 -12.975 1.00 94.19 350 ASN A CA 1
ATOM 2718 C C . ASN A 1 350 ? -15.034 7.365 -13.631 1.00 94.19 350 ASN A C 1
ATOM 2720 O O . ASN A 1 350 ? -14.867 6.617 -14.591 1.00 94.19 350 ASN A O 1
ATOM 2724 N N . TYR A 1 351 ? -14.044 8.069 -13.070 1.00 94.31 351 TYR A N 1
ATOM 2725 C CA . TYR A 1 351 ? -12.647 7.960 -13.495 1.00 94.31 351 TYR A CA 1
ATOM 2726 C C . TYR A 1 351 ? -12.180 6.498 -13.522 1.00 94.31 351 TYR A C 1
ATOM 2728 O O . TYR A 1 351 ? -11.723 5.996 -14.548 1.00 94.31 351 TYR A O 1
ATOM 2736 N N . GLU A 1 352 ? -12.388 5.781 -12.414 1.00 94.81 352 GLU A N 1
ATOM 2737 C CA . GLU A 1 352 ? -11.994 4.378 -12.313 1.00 94.81 352 GLU A CA 1
ATOM 2738 C C . GLU A 1 352 ? -12.876 3.459 -13.159 1.00 94.81 352 GLU A C 1
ATOM 2740 O O . GLU A 1 352 ? -12.360 2.527 -13.763 1.00 94.81 352 GLU A O 1
ATOM 2745 N N . LYS A 1 353 ? -14.180 3.734 -13.308 1.00 95.38 353 LYS A N 1
ATOM 2746 C CA . LYS A 1 353 ? -15.036 2.950 -14.222 1.00 95.38 353 LYS A CA 1
ATOM 2747 C C . LYS A 1 353 ? -14.534 2.982 -15.666 1.00 95.38 353 LYS A C 1
ATOM 2749 O O . LYS A 1 353 ? -14.578 1.958 -16.342 1.00 95.38 353 LYS A O 1
ATOM 2754 N N . ILE A 1 354 ? -14.066 4.140 -16.134 1.00 95.94 354 ILE A N 1
ATOM 2755 C CA . ILE A 1 354 ? -13.513 4.275 -17.485 1.00 95.94 354 ILE A CA 1
ATOM 2756 C C . ILE A 1 354 ? -12.184 3.522 -17.577 1.00 95.94 354 ILE A C 1
ATOM 2758 O O . ILE A 1 354 ? -12.025 2.723 -18.499 1.00 95.94 354 ILE A O 1
ATOM 2762 N N . ASN A 1 355 ? -11.270 3.688 -16.611 1.00 96.31 355 ASN A N 1
ATOM 2763 C CA . ASN A 1 355 ? -10.017 2.916 -16.572 1.00 96.31 355 ASN A CA 1
ATOM 2764 C C . ASN A 1 355 ? -10.275 1.400 -16.623 1.00 96.31 355 ASN A C 1
ATOM 2766 O O . ASN A 1 355 ? -9.639 0.686 -17.391 1.00 96.31 355 ASN A O 1
ATOM 2770 N N . GLN A 1 356 ? -11.262 0.924 -15.862 1.00 95.94 356 GLN A N 1
ATOM 2771 C CA . GLN A 1 356 ? -11.644 -0.488 -15.772 1.00 95.94 356 GLN A CA 1
ATOM 2772 C C . GLN A 1 356 ? -12.333 -1.028 -17.030 1.00 95.94 356 GLN A C 1
ATOM 2774 O O . GLN A 1 356 ? -12.461 -2.239 -17.183 1.00 95.94 356 GLN A O 1
ATOM 2779 N N . SER A 1 357 ? -12.784 -0.155 -17.933 1.00 95.44 357 SER A N 1
ATOM 2780 C CA . SER A 1 357 ? -13.394 -0.556 -19.207 1.00 95.44 357 SER A CA 1
ATOM 2781 C C . SER A 1 357 ? -12.375 -0.820 -20.319 1.00 95.44 357 SER A C 1
ATOM 2783 O O . SER A 1 357 ? -12.742 -1.342 -21.371 1.00 95.44 357 SER A O 1
ATOM 2785 N N . VAL A 1 358 ? -11.106 -0.474 -20.092 1.00 95.88 358 VAL A N 1
ATOM 2786 C CA . VAL A 1 358 ? -10.022 -0.595 -21.071 1.00 95.88 358 VAL A CA 1
ATOM 2787 C C . VAL A 1 358 ? -9.086 -1.737 -20.673 1.00 95.88 358 VAL A C 1
ATOM 2789 O O . VAL A 1 358 ? -8.819 -1.944 -19.487 1.00 95.88 358 VAL A O 1
ATOM 2792 N N . SER A 1 359 ? -8.585 -2.484 -21.663 1.00 95.56 359 SER A N 1
ATOM 2793 C CA . SER A 1 359 ? -7.623 -3.572 -21.439 1.00 95.56 359 SER A CA 1
ATOM 2794 C C . SER A 1 359 ? -6.308 -3.043 -20.869 1.00 95.56 359 SER A C 1
ATOM 2796 O O . SER A 1 359 ? -5.949 -1.877 -21.078 1.00 95.56 359 SER A O 1
ATOM 2798 N N . LEU A 1 360 ? -5.538 -3.888 -20.187 1.00 95.62 360 LEU A N 1
ATOM 2799 C CA . LEU A 1 360 ? -4.206 -3.517 -19.708 1.00 95.62 360 LEU A CA 1
ATOM 2800 C C . LEU A 1 360 ? -3.292 -3.048 -20.844 1.00 95.62 360 LEU A C 1
ATOM 2802 O O . LEU A 1 360 ? -2.591 -2.046 -20.699 1.00 95.62 360 LEU A O 1
ATOM 2806 N N . SER A 1 361 ? -3.333 -3.748 -21.979 1.00 95.00 361 SER A N 1
ATOM 2807 C CA . SER A 1 361 ? -2.496 -3.440 -23.145 1.00 95.00 361 SER A CA 1
ATOM 2808 C C . SER A 1 361 ? -2.843 -2.107 -23.814 1.00 95.00 361 SER A C 1
ATOM 2810 O O . SER A 1 361 ? -1.970 -1.451 -24.390 1.00 95.00 361 SER A O 1
ATOM 2812 N N . ASP A 1 362 ? -4.096 -1.666 -23.692 1.00 95.56 362 ASP A N 1
ATOM 2813 C CA . ASP A 1 362 ? -4.560 -0.388 -24.229 1.00 95.56 362 ASP A CA 1
ATOM 2814 C C . ASP A 1 362 ? -4.456 0.755 -23.216 1.00 95.56 362 ASP A C 1
ATOM 2816 O O . ASP A 1 362 ? -4.365 1.921 -23.622 1.00 95.56 362 ASP A O 1
ATOM 2820 N N . SER A 1 363 ? -4.405 0.422 -21.924 1.00 97.50 363 SER A N 1
ATOM 2821 C CA . SER A 1 363 ? -4.293 1.374 -20.825 1.00 97.50 363 SER A CA 1
ATOM 2822 C C . SER A 1 363 ? -2.999 2.182 -20.904 1.00 97.50 363 SER A C 1
ATOM 2824 O O . SER A 1 363 ? -1.927 1.686 -21.255 1.00 97.50 363 SER A O 1
ATOM 2826 N N . THR A 1 364 ? -3.105 3.463 -20.568 1.00 97.69 364 THR A N 1
ATOM 2827 C CA . THR A 1 364 ? -2.009 4.430 -20.586 1.00 97.69 364 THR A CA 1
ATOM 2828 C C . THR A 1 364 ? -1.672 4.854 -19.167 1.00 97.69 364 THR A C 1
ATOM 2830 O O . THR A 1 364 ? -2.537 5.305 -18.415 1.00 97.69 364 THR A O 1
ATOM 2833 N N . PHE A 1 365 ? -0.395 4.748 -18.819 1.00 97.81 365 PHE A N 1
ATOM 2834 C CA . PHE A 1 365 ? 0.119 5.055 -17.494 1.00 97.81 365 PHE A CA 1
ATOM 2835 C C . PHE A 1 365 ? 1.108 6.209 -17.555 1.00 97.81 365 PHE A C 1
ATOM 2837 O O . PHE A 1 365 ? 1.843 6.366 -18.530 1.00 97.81 365 PHE A O 1
ATOM 2844 N N . LEU A 1 366 ? 1.141 6.996 -16.490 1.00 96.94 366 LEU A N 1
ATOM 2845 C CA . LEU A 1 366 ? 2.160 8.003 -16.235 1.00 96.94 366 LEU A CA 1
ATOM 2846 C C . LEU A 1 366 ? 3.070 7.501 -15.117 1.00 96.94 366 LEU A C 1
ATOM 2848 O O . LEU A 1 366 ? 2.584 6.934 -14.140 1.00 96.94 366 LEU A O 1
ATOM 2852 N N . GLY A 1 367 ? 4.372 7.715 -15.256 1.00 94.88 367 GLY A N 1
ATOM 2853 C CA . GLY A 1 367 ? 5.364 7.416 -14.231 1.00 94.88 367 GLY A CA 1
ATOM 2854 C C . GLY A 1 367 ? 6.377 8.543 -14.086 1.00 94.88 367 GLY A C 1
ATOM 2855 O O . GLY A 1 367 ? 6.553 9.368 -14.988 1.00 94.88 367 GLY A O 1
ATOM 2856 N N . VAL A 1 368 ? 7.043 8.572 -12.935 1.00 92.81 368 VAL A N 1
ATOM 2857 C CA . VAL A 1 368 ? 8.116 9.526 -12.635 1.00 92.81 368 VAL A CA 1
ATOM 2858 C C . VAL A 1 368 ? 9.374 8.760 -12.263 1.00 92.81 368 VAL A C 1
ATOM 2860 O O . VAL A 1 368 ? 9.313 7.747 -11.566 1.00 92.81 368 VAL A O 1
ATOM 2863 N N . VAL A 1 369 ? 10.519 9.243 -12.732 1.00 91.62 369 VAL A N 1
ATOM 2864 C CA . VAL A 1 369 ? 11.842 8.810 -12.279 1.00 91.62 369 VAL A CA 1
ATOM 2865 C C . VAL A 1 369 ? 12.615 10.035 -11.820 1.00 91.62 369 VAL A C 1
ATOM 2867 O O . VAL A 1 369 ? 12.662 11.043 -12.527 1.00 91.62 369 VAL A O 1
ATOM 2870 N N . GLN A 1 370 ? 13.218 9.958 -10.642 1.00 89.06 370 GLN A N 1
ATOM 2871 C CA . GLN A 1 370 ? 14.073 11.008 -10.104 1.00 89.06 370 GLN A CA 1
ATOM 2872 C C . GLN A 1 370 ? 15.486 10.482 -9.890 1.00 89.06 370 GLN A C 1
ATOM 2874 O O . GLN A 1 370 ? 15.694 9.338 -9.487 1.00 89.06 370 GLN A O 1
ATOM 2879 N N . HIS A 1 371 ? 16.475 11.316 -10.188 1.00 88.12 371 HIS A N 1
ATOM 2880 C CA . HIS A 1 371 ? 17.880 10.965 -10.075 1.00 88.12 371 HIS A CA 1
ATOM 2881 C C . HIS A 1 371 ? 18.537 11.785 -8.966 1.00 88.12 371 HIS A C 1
ATOM 2883 O O . HIS A 1 371 ? 18.866 12.956 -9.154 1.00 88.12 371 HIS A O 1
ATOM 2889 N N . LYS A 1 372 ? 18.788 11.138 -7.818 1.00 86.00 372 LYS A N 1
ATOM 2890 C CA . LYS A 1 372 ? 19.425 11.749 -6.631 1.00 86.00 372 LYS A CA 1
ATOM 2891 C C . LYS A 1 372 ? 20.817 12.338 -6.932 1.00 86.00 372 LYS A C 1
ATOM 2893 O O . LYS A 1 372 ? 21.308 13.220 -6.222 1.00 86.00 372 LYS A O 1
ATOM 2898 N N . GLY A 1 373 ? 21.471 11.842 -7.985 1.00 87.94 373 GLY A N 1
ATOM 2899 C CA . GLY A 1 373 ? 22.769 12.317 -8.472 1.00 87.94 373 GLY A CA 1
ATOM 2900 C C . GLY A 1 373 ? 22.711 13.617 -9.274 1.00 87.94 373 GLY A C 1
ATOM 2901 O O . GLY A 1 373 ? 23.755 14.193 -9.559 1.00 87.94 373 GLY A O 1
ATOM 2902 N N . GLU A 1 374 ? 21.520 14.108 -9.620 1.00 90.19 374 GLU A N 1
ATOM 2903 C CA . GLU A 1 374 ? 21.300 15.357 -10.350 1.00 90.19 374 GLU A CA 1
ATOM 2904 C C . GLU A 1 374 ? 20.710 16.414 -9.406 1.00 90.19 374 GLU A C 1
ATOM 2906 O O . GLU A 1 374 ? 19.545 16.773 -9.503 1.00 90.19 374 GLU A O 1
ATOM 2911 N N . SER A 1 375 ? 21.506 16.907 -8.459 1.00 90.00 375 SER A N 1
ATOM 2912 C CA . SER A 1 375 ? 21.083 17.882 -7.429 1.00 90.00 375 SER A CA 1
ATOM 2913 C C . SER A 1 375 ? 21.984 19.125 -7.352 1.00 90.00 375 SER A C 1
ATOM 2915 O O . SER A 1 375 ? 21.816 20.000 -6.504 1.00 90.00 375 SER A O 1
ATOM 2917 N N . GLY A 1 376 ? 22.975 19.228 -8.237 1.00 91.06 376 GLY A N 1
ATOM 2918 C CA . GLY A 1 376 ? 23.925 20.335 -8.328 1.00 91.06 376 GLY A CA 1
ATOM 2919 C C . GLY A 1 376 ? 23.440 21.514 -9.179 1.00 91.06 376 GLY A C 1
ATOM 2920 O O . GLY A 1 376 ? 22.272 21.631 -9.552 1.00 91.06 376 GLY A O 1
ATOM 2921 N N . GLY A 1 377 ? 24.376 22.406 -9.513 1.00 90.06 377 GLY A N 1
ATOM 2922 C CA . GLY A 1 377 ? 24.175 23.453 -10.518 1.00 90.06 377 GLY A CA 1
ATOM 2923 C C . GLY A 1 377 ? 22.932 24.320 -10.301 1.00 90.06 377 GLY A C 1
ATOM 2924 O O . GLY A 1 377 ? 22.746 24.919 -9.242 1.00 90.06 377 GLY A O 1
ATOM 2925 N N . PHE A 1 378 ? 22.103 24.431 -11.343 1.00 87.62 378 PHE A N 1
ATOM 2926 C CA . PHE A 1 378 ? 20.861 25.209 -11.307 1.00 87.62 378 PHE A CA 1
ATOM 2927 C C . PHE A 1 378 ? 19.834 24.648 -10.319 1.00 87.62 378 PHE A C 1
ATOM 2929 O O . PHE A 1 378 ? 19.206 25.440 -9.624 1.00 87.62 378 PHE A O 1
ATOM 2936 N N . LEU A 1 379 ? 19.712 23.321 -10.198 1.00 87.62 379 LEU A N 1
ATOM 2937 C CA . LEU A 1 379 ? 18.749 22.686 -9.290 1.00 87.62 379 LEU A CA 1
ATOM 2938 C C . LEU A 1 379 ? 19.008 23.103 -7.839 1.00 87.62 379 LEU A C 1
ATOM 2940 O O . LEU A 1 379 ? 18.105 23.606 -7.172 1.00 87.62 379 LEU A O 1
ATOM 2944 N N . LYS A 1 380 ? 20.277 23.074 -7.413 1.00 88.94 380 LYS A N 1
ATOM 2945 C CA . LYS A 1 380 ? 20.692 23.611 -6.109 1.00 88.94 380 LYS A CA 1
ATOM 2946 C C . LYS A 1 380 ? 20.352 25.094 -5.936 1.00 88.94 380 LYS A C 1
ATOM 2948 O O . LYS A 1 380 ? 19.943 25.505 -4.854 1.00 88.94 380 LYS A O 1
ATOM 2953 N N . LYS A 1 381 ? 20.535 25.916 -6.979 1.00 90.50 381 LYS A N 1
ATOM 2954 C CA . LYS A 1 381 ? 20.261 27.368 -6.923 1.00 90.50 381 LYS A CA 1
ATOM 2955 C C . LYS A 1 381 ? 18.781 27.679 -6.714 1.00 90.50 381 LYS A C 1
ATOM 2957 O O . LYS A 1 381 ? 18.477 28.686 -6.086 1.00 90.50 381 LYS A O 1
ATOM 2962 N N . VAL A 1 382 ? 17.887 26.843 -7.240 1.00 91.69 382 VAL A N 1
ATOM 2963 C CA . VAL A 1 382 ? 16.432 27.016 -7.092 1.00 91.69 382 VAL A CA 1
ATOM 2964 C C . VAL A 1 382 ? 15.844 26.218 -5.926 1.00 91.69 382 VAL A C 1
ATOM 2966 O O . VAL A 1 382 ? 14.638 26.268 -5.715 1.00 91.69 382 VAL A O 1
ATOM 2969 N N . GLY A 1 383 ? 16.676 25.501 -5.163 1.00 88.75 383 GLY A N 1
ATOM 2970 C CA . GLY A 1 383 ? 16.227 24.671 -4.044 1.00 88.75 383 GLY A CA 1
ATOM 2971 C C . GLY A 1 383 ? 15.415 23.446 -4.473 1.00 88.75 383 GLY A C 1
ATOM 2972 O O . GLY A 1 383 ? 14.605 22.961 -3.688 1.00 88.75 383 GLY A O 1
ATOM 2973 N N . ALA A 1 384 ? 15.600 22.967 -5.707 1.00 86.44 384 ALA A N 1
ATOM 2974 C CA . ALA A 1 384 ? 15.028 21.699 -6.143 1.00 86.44 384 ALA A CA 1
ATOM 2975 C C . ALA A 1 384 ? 15.797 20.533 -5.505 1.00 86.44 384 ALA A C 1
ATOM 2977 O O . ALA A 1 384 ? 17.020 20.605 -5.375 1.00 86.44 384 ALA A O 1
ATOM 2978 N N . ASP A 1 385 ? 15.072 19.477 -5.129 1.00 82.31 385 ASP A N 1
ATOM 2979 C CA . ASP A 1 385 ? 15.642 18.289 -4.484 1.00 82.31 385 ASP A CA 1
ATOM 2980 C C . ASP A 1 385 ? 16.456 17.455 -5.488 1.00 82.31 385 ASP A C 1
ATOM 2982 O O . ASP A 1 385 ? 17.681 17.380 -5.395 1.00 82.31 385 ASP A O 1
ATOM 2986 N N . ASN A 1 386 ? 15.792 16.942 -6.533 1.00 84.56 386 ASN A N 1
ATOM 2987 C CA . ASN A 1 386 ? 16.396 16.093 -7.560 1.00 84.56 386 ASN A CA 1
ATOM 2988 C C . ASN A 1 386 ? 15.976 16.512 -8.976 1.00 84.56 386 ASN A C 1
ATOM 2990 O O . ASN A 1 386 ? 14.875 17.021 -9.202 1.00 84.56 386 ASN A O 1
ATOM 2994 N N . GLY A 1 387 ? 16.843 16.247 -9.951 1.00 82.50 387 GLY A N 1
ATOM 2995 C CA . GLY A 1 387 ? 16.478 16.173 -11.362 1.00 82.50 387 GLY A CA 1
ATOM 2996 C C . GLY A 1 387 ? 15.670 14.905 -11.645 1.00 82.50 387 GLY A C 1
ATOM 2997 O O . GLY A 1 387 ? 15.700 13.946 -10.874 1.00 82.50 387 GLY A O 1
ATOM 2998 N N . GLY A 1 388 ? 14.940 14.874 -12.757 1.00 85.06 388 GLY A N 1
ATOM 2999 C CA . GLY A 1 388 ? 14.096 13.729 -13.081 1.00 85.06 388 GLY A CA 1
ATOM 3000 C C . GLY A 1 388 ? 13.360 13.864 -14.404 1.00 85.06 388 GLY A C 1
ATOM 3001 O O . GLY A 1 388 ? 13.543 14.830 -15.148 1.00 85.06 388 GLY A O 1
ATOM 3002 N N . GLN A 1 389 ? 12.534 12.868 -14.701 1.00 87.75 389 GLN A N 1
ATOM 3003 C CA . GLN A 1 389 ? 11.715 12.798 -15.904 1.00 87.75 389 GLN A CA 1
ATOM 3004 C C . GLN A 1 389 ? 10.322 12.270 -15.571 1.00 87.75 389 GLN A C 1
ATOM 3006 O O . GLN A 1 389 ? 10.155 11.391 -14.724 1.00 87.75 389 GLN A O 1
ATOM 3011 N N . ILE A 1 390 ? 9.334 12.785 -16.297 1.00 91.69 390 ILE A N 1
ATOM 3012 C CA . ILE A 1 390 ? 7.994 12.210 -16.377 1.00 91.69 390 ILE A CA 1
ATOM 3013 C C . ILE A 1 390 ? 7.929 11.433 -17.688 1.00 91.69 390 ILE A C 1
ATOM 3015 O O . ILE A 1 390 ? 8.347 11.943 -18.729 1.00 91.69 390 ILE A O 1
ATOM 3019 N N . PHE A 1 391 ? 7.399 10.218 -17.650 1.00 93.69 391 PHE A N 1
ATOM 3020 C CA . PHE A 1 391 ? 7.223 9.382 -18.831 1.00 93.69 391 PHE A CA 1
ATOM 3021 C C . PHE A 1 391 ? 5.810 8.807 -18.884 1.00 93.69 391 PHE A C 1
ATOM 3023 O O . PHE A 1 391 ? 5.145 8.628 -17.865 1.00 93.69 391 PHE A O 1
ATOM 3030 N N . ILE A 1 392 ? 5.358 8.520 -20.101 1.00 96.12 392 ILE A N 1
ATOM 3031 C CA . ILE A 1 392 ? 4.096 7.834 -20.366 1.00 96.12 392 ILE A CA 1
ATOM 3032 C C . ILE A 1 392 ? 4.434 6.469 -20.949 1.00 96.12 392 ILE A C 1
ATOM 3034 O O . ILE A 1 392 ? 5.303 6.362 -21.816 1.00 96.12 392 ILE A O 1
ATOM 3038 N N . PHE A 1 393 ? 3.758 5.428 -20.478 1.00 95.44 393 PHE A N 1
ATOM 3039 C CA . PHE A 1 393 ? 4.002 4.059 -20.907 1.00 95.44 393 PHE A CA 1
ATOM 3040 C C . PHE A 1 393 ? 2.706 3.256 -21.012 1.00 95.44 393 PHE A C 1
ATOM 3042 O O . PHE A 1 393 ? 1.672 3.610 -20.444 1.00 95.44 393 PHE A O 1
ATOM 3049 N N . LYS A 1 394 ? 2.784 2.153 -21.753 1.00 94.81 394 LYS A N 1
ATOM 3050 C CA . LYS A 1 394 ? 1.774 1.097 -21.789 1.00 94.81 394 LYS A CA 1
ATOM 3051 C C . LYS A 1 394 ? 2.420 -0.199 -21.326 1.00 94.81 394 LYS A C 1
ATOM 3053 O O . LYS A 1 394 ? 3.603 -0.417 -21.590 1.00 94.81 394 LYS A O 1
ATOM 3058 N N . MET A 1 395 ? 1.660 -1.049 -20.647 1.00 92.00 395 MET A N 1
ATOM 3059 C CA . MET A 1 395 ? 2.141 -2.362 -20.226 1.00 92.00 395 MET A CA 1
ATOM 3060 C C . MET A 1 395 ? 1.697 -3.413 -21.232 1.00 92.00 395 MET A C 1
ATOM 3062 O O . MET A 1 395 ? 0.506 -3.614 -21.436 1.00 92.00 395 MET A O 1
ATOM 3066 N N . ASN A 1 396 ? 2.658 -4.104 -21.838 1.00 85.94 396 ASN A N 1
ATOM 3067 C CA . ASN A 1 396 ? 2.389 -5.264 -22.678 1.00 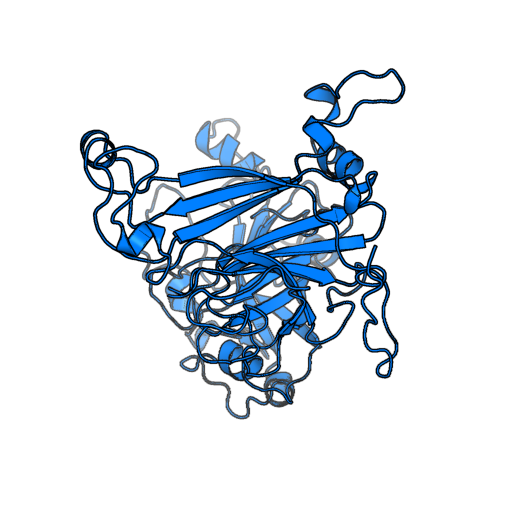85.94 396 ASN A CA 1
ATOM 3068 C C . ASN A 1 396 ? 3.012 -6.495 -22.019 1.00 85.94 396 ASN A C 1
ATOM 3070 O O . ASN A 1 396 ? 4.187 -6.799 -22.233 1.00 85.94 396 ASN A O 1
ATOM 3074 N N . LEU A 1 397 ? 2.249 -7.135 -21.134 1.00 90.06 397 LEU A N 1
ATOM 3075 C CA . LEU A 1 397 ? 2.708 -8.320 -20.414 1.00 90.06 397 LEU A CA 1
ATOM 3076 C C . LEU A 1 397 ? 2.665 -9.563 -21.326 1.00 90.06 397 LEU A C 1
ATOM 3078 O O . LEU A 1 397 ? 1.851 -9.612 -22.250 1.00 90.06 397 LEU A O 1
ATOM 3082 N N . PRO A 1 398 ? 3.504 -10.588 -21.076 1.00 87.19 398 PRO A N 1
ATOM 3083 C CA . PRO A 1 398 ? 3.485 -11.824 -21.853 1.00 87.19 398 PRO A CA 1
ATOM 3084 C C . PRO A 1 398 ? 2.100 -12.481 -21.900 1.00 87.19 398 PRO A C 1
ATOM 3086 O O . PRO A 1 398 ? 1.351 -12.468 -20.919 1.00 87.19 398 PRO A O 1
ATOM 3089 N N . SER A 1 399 ? 1.778 -13.126 -23.024 1.00 79.06 399 SER A N 1
ATOM 3090 C CA . SER A 1 399 ? 0.529 -13.877 -23.175 1.00 79.06 399 SER A CA 1
ATOM 3091 C C . SER A 1 399 ? 0.399 -14.940 -22.080 1.00 79.06 399 SER A C 1
ATOM 3093 O O . SER A 1 399 ? 1.272 -15.789 -21.927 1.00 79.06 399 SER A O 1
ATOM 3095 N N . GLY A 1 400 ? -0.694 -14.889 -21.315 1.00 80.50 400 GLY A N 1
ATOM 3096 C CA . GLY A 1 400 ? -0.927 -15.773 -20.167 1.00 80.50 400 GLY A CA 1
ATOM 3097 C C . GLY A 1 400 ? -0.530 -15.191 -18.806 1.00 80.50 400 GLY A C 1
ATOM 3098 O O . GLY A 1 400 ? -0.826 -15.822 -17.798 1.00 80.50 400 GLY A O 1
ATOM 3099 N N . ALA A 1 401 ? 0.051 -13.986 -18.735 1.00 86.00 401 ALA A N 1
ATOM 3100 C CA . ALA A 1 401 ? 0.330 -13.312 -17.458 1.00 86.00 401 ALA A CA 1
ATOM 3101 C C . ALA A 1 401 ? -0.937 -13.115 -16.602 1.00 86.00 401 ALA A C 1
ATOM 3103 O O . ALA A 1 401 ? -0.913 -13.312 -15.389 1.00 86.00 401 ALA A O 1
ATOM 3104 N N . MET A 1 402 ? -2.057 -12.800 -17.263 1.00 84.56 402 MET A N 1
ATOM 3105 C CA . MET A 1 402 ? -3.380 -12.582 -16.656 1.00 84.56 402 MET A CA 1
ATOM 3106 C C . MET A 1 402 ? -4.196 -13.873 -16.484 1.00 84.56 402 MET A C 1
ATOM 3108 O O . MET A 1 402 ? -5.371 -13.826 -16.131 1.00 84.56 402 MET A O 1
ATOM 3112 N N . VAL A 1 403 ? -3.603 -15.043 -16.742 1.00 83.25 403 VAL A N 1
ATOM 3113 C CA . VAL A 1 403 ? -4.270 -16.345 -16.617 1.00 83.25 403 VAL A CA 1
ATOM 3114 C C . VAL A 1 403 ? -3.568 -17.160 -15.542 1.00 83.25 403 VAL A C 1
ATOM 3116 O O . VAL A 1 403 ? -2.343 -17.269 -15.519 1.00 83.25 403 VAL A O 1
ATOM 3119 N N . LYS A 1 404 ? -4.354 -17.754 -14.640 1.00 79.62 404 LYS A N 1
ATOM 3120 C CA . LYS A 1 404 ? -3.822 -18.644 -13.611 1.00 79.62 404 LYS A CA 1
ATOM 3121 C C . LYS A 1 404 ? -3.295 -19.909 -14.278 1.00 79.62 404 LYS A C 1
ATOM 3123 O O . LYS A 1 404 ? -4.072 -20.654 -14.876 1.00 79.62 4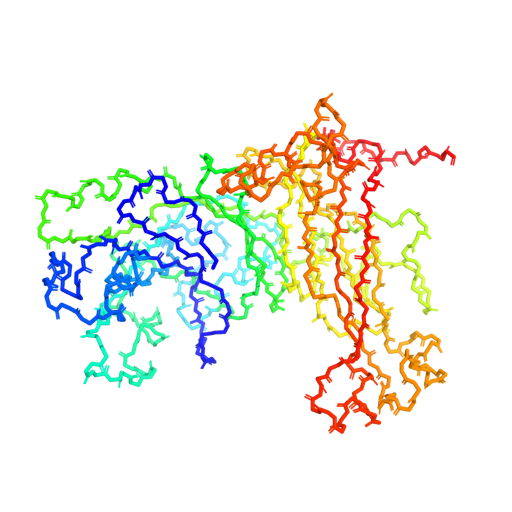04 LYS A O 1
ATOM 3128 N N . ARG A 1 405 ? -1.992 -20.152 -14.171 1.00 78.12 405 ARG A N 1
ATOM 3129 C CA . ARG A 1 405 ? -1.361 -21.343 -14.748 1.00 78.12 405 ARG A CA 1
ATOM 3130 C C . ARG A 1 405 ? -1.467 -22.543 -13.825 1.00 78.12 405 ARG A C 1
ATOM 3132 O O . ARG A 1 405 ? -1.507 -22.416 -12.597 1.00 78.12 405 ARG A O 1
ATOM 3139 N N . SER A 1 406 ? -1.483 -23.726 -14.428 1.00 63.56 406 SER A N 1
ATOM 3140 C CA . SER A 1 406 ? -1.238 -24.948 -13.670 1.00 63.56 406 SER A CA 1
ATOM 3141 C C . SER A 1 406 ? 0.214 -24.948 -13.156 1.00 63.56 406 SER A C 1
ATOM 3143 O O . SER A 1 406 ? 1.094 -24.411 -13.832 1.00 63.56 406 SER A O 1
ATOM 3145 N N . PRO A 1 407 ? 0.516 -25.565 -11.996 1.00 55.50 407 PRO A N 1
ATOM 3146 C CA . PRO A 1 407 ? 1.879 -25.600 -11.447 1.00 55.50 407 PRO A CA 1
ATOM 3147 C C . PRO A 1 407 ? 2.953 -26.176 -12.392 1.00 55.50 407 PRO A C 1
ATOM 3149 O O . PRO A 1 407 ? 4.141 -26.006 -12.142 1.00 55.50 407 PRO A O 1
ATOM 3152 N N . SER A 1 408 ? 2.553 -26.863 -13.469 1.00 51.09 408 SER A N 1
ATOM 3153 C CA . SER A 1 408 ? 3.431 -27.478 -14.471 1.00 51.09 408 SER A CA 1
ATOM 3154 C C . SER A 1 408 ? 3.702 -26.627 -15.722 1.00 51.09 408 SER A C 1
ATOM 3156 O O . SER A 1 408 ? 4.490 -27.044 -16.570 1.00 51.09 408 SER A O 1
ATOM 3158 N N . GLU A 1 409 ? 3.061 -25.467 -15.889 1.00 53.91 409 GLU A N 1
ATOM 3159 C CA . GLU A 1 409 ? 3.173 -24.657 -17.112 1.00 53.91 409 GLU A CA 1
ATOM 3160 C C . GLU A 1 409 ? 4.223 -23.544 -16.991 1.00 53.91 409 GLU A C 1
ATOM 3162 O O . GLU A 1 409 ? 3.991 -22.463 -16.442 1.00 53.91 409 GLU A O 1
ATOM 3167 N N . THR A 1 410 ? 5.397 -23.779 -17.578 1.00 53.78 410 THR A N 1
ATOM 3168 C CA . THR A 1 410 ? 6.385 -22.720 -17.821 1.00 53.78 410 THR A CA 1
ATOM 3169 C C . THR A 1 410 ? 5.987 -21.911 -19.059 1.00 53.78 410 THR A C 1
ATOM 3171 O O . THR A 1 410 ? 5.663 -22.485 -20.100 1.00 53.78 410 THR A O 1
ATOM 3174 N N . LEU A 1 411 ? 6.036 -20.578 -18.963 1.00 52.19 411 LEU A N 1
ATOM 3175 C CA . LEU A 1 411 ? 5.843 -19.673 -20.099 1.00 52.19 411 LEU A CA 1
ATOM 3176 C C . LEU A 1 411 ? 6.852 -20.012 -21.209 1.00 52.19 411 LEU A C 1
ATOM 3178 O O . LEU A 1 411 ? 8.056 -19.817 -21.048 1.00 52.19 411 LEU A O 1
ATOM 3182 N N . LYS A 1 412 ? 6.362 -20.503 -22.352 1.00 42.66 412 LYS A N 1
ATOM 3183 C CA . LYS A 1 412 ? 7.121 -20.451 -23.603 1.00 42.66 412 LYS A CA 1
ATOM 3184 C C . LYS A 1 412 ? 6.931 -19.055 -24.175 1.00 42.66 412 LYS A C 1
ATOM 3186 O O . LYS A 1 412 ? 5.824 -18.701 -24.569 1.00 42.66 412 LYS A O 1
ATOM 3191 N N . LEU A 1 413 ? 8.003 -18.268 -24.193 1.00 44.28 413 LEU A N 1
ATOM 3192 C CA . LEU A 1 413 ? 8.035 -16.999 -24.911 1.00 44.28 413 LEU A CA 1
ATOM 3193 C C . LEU A 1 413 ? 7.721 -17.288 -26.383 1.00 44.28 413 LEU A C 1
ATOM 3195 O O . LEU A 1 413 ? 8.501 -17.946 -27.070 1.00 44.28 413 LEU A O 1
ATOM 3199 N N . VAL A 1 414 ? 6.559 -16.839 -26.851 1.00 33.44 414 VAL A N 1
ATOM 3200 C CA . VAL A 1 414 ? 6.282 -16.768 -28.284 1.00 33.44 414 VAL A CA 1
ATOM 3201 C C . VAL A 1 414 ? 6.957 -15.489 -28.758 1.00 33.44 414 VAL A C 1
ATOM 3203 O O . VAL A 1 414 ? 6.517 -14.391 -28.428 1.00 33.44 414 VAL A O 1
ATOM 3206 N N . SER A 1 415 ? 8.083 -15.636 -29.449 1.00 33.34 415 SER A N 1
ATOM 3207 C CA . SER A 1 415 ? 8.697 -14.538 -30.189 1.00 33.34 415 SER A CA 1
ATOM 3208 C C . SER A 1 415 ? 7.716 -14.088 -31.272 1.00 33.34 415 SER A C 1
ATOM 3210 O O . SER A 1 415 ? 7.395 -14.895 -32.148 1.00 33.34 415 SER A O 1
ATOM 3212 N N . ASN A 1 416 ? 7.250 -12.842 -31.205 1.00 32.41 416 ASN A N 1
ATOM 3213 C CA . ASN A 1 416 ? 6.676 -12.158 -32.362 1.00 32.41 416 ASN A CA 1
ATOM 3214 C C . ASN A 1 416 ? 7.758 -11.333 -33.046 1.00 32.41 416 ASN A C 1
ATOM 3216 O O . ASN A 1 416 ? 8.449 -10.582 -32.317 1.00 32.41 416 ASN A O 1
#

Secondary structure (DSSP, 8-state):
-EE--SSTTEEEEEE-S--TT--SEE-EEEEEETTB-TTSSBPPTT--HHHHHHHHTT-SSEEEEEEEEEGGGGGGGT--S--TTS-HHHHHHH-TTS-SEEEEEEEE-S-----TTS---GGGSGGGTTT-GGGSPTTEEE-EE-S----EEE-S-TT--EEEEE-TTT--EEEEEESSHHHHHHHHTTSS--S-S-EEEEEEEEE-SSTTS-EEE-TTT-B-TTSSBTTS-TTS--S--SEEEEEEEEETTEEEEEEEE-S--SS--EEEEEEE-TTT--BSSTTEEEEEEE---TTSHHHHTT--SSTT-B-----EEEEEEEE-HHHH-B-TTSPBPPTTTTTTTHHHHHHHTS-TTT--EEEEEEETTB-SHHHHHHT---EEEEEEE---PPTTTTSPPPTT--------

Radius of gyration: 22.89 Å; chains: 1; bounding box: 58×56×62 Å

Foldseek 3Di:
DWAQLVDQFKTKAFDAFFLVVQDFFAGKMKIFGAQAALLLHHDDPPDDPVRNVCRRNRNRFIFMWGKKDQPVCLVLLVHPDDALRDQSVQSSLADPNHDFKDKIKTAGFPDGDRDDVDDDDSCRGCSVVLSPPVRAPVRIHGNTHHRNKAAKEYDLPSVFGKIKIFPFALTFIKIKGQDQSVVQQVVQVVDPRRYGRITMIMMGGQFGSYFLRAFADCVPPAAFPVGDGVRAAPVRGLGGHRFHEWYWAAAQLAIKIWTWHDRFGQRFTWTWIFTADPVRRHGLEGRYIYTDDGWHHLSHVCQVVQHDPDPFQFAHRTYKTKDYKDFCQLQVDADPVRHRDDPVCCPDSNVNVRSHHHHQQSIKMKIKIWDQRRCGDVNVVVVHRTDIDIDMDGDDDAPCSSPRDDPPDDDDGDDD